Protein AF-A0A842S7H7-F1 (afdb_monomer)

Solvent-accessible surface area (backbone atoms only — not comparable to full-atom values): 34768 Å² total; per-residue (Å²): 135,70,99,64,53,63,51,59,78,87,42,68,64,36,49,50,40,68,73,50,69,82,57,73,45,71,96,51,43,77,74,71,50,90,69,78,65,64,45,44,69,48,60,37,52,73,67,58,45,47,58,71,66,50,54,82,16,19,27,40,36,41,24,26,38,44,55,40,9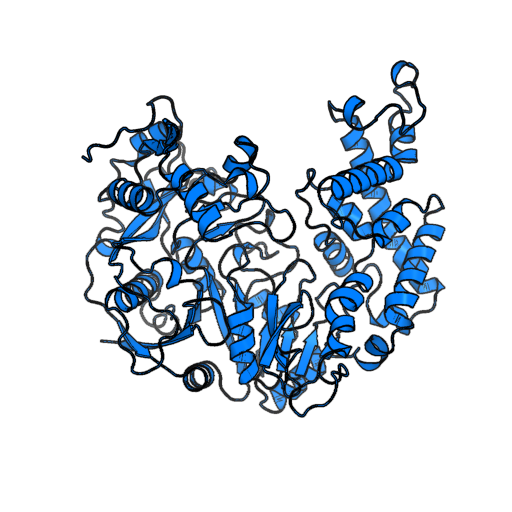0,31,56,53,49,60,59,48,41,58,50,37,78,76,24,49,26,34,32,25,12,45,41,29,76,88,33,75,37,74,43,79,46,65,46,98,89,66,56,74,48,77,46,65,29,36,63,65,43,71,41,64,83,37,80,82,23,40,24,29,31,27,47,53,19,45,41,44,47,62,58,47,40,66,64,57,47,58,67,42,56,79,39,61,36,90,92,70,46,62,48,77,59,88,33,47,35,34,22,57,19,36,51,43,52,56,66,30,22,49,53,40,40,73,77,35,63,88,76,69,41,86,60,62,14,57,56,50,38,48,50,31,53,77,70,71,47,52,59,31,57,56,45,74,80,72,48,55,69,69,59,51,39,54,31,41,42,64,48,48,59,53,48,54,53,51,50,53,54,48,34,52,53,50,70,73,36,94,49,49,72,75,75,44,51,63,80,81,72,78,53,64,76,92,74,57,60,78,90,50,47,64,60,58,44,47,80,41,37,52,58,53,50,45,53,52,45,53,51,50,27,71,77,37,76,75,71,61,56,65,71,47,54,54,58,48,66,56,82,62,56,71,64,51,53,24,48,53,54,50,51,53,47,37,65,48,35,75,74,34,66,65,51,74,72,26,52,48,69,42,44,60,50,53,42,54,39,30,75,72,42,35,26,34,32,37,47,38,42,54,4,35,52,25,9,42,34,88,89,33,61,39,24,91,66,29,44,74,39,42,17,32,52,65,39,28,47,57,46,36,60,51,54,71,89,71,26,52,74,36,43,34,34,21,30,38,46,48,41,46,44,73,78,72,70,68,48,53,54,32,36,47,61,62,58,47,48,63,78,70,65,44,65,35,63,76,68,39,59,95,47,50,77,56,60,72,58,53,51,53,49,47,61,67,30,41,42,98,63,13,43,67,51,54,30,55,40,73,39,98,86,68,52,76,33,44,40,36,50,40,46,36,39,29,50,28,54,79,68,64,42,47,38,91,88,56,39,27,63,36,45,32,22,49,29,44,40,33,56,45,19,44,37,36,76,69,43,39,32,36,28,31,40,23,55,52,41,80,48,52,58,27,72,57,43,63,32,28,56,29,34,36,35,46,46,94,88,69,50,56,44,97,84,65,80,43,43,68,74,39,74,45,40,29,58,50,86,80,68,58,48,92,53,35,84,35,35,41,47,27,37,45,77,40,61,28,32,74,62,78,64,51,74,50,56,65,89,56,92,73,52,67,25,57,53,43,46,53,29,49,55,35,49,57,46,21,70,67,33,62,76,90,40,44,86,59,30,46,39,66,46,33,36,25,19,52,89,61,98,70,19,54,43,24,42,44,81,42,83,110

Foldseek 3Di:
DDPFAFDDCVDPQNLVCVQPVPFDLVVCVVLQDDDDLQWDWFWDDLVVLLCVQDHFLAEEEEFAQAFFDLQSLLVQLSNQVVFQEEEAQAEFQQFWDKAWDAAPVRDIDIAIDGQWRSCLLAPSYAYERFQRYEDALVCCCPRPNVVQQPGQGVVRHGRDCPRYFYEQHQYDFLLLLLLQVLVDDPLQGPSPSGQVSSVCVVVVAAGTQVCLVPPDPVVNLVRLLVSVVVSLVSLLVSLVVCVVDPCVCVLCPCVQQVDDPVPDDPVCSSVSSSLRSLSSSLVSLVVSCVVPPPLDPPLSSVLSVPNDDSSSSSVSRSVSCCVSRVPDVSNVVRYDDVLVVVQVCSLVSTYYYHYFGTHQCQACDPLHLNNVFHGVQGRAQCSSVVSSNHDCVSHPYRFEYRYEQKHWHDDDFFDQQFLDTQCVCVVVVPQALVSLPPWLACVVVLLVVQVVQQDSQQAGGQGWDQIPVRDIDGSSRSCQSNVQNVVVAADPSSRGGIGMGGAELQSSLVSCVRRFAEYEYEPPQVLAPPQKGKYQFKKFFDDSVQDADPVNPGGGSDIRGRNRDDDRRVRSVRIHTRIHIAGTDYDALWLDRRPDDDDPSVSRVQSSSQVSSQPNQDDPRNVGRHDYQKYARDDDNRRMIGIDIDRD

Sequence (648 aa):
MTEFQLADTDTIDRKVFEAISGFSPEPISHIFEPIETPFSYDVLTAEAAANKLFEKGDIAVVTGGTFGDEGKGFTVDLLAKFADFVFRANSGENAGHTVYYTDKDGDRRSFVFHLAPSGTLNNDIINFIGPKCVMDPVNFYKKEIEPLYDIEMQGGEKWAGNNLFIGNVKLVAPYHKIMDFIGKPPLSSTLMGMSEAHGHMYRKKGLRLNDVFNLSKEVQIGRILEELEDYDKELKKYAQKVIDSDDLNLSLSADALEVDLEKIDKNNLFDLVYDNIEKIILQRCEKENEDVPGRIPDHLLEFLKHDGSMEDKAEFIYDLFQENIAEIDFFQNQRGDVVRRANDLVRQGKKGVIEGAQSYFLAGSKAVPTWKAGTSADTSFSGTLGDSGINAHIAHPVPITVFKVWQSRVGRGEHVGGFVPQTWFIDQEFKSRDHLEGRCLESEKIQKQFISSILENGILAPTVYTDLDEEEYLIGEAAAINFGRDCGEYGATTGNPRVLGFPDLVLWGETLKNQGPYFSISALDRFDGYEKIPLVVAWLYNDLEGNKSPDEKYSNGDLIKPGDELPDESLWDKFHPIIKLVDGWEGNIEGKEPGDNLPQGFFGFCSEVENILGQSYKGEAEQYAPRIFSVGVGVGDNNRIYLDREYN

Mean predicted aligned error: 7.01 Å

Radius of gyration: 26.21 Å; Cα contacts (8 Å, |Δi|>4): 1303; chains: 1; bounding box: 69×61×73 Å

Structure (mmCIF, N/CA/C/O backbone):
data_AF-A0A842S7H7-F1
#
_entry.id   AF-A0A842S7H7-F1
#
loop_
_atom_site.group_PDB
_atom_site.id
_atom_site.type_symbol
_atom_site.label_atom_id
_atom_site.label_alt_id
_atom_site.label_comp_id
_atom_site.label_asym_id
_atom_site.label_entity_id
_atom_site.label_seq_id
_atom_site.pdbx_PDB_ins_code
_atom_site.Cartn_x
_atom_site.Cartn_y
_atom_site.Cartn_z
_atom_site.occupancy
_atom_site.B_iso_or_equiv
_atom_site.auth_seq_id
_atom_site.auth_comp_id
_atom_site.auth_asym_id
_atom_site.auth_atom_id
_atom_site.pdbx_PDB_model_num
ATOM 1 N N . MET A 1 1 ? 31.757 5.700 -25.526 1.00 39.62 1 MET A N 1
ATOM 2 C CA . MET A 1 1 ? 31.744 6.606 -24.360 1.00 39.62 1 MET A CA 1
ATOM 3 C C . MET A 1 1 ? 31.050 7.872 -24.803 1.00 39.62 1 MET A C 1
ATOM 5 O O . MET A 1 1 ? 31.534 8.514 -25.725 1.00 39.62 1 MET A O 1
ATOM 9 N N . THR A 1 2 ? 29.854 8.100 -24.278 1.00 45.38 2 THR A N 1
ATOM 10 C CA . THR A 1 2 ? 28.930 9.170 -24.659 1.00 45.38 2 THR A CA 1
ATOM 11 C C . THR A 1 2 ? 29.475 10.557 -24.290 1.00 45.38 2 THR A C 1
ATOM 13 O O . THR A 1 2 ? 30.247 10.692 -23.344 1.00 45.38 2 THR A O 1
ATOM 16 N N . GLU A 1 3 ? 29.097 11.576 -25.067 1.00 62.44 3 GLU A N 1
ATOM 17 C CA . GLU A 1 3 ? 29.515 12.990 -24.968 1.00 62.44 3 GLU A CA 1
ATOM 18 C C . GLU A 1 3 ? 28.927 13.734 -23.745 1.00 62.44 3 GLU A C 1
ATOM 20 O O . GLU A 1 3 ? 28.721 14.943 -23.802 1.00 62.44 3 GLU A O 1
ATOM 25 N N . PHE A 1 4 ? 28.618 13.044 -22.644 1.00 71.56 4 PHE A N 1
ATOM 26 C CA . PHE A 1 4 ? 28.000 13.669 -21.471 1.00 71.56 4 PHE A CA 1
ATOM 27 C C . PHE A 1 4 ? 29.024 13.964 -20.378 1.00 71.56 4 PHE A C 1
ATOM 29 O O . PHE A 1 4 ? 29.947 13.185 -20.127 1.00 71.56 4 PHE A O 1
ATOM 36 N N . GLN A 1 5 ? 28.834 15.099 -19.710 1.00 86.00 5 GLN A N 1
ATOM 37 C CA . GLN A 1 5 ? 29.589 15.459 -18.520 1.00 86.00 5 GLN A CA 1
ATOM 38 C C . GLN A 1 5 ? 29.184 14.524 -17.377 1.00 86.00 5 GLN A C 1
ATOM 40 O O . GLN A 1 5 ? 28.002 14.335 -17.104 1.00 86.00 5 GLN A O 1
ATOM 45 N N . LEU A 1 6 ? 30.172 13.905 -16.736 1.00 89.31 6 LEU A N 1
ATOM 46 C CA . LEU A 1 6 ? 29.961 13.074 -15.553 1.00 89.31 6 LEU A CA 1
ATOM 47 C C . LEU A 1 6 ? 30.011 13.951 -14.300 1.00 89.31 6 LEU A C 1
ATOM 49 O O . LEU A 1 6 ? 30.650 15.004 -14.311 1.00 89.31 6 LEU A O 1
ATOM 53 N N . ALA A 1 7 ? 29.357 13.494 -13.235 1.00 85.06 7 ALA A N 1
ATOM 54 C CA . ALA A 1 7 ? 29.429 14.106 -11.915 1.00 85.06 7 ALA A CA 1
ATOM 55 C C . ALA A 1 7 ? 30.880 14.283 -11.439 1.00 85.06 7 ALA A C 1
ATOM 57 O O . ALA A 1 7 ? 31.775 13.528 -11.839 1.00 85.06 7 ALA A O 1
ATOM 58 N N . ASP A 1 8 ? 31.098 15.252 -10.546 1.00 81.00 8 ASP A N 1
ATOM 59 C CA . ASP A 1 8 ? 32.411 15.500 -9.949 1.00 81.00 8 ASP A CA 1
ATOM 60 C C . ASP A 1 8 ? 32.939 14.238 -9.241 1.00 81.00 8 ASP A C 1
ATOM 62 O O . ASP A 1 8 ? 32.206 13.541 -8.534 1.00 81.00 8 ASP A O 1
ATOM 66 N N . THR A 1 9 ? 34.232 13.966 -9.426 1.00 76.06 9 THR A N 1
ATOM 67 C CA . THR A 1 9 ? 35.017 12.898 -8.786 1.00 76.06 9 THR A CA 1
ATOM 68 C C . THR A 1 9 ? 34.871 12.818 -7.270 1.00 76.06 9 THR A C 1
ATOM 70 O O . THR A 1 9 ? 35.007 11.732 -6.705 1.00 76.06 9 THR A O 1
ATOM 73 N N . ASP A 1 10 ? 34.554 13.926 -6.599 1.00 81.25 10 ASP A N 1
ATOM 74 C CA . ASP A 1 10 ? 34.392 13.932 -5.146 1.00 81.25 10 ASP A CA 1
ATOM 75 C C . ASP A 1 10 ? 33.010 13.454 -4.661 1.00 81.25 10 ASP A C 1
ATOM 77 O O . ASP A 1 10 ? 32.874 13.102 -3.480 1.00 81.25 10 ASP A O 1
ATOM 81 N N . THR A 1 11 ? 32.014 13.358 -5.550 1.00 85.69 11 THR A N 1
ATOM 82 C CA . THR A 1 11 ? 30.649 12.911 -5.212 1.00 85.69 11 THR A CA 1
ATOM 83 C C . THR A 1 11 ? 30.572 11.414 -4.902 1.00 85.69 11 THR A C 1
ATOM 85 O O . THR A 1 11 ? 31.396 10.610 -5.351 1.00 85.69 11 THR A O 1
ATOM 88 N N . ILE A 1 12 ? 29.571 11.023 -4.107 1.00 86.25 12 ILE A N 1
ATOM 89 C CA . ILE A 1 12 ? 29.346 9.619 -3.744 1.00 86.25 12 ILE A CA 1
ATOM 90 C C . ILE A 1 12 ? 28.958 8.780 -4.967 1.00 86.25 12 ILE A C 1
ATOM 92 O O . ILE A 1 12 ? 29.567 7.737 -5.193 1.00 86.25 12 ILE A O 1
ATOM 96 N N . ASP A 1 13 ? 28.043 9.273 -5.806 1.00 86.62 13 ASP A N 1
ATOM 97 C CA . ASP A 1 13 ? 27.587 8.585 -7.019 1.00 86.62 13 ASP A CA 1
ATOM 98 C C . ASP A 1 13 ? 28.737 8.317 -7.985 1.00 86.62 13 ASP A C 1
ATOM 100 O O . ASP A 1 13 ? 28.844 7.239 -8.573 1.00 86.62 13 ASP A O 1
ATOM 104 N N . ARG A 1 14 ? 29.659 9.279 -8.108 1.00 90.81 14 ARG A N 1
ATOM 105 C CA . ARG A 1 14 ? 30.839 9.126 -8.950 1.00 90.81 14 ARG A CA 1
ATOM 106 C C . ARG A 1 14 ? 31.797 8.059 -8.427 1.00 90.81 14 ARG A C 1
ATOM 108 O O . ARG A 1 14 ? 32.275 7.250 -9.220 1.00 90.81 14 ARG A O 1
ATOM 115 N N . LYS A 1 15 ? 32.044 8.019 -7.115 1.00 91.81 15 LYS A N 1
ATOM 116 C CA . LYS A 1 15 ? 32.889 6.995 -6.474 1.00 91.81 15 LYS A CA 1
ATOM 117 C C . LYS A 1 15 ? 32.294 5.597 -6.616 1.00 91.81 15 LYS A C 1
ATOM 119 O O . LYS A 1 15 ? 33.015 4.669 -6.976 1.00 91.81 15 LYS A O 1
ATOM 124 N N . VAL A 1 16 ? 30.985 5.463 -6.389 1.00 90.12 16 VAL A N 1
ATOM 125 C CA . VAL A 1 16 ? 30.240 4.215 -6.621 1.00 90.12 16 VAL A CA 1
ATOM 126 C C . VAL A 1 16 ? 30.398 3.782 -8.071 1.00 90.12 16 VAL A C 1
ATOM 128 O O . VAL A 1 16 ? 30.870 2.677 -8.328 1.00 90.12 16 VAL A O 1
ATOM 131 N N . PHE A 1 17 ? 30.091 4.665 -9.023 1.00 92.75 17 PHE A N 1
ATOM 132 C CA . PHE A 1 17 ? 30.202 4.366 -10.447 1.00 92.75 17 PHE A CA 1
ATOM 133 C C . PHE A 1 17 ? 31.610 3.912 -10.851 1.00 92.75 17 PHE A C 1
ATOM 135 O O . PHE A 1 17 ? 31.757 2.930 -11.574 1.00 92.75 17 PHE A O 1
ATOM 142 N N . GLU A 1 18 ? 32.665 4.574 -10.376 1.00 92.75 18 GLU A N 1
ATOM 143 C CA . GLU A 1 18 ? 34.043 4.157 -10.658 1.00 92.75 18 GLU A CA 1
ATOM 144 C C . GLU A 1 18 ? 34.364 2.767 -10.089 1.00 92.75 18 GLU A C 1
ATOM 146 O O . GLU A 1 18 ? 35.071 1.996 -10.740 1.00 92.75 18 GLU A O 1
ATOM 151 N N . ALA A 1 19 ? 33.795 2.410 -8.934 1.00 91.25 19 ALA A N 1
ATOM 152 C CA . ALA A 1 19 ? 33.969 1.095 -8.324 1.00 91.25 19 ALA A CA 1
ATOM 153 C C . ALA A 1 19 ? 33.246 -0.031 -9.086 1.00 91.25 19 ALA A C 1
ATOM 155 O O . ALA A 1 19 ? 33.749 -1.157 -9.118 1.00 91.25 19 ALA A O 1
ATOM 156 N N . ILE A 1 20 ? 32.092 0.253 -9.705 1.00 92.25 20 ILE A N 1
ATOM 157 C CA . ILE A 1 20 ? 31.252 -0.776 -10.347 1.00 92.25 20 ILE A CA 1
ATOM 158 C C . ILE A 1 20 ? 31.284 -0.767 -11.878 1.00 92.25 20 ILE A C 1
ATOM 160 O O . ILE A 1 20 ? 30.993 -1.789 -12.484 1.00 92.25 20 ILE A O 1
ATOM 164 N N . SER A 1 21 ? 31.671 0.327 -12.536 1.00 90.31 21 SER A N 1
ATOM 165 C CA . SER A 1 21 ? 31.566 0.486 -14.002 1.00 90.31 21 SER A CA 1
ATOM 166 C C . SER A 1 21 ? 32.316 -0.578 -14.812 1.00 90.31 21 SER A C 1
ATOM 168 O O . SER A 1 21 ? 31.893 -0.917 -15.916 1.00 90.31 21 SER A O 1
ATOM 170 N N . GLY A 1 22 ? 33.402 -1.133 -14.262 1.00 86.81 22 GLY A N 1
ATOM 171 C CA . GLY A 1 22 ? 34.172 -2.229 -14.859 1.00 86.81 22 GLY A CA 1
ATOM 172 C C . GLY A 1 22 ? 33.599 -3.630 -14.616 1.00 86.81 22 GLY A C 1
ATOM 173 O O . GLY A 1 22 ? 34.225 -4.615 -15.011 1.00 86.81 22 GLY A O 1
ATOM 174 N N . PHE A 1 23 ? 32.451 -3.742 -13.945 1.00 87.50 23 PHE A N 1
ATOM 175 C CA . PHE A 1 23 ? 31.793 -5.013 -13.671 1.00 87.50 23 PHE A CA 1
ATOM 176 C C . PHE A 1 23 ? 31.418 -5.736 -14.969 1.00 87.50 23 PHE A C 1
ATOM 178 O O . PHE A 1 23 ? 30.902 -5.135 -15.916 1.00 87.50 23 PHE A O 1
ATOM 185 N N . SER A 1 24 ? 31.662 -7.048 -14.996 1.00 82.12 24 SER A N 1
ATOM 186 C CA . SER A 1 24 ? 31.293 -7.902 -16.120 1.00 82.12 24 SER A CA 1
ATOM 187 C C . SER A 1 24 ? 29.935 -8.558 -15.866 1.00 82.12 24 SER A C 1
ATOM 189 O O . SER A 1 24 ? 29.808 -9.304 -14.893 1.00 82.12 24 SER A O 1
ATOM 191 N N . PRO A 1 25 ? 28.940 -8.371 -16.752 1.00 70.12 25 PRO A N 1
ATOM 192 C CA . PRO A 1 25 ? 27.620 -8.962 -16.592 1.00 70.12 25 PRO A CA 1
ATOM 193 C C . PRO A 1 25 ? 27.585 -10.457 -16.945 1.00 70.12 25 PRO A C 1
ATOM 195 O O . PRO A 1 25 ? 26.500 -11.010 -16.995 1.00 70.12 25 PRO A O 1
ATOM 198 N N . GLU A 1 26 ? 28.719 -11.138 -17.174 1.00 73.94 26 GLU A N 1
ATOM 199 C CA . GLU A 1 26 ? 28.798 -12.572 -17.540 1.00 73.94 26 GLU A CA 1
ATOM 200 C C . GLU A 1 26 ? 27.833 -13.504 -16.770 1.00 73.94 26 GLU A C 1
ATOM 202 O O . GLU A 1 26 ? 27.189 -14.334 -17.408 1.00 73.94 26 GLU A O 1
ATOM 207 N N . PRO A 1 27 ? 27.618 -13.376 -15.440 1.00 71.50 27 PRO A N 1
ATOM 208 C CA . PRO A 1 27 ? 26.658 -14.231 -14.727 1.00 71.50 27 PRO A CA 1
ATOM 209 C C . PRO A 1 27 ? 25.180 -14.029 -15.120 1.00 71.50 27 PRO A C 1
ATOM 211 O O . PRO A 1 27 ? 24.314 -14.785 -14.662 1.00 71.50 27 PRO A O 1
ATOM 214 N N . ILE A 1 28 ? 24.880 -12.981 -15.886 1.00 74.75 28 ILE A N 1
ATOM 215 C CA . ILE A 1 28 ? 23.560 -12.582 -16.387 1.00 74.75 28 ILE A CA 1
ATOM 216 C C . ILE A 1 28 ? 23.611 -12.136 -17.858 1.00 74.75 28 ILE A C 1
ATOM 218 O O . ILE A 1 28 ? 22.674 -11.497 -18.326 1.00 74.75 28 ILE A O 1
ATOM 222 N N . SER A 1 29 ? 24.675 -12.449 -18.604 1.00 77.38 29 SER A N 1
ATOM 223 C CA . SER A 1 29 ? 24.855 -11.970 -19.983 1.00 77.38 29 SER A CA 1
ATOM 224 C C . SER A 1 29 ? 23.725 -12.444 -20.895 1.00 77.38 29 SER A C 1
ATOM 226 O O . SER A 1 29 ? 23.232 -11.673 -21.713 1.00 77.38 29 SER A O 1
ATOM 228 N N . HIS A 1 30 ? 23.215 -13.653 -20.650 1.00 75.62 30 HIS A N 1
ATOM 229 C CA . HIS A 1 30 ? 22.039 -14.220 -21.313 1.00 75.62 30 HIS A CA 1
ATOM 230 C C . HIS A 1 30 ? 20.754 -13.404 -21.099 1.00 75.62 30 HIS A C 1
ATOM 232 O O . HIS A 1 30 ? 19.845 -13.491 -21.915 1.00 75.62 30 HIS A O 1
ATOM 238 N N . ILE A 1 31 ? 20.652 -12.614 -20.019 1.00 78.06 31 ILE A N 1
ATOM 239 C CA . ILE A 1 31 ? 19.520 -11.698 -19.801 1.00 78.06 31 ILE A CA 1
ATOM 240 C C . ILE A 1 31 ? 19.603 -10.524 -20.776 1.00 78.06 31 ILE A C 1
ATOM 242 O O . ILE A 1 31 ? 18.568 -10.019 -21.186 1.00 78.06 31 ILE A O 1
ATOM 246 N N . PHE A 1 32 ? 20.796 -10.093 -21.185 1.00 78.94 32 PHE A N 1
ATOM 247 C CA . PHE A 1 32 ? 20.975 -8.980 -22.123 1.00 78.94 32 PHE A CA 1
ATOM 248 C C . PHE A 1 32 ? 20.865 -9.392 -23.594 1.00 78.94 32 PHE A C 1
ATOM 250 O O . PHE A 1 32 ? 20.710 -8.526 -24.455 1.00 78.94 32 PHE A O 1
ATOM 257 N N . GLU A 1 33 ? 20.929 -10.689 -23.895 1.00 75.12 33 GLU A N 1
ATOM 258 C CA . GLU A 1 33 ? 20.768 -11.181 -25.260 1.00 75.12 33 GLU A CA 1
ATOM 259 C C . GLU A 1 33 ? 19.351 -10.869 -25.785 1.00 75.12 33 GLU A C 1
ATOM 261 O O . GLU A 1 33 ? 18.369 -11.018 -25.050 1.00 75.12 33 GLU A O 1
ATOM 266 N N . PRO A 1 34 ? 19.208 -10.419 -27.047 1.00 65.25 34 PRO A N 1
ATOM 267 C CA . PRO A 1 34 ? 17.902 -10.312 -27.682 1.00 65.25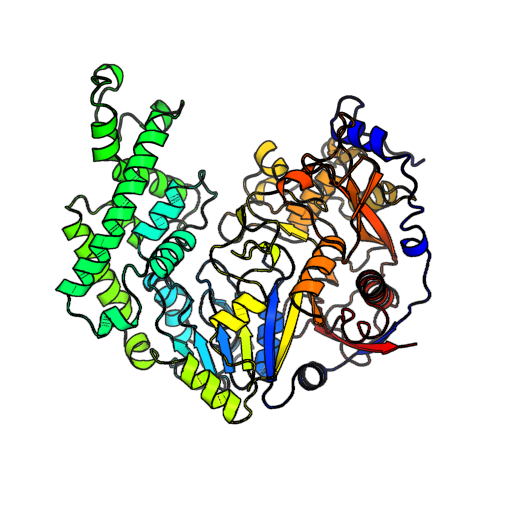 34 PRO A CA 1
ATOM 268 C C . PRO A 1 34 ? 17.294 -11.710 -27.811 1.00 65.25 34 PRO A C 1
ATOM 270 O O . PRO A 1 34 ? 17.873 -12.580 -28.461 1.00 65.25 34 PRO A O 1
ATOM 273 N N . ILE A 1 35 ? 16.130 -11.927 -27.208 1.00 64.25 35 ILE A N 1
ATOM 274 C CA . ILE A 1 35 ? 15.387 -13.183 -27.326 1.00 64.25 35 ILE A CA 1
ATOM 275 C C . ILE A 1 35 ? 14.239 -12.939 -28.314 1.00 64.25 35 ILE A C 1
ATOM 277 O O . ILE A 1 35 ? 13.550 -11.922 -28.225 1.00 64.25 35 ILE A O 1
ATOM 281 N N . GLU A 1 36 ? 14.040 -13.843 -29.282 1.00 65.00 36 GLU A N 1
ATOM 282 C CA . GLU A 1 36 ? 12.809 -13.844 -30.088 1.00 65.00 36 GLU A CA 1
ATOM 283 C C . GLU A 1 36 ? 11.626 -13.993 -29.136 1.00 65.00 36 GLU A C 1
ATOM 285 O O . GLU A 1 36 ? 11.625 -14.932 -28.348 1.00 65.00 36 GLU A O 1
ATOM 290 N N . THR A 1 37 ? 10.663 -13.068 -29.194 1.00 69.25 37 THR A N 1
ATOM 291 C CA . THR A 1 37 ? 9.520 -12.944 -28.275 1.00 69.25 37 THR A CA 1
ATOM 292 C C . THR A 1 37 ? 8.951 -14.331 -27.922 1.00 69.25 37 THR A C 1
ATOM 294 O O . THR A 1 37 ? 8.231 -14.912 -28.740 1.00 69.25 37 THR A O 1
ATOM 297 N N . PRO A 1 38 ? 9.312 -14.921 -26.757 1.00 74.81 38 PRO A N 1
ATOM 298 C CA . PRO A 1 38 ? 9.069 -16.347 -26.509 1.00 74.81 38 PRO A CA 1
ATOM 299 C C . PRO A 1 38 ? 7.584 -16.672 -26.353 1.00 74.81 38 PRO A C 1
ATOM 301 O O . PRO A 1 38 ? 7.184 -17.834 -26.436 1.00 74.81 38 PRO A O 1
ATOM 304 N N . PHE A 1 39 ? 6.771 -15.644 -26.126 1.00 85.31 39 PHE A N 1
ATOM 305 C CA . PHE A 1 39 ? 5.344 -15.758 -25.914 1.00 85.31 39 PHE A CA 1
ATOM 306 C C . PHE A 1 39 ? 4.578 -14.977 -26.976 1.00 85.31 39 PHE A C 1
ATOM 308 O O . PHE A 1 39 ? 4.998 -13.904 -27.417 1.00 85.31 39 PHE A O 1
ATOM 315 N N . SER A 1 40 ? 3.432 -15.519 -27.369 1.00 86.56 40 SER A N 1
ATOM 316 C CA . SER A 1 40 ? 2.383 -14.776 -28.059 1.00 86.56 40 SER A CA 1
ATOM 317 C C . SER A 1 40 ? 1.217 -14.541 -27.105 1.00 86.56 40 SER A C 1
ATOM 319 O O . SER A 1 40 ? 1.081 -15.215 -26.079 1.00 86.56 40 SER A O 1
ATOM 321 N N . TYR A 1 41 ? 0.406 -13.535 -27.420 1.00 91.00 41 TYR A N 1
ATOM 322 C CA . TYR A 1 41 ? -0.710 -13.133 -26.580 1.00 91.00 41 TYR A CA 1
ATOM 323 C C . TYR A 1 41 ? -1.972 -12.964 -27.406 1.00 91.00 41 TYR A C 1
ATOM 325 O O . TYR A 1 41 ? -1.993 -12.184 -28.362 1.00 91.00 41 TYR A O 1
ATOM 333 N N . ASP A 1 42 ? -3.035 -13.618 -26.960 1.00 91.12 42 ASP A N 1
ATOM 334 C CA . ASP A 1 42 ? -4.388 -13.277 -27.365 1.00 91.12 42 ASP A CA 1
ATOM 335 C C . ASP A 1 42 ? -4.924 -12.156 -26.472 1.00 91.12 42 ASP A C 1
ATOM 337 O O . ASP A 1 42 ? -4.759 -12.165 -25.248 1.00 91.12 42 ASP A O 1
ATOM 341 N N . VAL A 1 43 ? -5.587 -11.178 -27.092 1.00 92.69 43 VAL A N 1
ATOM 342 C CA . VAL A 1 43 ? -6.253 -10.086 -26.376 1.00 92.69 43 VAL A CA 1
ATOM 343 C C . VAL A 1 43 ? -7.695 -10.488 -26.091 1.00 92.69 43 VAL A C 1
ATOM 345 O O . VAL A 1 43 ? -8.476 -10.736 -27.011 1.00 92.69 43 VAL A O 1
ATOM 348 N N . LEU A 1 44 ? -8.056 -10.548 -24.811 1.00 92.00 44 LEU A N 1
ATOM 349 C CA . LEU A 1 44 ? -9.365 -11.005 -24.351 1.00 92.00 44 LEU A CA 1
ATOM 350 C C . LEU A 1 44 ? -10.293 -9.848 -23.973 1.00 92.00 44 LEU A C 1
ATOM 352 O O . LEU A 1 44 ? -9.856 -8.763 -23.592 1.00 92.00 44 LEU A O 1
ATOM 356 N N . THR A 1 45 ? -11.603 -10.108 -24.000 1.00 91.38 45 THR A N 1
ATOM 357 C CA . THR A 1 45 ? -12.565 -9.243 -23.308 1.00 91.38 45 THR A CA 1
ATOM 358 C C . THR A 1 45 ? -12.410 -9.393 -21.793 1.00 91.38 45 THR A C 1
ATOM 360 O O . THR A 1 45 ? -11.984 -10.439 -21.296 1.00 91.38 45 THR A O 1
ATOM 363 N N . ALA A 1 46 ? -12.834 -8.374 -21.044 1.00 88.25 46 ALA A N 1
ATOM 364 C CA . ALA A 1 46 ? -12.857 -8.387 -19.579 1.00 88.25 46 ALA A CA 1
ATOM 365 C C . ALA A 1 46 ? -13.561 -9.631 -18.995 1.00 88.25 46 ALA A C 1
ATOM 367 O O . ALA A 1 46 ? -13.050 -10.276 -18.080 1.00 88.25 46 ALA A O 1
ATOM 368 N N . GLU A 1 47 ? -14.713 -9.999 -19.565 1.00 89.19 47 GLU A N 1
ATOM 369 C CA . GLU A 1 47 ? -15.484 -11.182 -19.167 1.00 89.19 47 GLU A CA 1
ATOM 370 C C . GLU A 1 47 ? -14.737 -12.488 -19.461 1.00 89.19 47 GLU A C 1
ATOM 372 O O . GLU A 1 47 ? -14.698 -13.380 -18.612 1.00 89.19 47 GLU A O 1
ATOM 377 N N . ALA A 1 48 ? -14.128 -12.613 -20.645 1.00 90.69 48 ALA A N 1
ATOM 378 C CA . ALA A 1 48 ? -13.372 -13.808 -21.009 1.00 90.69 48 ALA A CA 1
ATOM 379 C C . ALA A 1 48 ? -12.157 -13.997 -20.090 1.00 90.69 48 ALA A C 1
ATOM 381 O O . ALA A 1 48 ? -11.924 -15.103 -19.602 1.00 90.69 48 ALA A O 1
ATOM 382 N N . ALA A 1 49 ? -11.437 -12.915 -19.788 1.00 89.69 49 ALA A N 1
ATOM 383 C CA . ALA A 1 49 ? -10.301 -12.936 -18.875 1.00 89.69 49 ALA A CA 1
ATOM 384 C C . ALA A 1 49 ? -10.711 -13.317 -17.445 1.00 89.69 49 ALA A C 1
ATOM 386 O O . ALA A 1 49 ? -10.110 -14.209 -16.848 1.00 89.69 49 ALA A O 1
ATOM 387 N N . ALA A 1 50 ? -11.772 -12.704 -16.907 1.00 88.38 50 ALA A N 1
ATOM 388 C CA . ALA A 1 50 ? -12.283 -13.028 -15.576 1.00 88.38 50 ALA A CA 1
ATOM 389 C C . ALA A 1 50 ? -12.735 -14.495 -15.471 1.00 88.38 50 ALA A C 1
ATOM 391 O O . ALA A 1 50 ? -12.383 -15.183 -14.514 1.00 88.38 50 ALA A O 1
ATOM 392 N N . ASN A 1 51 ? -13.460 -14.998 -16.476 1.00 87.88 51 ASN A N 1
ATOM 393 C CA . ASN A 1 51 ? -13.907 -16.391 -16.512 1.00 87.88 51 ASN A CA 1
ATOM 394 C C . ASN A 1 51 ? -12.755 -17.392 -16.655 1.00 87.88 51 ASN A C 1
ATOM 396 O O . ASN A 1 51 ? -12.888 -18.514 -16.176 1.00 87.88 51 ASN A O 1
ATOM 400 N N . LYS A 1 52 ? -11.641 -16.996 -17.285 1.00 87.38 52 LYS A N 1
ATOM 401 C CA . LYS A 1 52 ? -10.432 -17.823 -17.375 1.00 87.38 52 LYS A CA 1
ATOM 402 C C . LYS A 1 52 ? -9.619 -17.820 -16.077 1.00 87.38 52 LYS A C 1
ATOM 404 O O . LYS A 1 52 ? -8.958 -18.808 -15.775 1.00 87.38 52 LYS A O 1
ATOM 409 N N . LEU A 1 53 ? -9.663 -16.722 -15.322 1.00 85.38 53 LEU A N 1
ATOM 410 C CA . LEU A 1 53 ? -8.924 -16.573 -14.068 1.00 85.38 53 LEU A CA 1
ATOM 411 C C . LEU A 1 53 ? -9.558 -17.324 -12.903 1.00 85.38 53 LEU A C 1
ATOM 413 O O . LEU A 1 53 ? -8.827 -17.934 -12.129 1.00 85.38 53 LEU A O 1
ATOM 417 N N . PHE A 1 54 ? -10.882 -17.238 -12.737 1.00 86.12 54 PHE A N 1
ATOM 418 C CA . PHE A 1 54 ? -11.547 -17.847 -11.587 1.00 86.12 54 PHE A CA 1
ATOM 419 C C . PHE A 1 54 ? -12.983 -18.306 -11.896 1.00 86.12 54 PHE A C 1
ATOM 421 O O . PHE A 1 54 ? -13.842 -17.575 -12.411 1.00 86.12 54 PHE A O 1
ATOM 428 N N . GLU A 1 55 ? -13.245 -19.570 -11.576 1.00 84.69 55 GLU A N 1
ATOM 429 C CA . GLU A 1 55 ? -14.468 -20.305 -11.863 1.00 84.69 55 GLU A CA 1
ATOM 430 C C . GLU A 1 55 ? -15.431 -20.327 -10.664 1.00 84.69 55 GLU A C 1
ATOM 432 O O . GLU A 1 55 ? -15.304 -19.607 -9.674 1.00 84.69 55 GLU A O 1
ATOM 437 N N . LYS A 1 56 ? -16.511 -21.099 -10.791 1.00 81.38 56 LYS A N 1
ATOM 438 C CA . LYS A 1 56 ? -17.551 -21.202 -9.771 1.00 81.38 56 LYS A CA 1
ATOM 439 C C . LYS A 1 56 ? -16.989 -21.820 -8.481 1.00 81.38 56 LYS A C 1
ATOM 441 O O . LYS A 1 56 ? -16.643 -22.995 -8.469 1.00 81.38 56 LYS A O 1
ATOM 446 N N . GLY A 1 57 ? -17.047 -21.070 -7.379 1.00 80.44 57 GLY A N 1
ATOM 447 C CA . GLY A 1 57 ? -16.526 -21.491 -6.070 1.00 80.44 57 GLY A CA 1
ATOM 448 C C . GLY A 1 57 ? -15.095 -21.024 -5.790 1.00 80.44 57 GLY A C 1
ATOM 449 O O . GLY A 1 57 ? -14.592 -21.244 -4.686 1.00 80.44 57 GLY A O 1
ATOM 450 N N . ASP A 1 58 ? -14.474 -20.342 -6.751 1.00 91.38 58 ASP A N 1
ATOM 451 C CA . ASP A 1 58 ? -13.161 -19.743 -6.577 1.00 91.38 58 ASP A CA 1
ATOM 452 C C . ASP A 1 58 ? -13.247 -18.412 -5.833 1.00 91.38 58 ASP A C 1
ATOM 454 O O . ASP A 1 58 ? -14.282 -17.730 -5.794 1.00 91.38 58 ASP A O 1
ATOM 458 N N . ILE A 1 59 ? -12.109 -18.035 -5.256 1.00 94.56 59 ILE A N 1
ATOM 459 C CA . ILE A 1 59 ? -11.926 -16.748 -4.603 1.00 94.56 59 ILE A CA 1
ATOM 460 C C . ILE A 1 59 ? -10.688 -16.080 -5.168 1.00 94.56 59 ILE A C 1
ATOM 462 O O . ILE A 1 59 ? -9.571 -16.504 -4.881 1.00 94.56 59 ILE A O 1
ATOM 466 N N . ALA A 1 60 ? -10.876 -15.002 -5.919 1.00 95.50 60 ALA A N 1
ATOM 467 C CA . ALA A 1 60 ? -9.764 -14.159 -6.324 1.00 95.50 60 ALA A CA 1
ATOM 468 C C . ALA A 1 60 ? -9.253 -13.368 -5.113 1.00 95.50 60 ALA A C 1
ATOM 470 O O . ALA A 1 60 ? -10.040 -12.745 -4.405 1.00 95.50 60 ALA A O 1
ATOM 471 N N . VAL A 1 61 ? -7.947 -13.373 -4.863 1.00 96.25 61 VAL A N 1
ATOM 472 C CA . VAL A 1 61 ? -7.319 -12.582 -3.795 1.00 96.25 61 VAL A CA 1
ATOM 473 C C . VAL A 1 61 ? -6.413 -11.559 -4.452 1.00 96.25 61 VAL A C 1
ATOM 475 O O . VAL A 1 61 ? -5.393 -11.925 -5.034 1.00 96.25 61 VAL A O 1
ATOM 478 N N . VAL A 1 62 ? -6.799 -10.286 -4.380 1.00 95.81 62 VAL A N 1
ATOM 479 C CA . VAL A 1 62 ? -6.082 -9.198 -5.051 1.00 95.81 62 VAL A CA 1
ATOM 480 C C . VAL A 1 62 ? -5.176 -8.486 -4.054 1.00 95.81 62 VAL A C 1
ATOM 482 O O . VAL A 1 62 ? -5.665 -7.867 -3.111 1.00 95.81 62 VAL A O 1
ATOM 485 N N . THR A 1 63 ? -3.864 -8.543 -4.269 1.00 95.75 63 THR A N 1
ATOM 486 C CA . THR A 1 63 ? -2.842 -7.926 -3.405 1.00 95.75 63 THR A CA 1
ATOM 487 C C . THR A 1 63 ? -1.917 -6.999 -4.187 1.00 95.75 63 THR A C 1
ATOM 489 O O . THR A 1 63 ? -1.851 -7.033 -5.415 1.00 95.75 63 THR A O 1
ATOM 492 N N . GLY A 1 64 ? -1.215 -6.112 -3.480 1.00 94.88 64 GLY A N 1
ATOM 493 C CA . GLY A 1 64 ? -0.284 -5.157 -4.086 1.00 94.88 64 GLY A CA 1
ATOM 494 C C . GLY A 1 64 ? 1.114 -5.746 -4.123 1.00 94.88 64 GLY A C 1
ATOM 495 O O . GLY A 1 64 ? 1.477 -6.508 -3.224 1.00 94.88 64 GLY A O 1
ATOM 496 N N . GLY A 1 65 ? 1.885 -5.428 -5.156 1.00 94.06 65 GLY A N 1
ATOM 497 C CA . GLY A 1 65 ? 3.179 -6.059 -5.374 1.00 94.06 65 GLY A CA 1
ATOM 498 C C . GLY A 1 65 ? 4.400 -5.264 -4.919 1.00 94.06 65 GLY A C 1
ATOM 499 O O . GLY A 1 65 ? 5.472 -5.841 -4.793 1.00 94.06 65 GLY A O 1
ATOM 500 N N . THR A 1 66 ? 4.275 -3.961 -4.663 1.00 91.94 66 THR A N 1
ATOM 501 C CA . THR A 1 66 ? 5.417 -3.111 -4.290 1.00 91.94 66 THR A CA 1
ATOM 502 C C . THR A 1 66 ? 5.168 -2.414 -2.951 1.00 91.94 66 THR A C 1
ATOM 504 O O . THR A 1 66 ? 4.919 -3.082 -1.943 1.00 91.94 66 THR A O 1
ATOM 507 N N . PHE A 1 67 ? 5.237 -1.082 -2.925 1.00 90.06 67 PHE A N 1
ATOM 508 C CA . PHE A 1 67 ? 5.149 -0.232 -1.739 1.00 90.06 67 PHE A CA 1
ATOM 509 C C . PHE A 1 67 ? 3.865 0.616 -1.724 1.00 90.06 67 PHE A C 1
ATOM 511 O O . PHE A 1 67 ? 3.858 1.728 -1.197 1.00 90.06 67 PHE A O 1
ATOM 518 N N . GLY A 1 68 ? 2.766 0.098 -2.277 1.00 87.50 68 GLY A N 1
ATOM 519 C CA . GLY A 1 68 ? 1.458 0.755 -2.229 1.00 87.50 68 GLY A CA 1
ATOM 520 C C . GLY A 1 68 ? 1.056 1.449 -3.527 1.00 87.50 68 GLY A C 1
ATOM 521 O O . GLY A 1 68 ? 1.850 1.648 -4.442 1.00 87.50 68 GLY A O 1
ATOM 522 N N . ASP A 1 69 ? -0.224 1.825 -3.583 1.00 84.50 69 ASP A N 1
ATOM 523 C CA . ASP A 1 69 ? -0.838 2.625 -4.651 1.00 84.50 69 ASP A CA 1
ATOM 524 C C . ASP A 1 69 ? -0.678 2.089 -6.079 1.00 84.50 69 ASP A C 1
ATOM 526 O O . ASP A 1 69 ? -0.716 2.851 -7.040 1.00 84.50 69 ASP A O 1
ATOM 530 N N . GLU A 1 70 ? -0.589 0.771 -6.257 1.00 89.50 70 GLU A N 1
ATOM 531 C CA . GLU A 1 70 ? -0.461 0.128 -7.573 1.00 89.50 70 GLU A CA 1
ATOM 532 C C . GLU A 1 70 ? -1.750 0.145 -8.407 1.00 89.50 70 GLU A C 1
ATOM 534 O O . GLU A 1 70 ? -1.798 -0.424 -9.492 1.00 89.50 70 GLU A O 1
ATOM 539 N N . GLY A 1 71 ? -2.825 0.767 -7.917 1.00 85.38 71 GLY A N 1
ATOM 540 C CA . GLY A 1 71 ? -4.113 0.784 -8.612 1.00 85.38 71 GLY A CA 1
ATOM 541 C C . GLY A 1 71 ? -4.900 -0.526 -8.484 1.00 85.38 71 GLY A C 1
ATOM 542 O O . GLY A 1 71 ? -5.656 -0.881 -9.389 1.00 85.38 71 GLY A O 1
ATOM 543 N N . LYS A 1 72 ? -4.757 -1.242 -7.355 1.00 88.31 72 LYS A N 1
ATOM 544 C CA . LYS A 1 72 ? -5.514 -2.476 -7.054 1.00 88.31 72 LYS A CA 1
ATOM 545 C C . LYS A 1 72 ? -7.021 -2.323 -7.225 1.00 88.31 72 LYS A C 1
ATOM 547 O O . LYS A 1 72 ? -7.652 -3.238 -7.742 1.00 88.31 72 LYS A O 1
ATOM 552 N N . GLY A 1 73 ? -7.572 -1.170 -6.831 1.00 83.50 73 GLY A N 1
ATOM 553 C CA . GLY A 1 73 ? -9.006 -0.882 -6.910 1.00 83.50 73 GLY A CA 1
ATOM 554 C C . GLY A 1 73 ? -9.593 -1.145 -8.297 1.00 83.50 73 GLY A C 1
ATOM 555 O O . GLY A 1 73 ? -10.667 -1.717 -8.387 1.00 83.50 73 GLY A O 1
ATOM 556 N N . PHE A 1 74 ? -8.852 -0.870 -9.377 1.00 82.56 74 PHE A N 1
ATOM 557 C CA . PHE A 1 74 ? -9.299 -1.184 -10.740 1.00 82.56 74 PHE A CA 1
ATOM 558 C C . PHE A 1 74 ? -9.383 -2.689 -11.016 1.00 82.56 74 PHE A C 1
ATOM 560 O O . PHE A 1 74 ? -10.318 -3.155 -11.660 1.00 82.56 74 PHE A O 1
ATOM 567 N N . THR A 1 75 ? -8.404 -3.464 -10.537 1.00 88.00 75 THR A N 1
ATOM 568 C CA . THR A 1 75 ? -8.436 -4.930 -10.670 1.00 88.00 75 THR A CA 1
ATOM 569 C C . THR A 1 75 ? -9.577 -5.518 -9.842 1.00 88.00 75 THR A C 1
ATOM 571 O O . THR A 1 75 ? -10.268 -6.420 -10.302 1.00 88.00 75 THR A O 1
ATOM 574 N N . VAL A 1 76 ? -9.809 -4.985 -8.641 1.00 89.69 76 VAL A N 1
ATOM 575 C CA . VAL A 1 76 ? -10.910 -5.420 -7.776 1.00 89.69 76 VAL A CA 1
ATOM 576 C C . VAL A 1 76 ? -12.261 -5.055 -8.385 1.00 89.69 76 VAL A C 1
ATOM 578 O O . VAL A 1 76 ? -13.109 -5.933 -8.467 1.00 89.69 76 VAL A O 1
ATOM 581 N N . ASP A 1 77 ? -12.453 -3.821 -8.857 1.00 84.69 77 ASP A N 1
ATOM 582 C CA . ASP A 1 77 ? -13.691 -3.369 -9.512 1.00 84.69 77 ASP A CA 1
ATOM 583 C C . ASP A 1 77 ? -14.055 -4.252 -10.713 1.00 84.69 77 ASP A C 1
ATOM 585 O O . ASP A 1 77 ? -15.195 -4.697 -10.852 1.00 84.69 77 ASP A O 1
ATOM 589 N N . LEU A 1 78 ? -13.065 -4.589 -11.543 1.00 83.69 78 LEU A N 1
ATOM 590 C CA . LEU A 1 78 ? -13.242 -5.533 -12.640 1.00 83.69 78 LEU A CA 1
ATOM 591 C C . LEU A 1 78 ? -13.741 -6.896 -12.151 1.00 83.69 78 LEU A C 1
ATOM 593 O O . LEU A 1 78 ? -14.753 -7.395 -12.637 1.00 83.69 78 LEU A O 1
ATOM 597 N N . LEU A 1 79 ? -13.000 -7.531 -11.240 1.00 89.50 79 LEU A N 1
ATOM 598 C CA . LEU A 1 79 ? -13.308 -8.894 -10.805 1.00 89.50 79 LEU A CA 1
ATOM 599 C C . LEU A 1 79 ? -14.632 -8.933 -10.035 1.00 89.50 79 LEU A C 1
ATOM 601 O O . LEU A 1 79 ? -15.372 -9.910 -10.137 1.00 89.50 79 LEU A O 1
ATOM 605 N N . ALA A 1 80 ? -14.960 -7.850 -9.327 1.00 89.44 80 ALA A N 1
ATOM 606 C CA . ALA A 1 80 ? -16.212 -7.674 -8.611 1.00 89.44 80 ALA A CA 1
ATOM 607 C C . ALA A 1 80 ? -17.423 -7.771 -9.553 1.00 89.44 80 ALA A C 1
ATOM 609 O O . ALA A 1 80 ? -18.391 -8.437 -9.201 1.00 89.44 80 ALA A O 1
ATOM 610 N N . LYS A 1 81 ? -17.355 -7.226 -10.781 1.00 87.44 81 LYS A N 1
ATOM 611 C CA . LYS A 1 81 ? -18.437 -7.333 -11.791 1.00 87.44 81 LYS A CA 1
ATOM 612 C C . LYS A 1 81 ? -18.807 -8.778 -12.146 1.00 87.44 81 LYS A C 1
ATOM 614 O O . LYS A 1 81 ? -19.910 -9.022 -12.625 1.00 87.44 81 LYS A O 1
ATOM 619 N N . PHE A 1 82 ? -17.904 -9.727 -11.902 1.00 90.31 82 PHE A N 1
ATOM 620 C CA . PHE A 1 82 ? -18.096 -11.155 -12.165 1.00 90.31 82 PHE A CA 1
ATOM 621 C C . PHE A 1 82 ? -18.150 -12.001 -10.884 1.00 90.31 82 PHE A C 1
ATOM 623 O O . PHE A 1 82 ? -18.139 -13.232 -10.961 1.00 90.31 82 PHE A O 1
ATOM 630 N N . ALA A 1 83 ? -18.202 -11.362 -9.714 1.00 93.50 83 ALA A N 1
ATOM 631 C CA . ALA A 1 83 ? -18.253 -12.012 -8.414 1.00 93.50 83 ALA A CA 1
ATOM 632 C C . ALA A 1 83 ? -19.620 -11.827 -7.749 1.00 93.50 83 ALA A C 1
ATOM 634 O O . ALA A 1 83 ? -20.342 -10.870 -8.004 1.00 93.50 83 ALA A O 1
ATOM 635 N N . ASP A 1 84 ? -19.966 -12.748 -6.852 1.00 95.50 84 ASP A N 1
ATOM 636 C CA . ASP A 1 84 ? -21.175 -12.639 -6.035 1.00 95.50 84 ASP A CA 1
ATOM 637 C C . ASP A 1 84 ? -20.927 -11.812 -4.759 1.00 95.50 84 ASP A C 1
ATOM 639 O O . ASP A 1 84 ? -21.865 -11.286 -4.155 1.00 95.50 84 ASP A O 1
ATOM 643 N N . PHE A 1 85 ? -19.670 -11.731 -4.304 1.00 96.31 85 PHE A N 1
ATOM 644 C CA . PHE A 1 85 ? -19.303 -10.934 -3.140 1.00 96.31 85 PHE A CA 1
ATOM 645 C C . PHE A 1 85 ? -17.865 -10.403 -3.181 1.00 96.31 85 PHE A C 1
ATOM 647 O O . PHE A 1 85 ? -16.970 -11.036 -3.744 1.00 96.31 85 PHE A O 1
ATOM 654 N N . VAL A 1 86 ? -17.639 -9.275 -2.505 1.00 96.81 86 VAL A N 1
ATOM 655 C CA . VAL A 1 86 ? -16.318 -8.687 -2.246 1.00 96.81 86 VAL A CA 1
ATOM 656 C C . VAL A 1 86 ? -16.079 -8.623 -0.737 1.00 96.81 86 VAL A C 1
ATOM 658 O O . VAL A 1 86 ? -16.966 -8.257 0.033 1.00 96.81 86 VAL A O 1
ATOM 661 N N . PHE A 1 87 ? -14.880 -8.990 -0.295 1.00 96.94 87 PHE A N 1
ATOM 662 C CA . PHE A 1 87 ? -14.504 -9.061 1.112 1.00 96.94 87 PHE A CA 1
ATOM 663 C C . PHE A 1 87 ? -13.218 -8.273 1.362 1.00 96.94 87 PHE A C 1
ATOM 665 O O . PHE A 1 87 ? -12.157 -8.654 0.875 1.00 96.94 87 PHE A O 1
ATOM 672 N N . ARG A 1 88 ? -13.273 -7.214 2.171 1.00 95.81 88 ARG A N 1
ATOM 673 C CA . ARG A 1 88 ? -12.066 -6.539 2.659 1.00 95.81 88 ARG A CA 1
ATOM 674 C C . ARG A 1 88 ? -11.559 -7.240 3.911 1.00 95.81 88 ARG A C 1
ATOM 676 O O . ARG A 1 88 ? -12.273 -7.312 4.909 1.00 95.81 88 ARG A O 1
ATOM 683 N N . ALA A 1 89 ? -10.357 -7.811 3.847 1.00 93.00 89 ALA A N 1
ATOM 684 C CA . ALA A 1 89 ? -9.884 -8.737 4.877 1.00 93.00 89 ALA A CA 1
ATOM 685 C C . ALA A 1 89 ? -9.420 -8.046 6.165 1.00 93.00 89 ALA A C 1
ATOM 687 O O . ALA A 1 89 ? -9.875 -8.402 7.253 1.00 93.00 89 ALA A O 1
ATOM 688 N N . ASN A 1 90 ? -8.505 -7.084 6.042 1.00 90.81 90 ASN A N 1
ATOM 689 C CA . ASN A 1 90 ? -7.811 -6.456 7.164 1.00 90.81 90 ASN A CA 1
ATOM 690 C C . ASN A 1 90 ? -7.468 -4.983 6.873 1.00 90.81 90 ASN A C 1
ATOM 692 O O . ASN A 1 90 ? -7.963 -4.392 5.909 1.00 90.81 90 ASN A O 1
ATOM 696 N N . SER A 1 91 ? -6.639 -4.386 7.736 1.00 86.81 91 SER A N 1
ATOM 697 C CA . SER A 1 91 ? -6.211 -2.986 7.649 1.00 86.81 91 SER A CA 1
ATOM 698 C C . SER A 1 91 ? -7.362 -1.995 7.892 1.00 86.81 91 SER A C 1
ATOM 700 O O . SER A 1 91 ? -8.294 -2.301 8.633 1.00 86.81 91 SER A O 1
ATOM 702 N N . GLY A 1 92 ? -7.290 -0.777 7.364 1.00 86.44 92 GLY A N 1
ATOM 703 C CA . GLY A 1 92 ? -8.297 0.260 7.613 1.00 86.44 92 GLY A CA 1
ATOM 704 C C . GLY A 1 92 ? -8.026 1.508 6.790 1.00 86.44 92 GLY A C 1
ATOM 705 O O . GLY A 1 92 ? -7.664 1.389 5.621 1.00 86.44 92 GLY A O 1
ATOM 706 N N . GLU A 1 93 ? -8.164 2.688 7.399 1.00 84.56 93 GLU A N 1
ATOM 707 C CA . GLU A 1 93 ? -8.205 3.978 6.685 1.00 84.56 93 GLU A CA 1
ATOM 708 C C . GLU A 1 93 ? -6.896 4.393 5.986 1.00 84.56 93 GLU A C 1
ATOM 710 O O . GLU A 1 93 ? -6.841 5.388 5.272 1.00 84.56 93 GLU A O 1
ATOM 715 N N . ASN A 1 94 ? -5.817 3.635 6.167 1.00 77.06 94 ASN A N 1
ATOM 716 C CA . ASN A 1 94 ? -4.511 3.878 5.551 1.00 77.06 94 ASN A CA 1
ATOM 717 C C . ASN A 1 94 ? -4.372 3.329 4.118 1.00 77.06 94 ASN A C 1
ATOM 719 O O . ASN A 1 94 ? -3.278 3.374 3.558 1.00 77.06 94 ASN A O 1
ATOM 723 N N . ALA A 1 95 ? -5.418 2.745 3.537 1.00 71.50 95 ALA A N 1
ATOM 724 C CA . ALA A 1 95 ? -5.496 2.471 2.102 1.00 71.50 95 ALA A CA 1
ATOM 725 C C . ALA A 1 95 ? -6.792 3.061 1.577 1.00 71.50 95 ALA A C 1
ATOM 727 O O . ALA A 1 95 ? -7.837 2.822 2.174 1.00 71.50 95 ALA A O 1
ATOM 728 N N . GLY A 1 96 ? -6.706 3.768 0.455 1.00 77.31 96 GLY A N 1
ATOM 729 C CA . GLY A 1 96 ? -7.857 4.301 -0.253 1.00 77.31 96 GLY A CA 1
ATOM 730 C C . GLY A 1 96 ? -7.907 3.799 -1.690 1.00 77.31 96 GLY A C 1
ATOM 731 O O . GLY A 1 96 ? -6.872 3.545 -2.310 1.00 77.31 96 GLY A O 1
ATOM 732 N N . HIS A 1 97 ? -9.111 3.689 -2.233 1.00 79.56 97 HIS A N 1
ATOM 733 C CA . HIS A 1 97 ? -9.343 3.495 -3.657 1.00 79.56 97 HIS A CA 1
ATOM 734 C C . HIS A 1 97 ? -10.507 4.361 -4.115 1.00 79.56 97 HIS A C 1
ATOM 736 O O . HIS A 1 97 ? -11.481 4.583 -3.395 1.00 79.56 97 HIS A O 1
ATOM 742 N N . THR A 1 98 ? -10.388 4.875 -5.332 1.00 82.00 98 THR A N 1
ATOM 743 C CA . THR A 1 98 ? -11.445 5.662 -5.957 1.00 82.00 98 THR A CA 1
ATOM 744 C C . THR A 1 98 ? -12.358 4.741 -6.751 1.00 82.00 98 THR A C 1
ATOM 746 O O . THR A 1 98 ? -11.886 4.010 -7.618 1.00 82.00 98 THR A O 1
ATOM 749 N N . VAL A 1 99 ? -13.658 4.802 -6.474 1.00 81.94 99 VAL A N 1
ATOM 750 C CA . VAL A 1 99 ? -14.702 4.136 -7.258 1.00 81.94 99 VAL A CA 1
ATOM 751 C C . VAL A 1 99 ? -15.508 5.200 -7.985 1.00 81.94 99 VAL A C 1
ATOM 753 O O . VAL A 1 99 ? -15.910 6.207 -7.395 1.00 81.94 99 VAL A O 1
ATOM 756 N N . TYR A 1 100 ? -15.737 4.992 -9.277 1.00 82.06 100 TYR A N 1
ATOM 757 C CA . TYR A 1 100 ? -16.543 5.893 -10.086 1.00 82.06 100 TYR A CA 1
ATOM 758 C C . TYR A 1 100 ? -17.993 5.421 -10.137 1.00 82.06 100 TYR A C 1
ATOM 760 O O . TYR A 1 100 ? -18.284 4.235 -10.242 1.00 82.06 100 TYR A O 1
ATOM 768 N N . TYR A 1 101 ? -18.905 6.380 -10.086 1.00 83.44 101 TYR A N 1
ATOM 769 C CA . TYR A 1 101 ? -20.335 6.178 -10.235 1.00 83.44 101 TYR A CA 1
ATOM 770 C C . TYR A 1 101 ? -20.839 7.114 -11.325 1.00 83.44 101 TYR A C 1
ATOM 772 O O . TYR A 1 101 ? -20.536 8.306 -11.308 1.00 83.44 101 TYR A O 1
ATOM 780 N N . THR A 1 102 ? -21.626 6.584 -12.251 1.00 83.94 102 THR A N 1
ATOM 781 C CA . THR A 1 102 ? -22.307 7.364 -13.285 1.00 83.94 102 THR A CA 1
ATOM 782 C C . THR A 1 102 ? -23.802 7.271 -13.031 1.00 83.94 102 THR A C 1
ATOM 784 O O . THR A 1 102 ? -24.332 6.165 -12.922 1.00 83.94 102 THR A O 1
ATOM 787 N N . ASP A 1 103 ? -24.478 8.412 -12.894 1.00 84.12 103 ASP A N 1
ATOM 788 C CA . ASP A 1 103 ? -25.932 8.413 -12.734 1.00 84.12 103 ASP A CA 1
ATOM 789 C C . ASP A 1 103 ? -26.681 8.187 -14.056 1.00 84.12 103 ASP A C 1
ATOM 791 O O . ASP A 1 103 ? -26.101 8.020 -15.130 1.00 84.12 103 ASP A O 1
ATOM 795 N N . LYS A 1 104 ? -28.015 8.171 -13.962 1.00 81.94 104 LYS A N 1
ATOM 796 C CA . LYS A 1 104 ? -28.925 7.989 -15.100 1.00 81.94 104 LYS A CA 1
ATOM 797 C C . LYS A 1 104 ? -28.830 9.090 -16.161 1.00 81.94 104 LYS A C 1
ATOM 799 O O . LYS A 1 104 ? -29.216 8.840 -17.301 1.00 81.94 104 LYS A O 1
ATOM 804 N N . ASP A 1 105 ? -28.369 10.281 -15.784 1.00 84.69 105 ASP A N 1
ATOM 805 C CA . ASP A 1 105 ? -28.239 11.440 -16.665 1.00 84.69 105 ASP A CA 1
ATOM 806 C C . ASP A 1 105 ? -26.846 11.478 -17.331 1.00 84.69 105 ASP A C 1
ATOM 808 O O . ASP A 1 105 ? -26.609 12.262 -18.250 1.00 84.69 105 ASP A O 1
ATOM 812 N N . GLY A 1 106 ? -25.958 10.555 -16.942 1.00 82.31 106 GLY A N 1
ATOM 813 C CA . GLY A 1 106 ? -24.604 10.412 -17.467 1.00 82.31 106 GLY A CA 1
ATOM 814 C C . GLY A 1 106 ? -23.557 11.192 -16.674 1.00 82.31 106 GLY A C 1
ATOM 815 O O . GLY A 1 106 ? -22.384 11.176 -17.059 1.00 82.31 106 GLY A O 1
ATOM 816 N N . ASP A 1 107 ? -23.937 11.834 -15.566 1.00 85.56 107 ASP A N 1
ATOM 817 C CA . ASP A 1 107 ? -23.013 12.593 -14.734 1.00 85.56 107 ASP A CA 1
ATOM 818 C C . ASP A 1 107 ? -22.162 11.641 -13.887 1.00 85.56 107 ASP A C 1
ATOM 820 O O . ASP A 1 107 ? -22.651 10.765 -13.163 1.00 85.56 107 ASP A O 1
ATOM 824 N N . ARG A 1 108 ? -20.839 11.809 -13.989 1.00 85.25 108 ARG A N 1
ATOM 825 C CA . ARG A 1 108 ? -19.855 10.968 -13.303 1.00 85.25 108 ARG A CA 1
ATOM 826 C C . ARG A 1 108 ? -19.429 11.614 -11.988 1.00 85.25 108 ARG A C 1
ATOM 828 O O . ARG A 1 108 ? -18.948 12.744 -11.962 1.00 85.25 108 ARG A O 1
ATOM 835 N N . ARG A 1 109 ? -19.544 10.860 -10.898 1.00 87.12 109 ARG A N 1
ATOM 836 C CA . ARG A 1 109 ? -19.034 11.183 -9.559 1.00 87.12 109 ARG A CA 1
ATOM 837 C C . ARG A 1 109 ? -17.994 10.148 -9.143 1.00 87.12 109 ARG A C 1
ATOM 839 O O . ARG A 1 109 ? -18.000 9.020 -9.628 1.00 87.12 109 ARG A O 1
ATOM 846 N N . SER A 1 110 ? -17.098 10.526 -8.242 1.00 85.81 110 SER A N 1
ATOM 847 C CA . SER A 1 110 ? -16.095 9.627 -7.671 1.00 85.81 110 SER A CA 1
ATOM 848 C C . SER A 1 110 ? -16.220 9.591 -6.157 1.00 85.81 110 SER A C 1
ATOM 850 O O . SER A 1 110 ? -16.340 10.643 -5.530 1.00 85.81 110 SER A O 1
ATOM 852 N N . PHE A 1 111 ? -16.127 8.399 -5.583 1.00 88.44 111 PHE A N 1
ATOM 853 C CA . PHE A 1 111 ? -16.104 8.162 -4.144 1.00 88.44 111 PHE A CA 1
ATOM 854 C C . PHE A 1 111 ? -14.741 7.599 -3.759 1.00 88.44 111 PHE A C 1
ATOM 8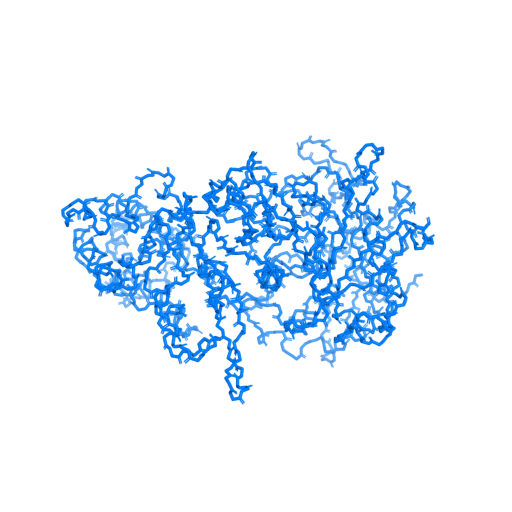56 O O . PHE A 1 111 ? -14.203 6.748 -4.466 1.00 88.44 111 PHE A O 1
ATOM 863 N N . VAL A 1 112 ? -14.167 8.086 -2.660 1.00 88.12 112 VAL A N 1
ATOM 864 C CA . VAL A 1 112 ? -12.915 7.551 -2.115 1.00 88.12 112 VAL A CA 1
ATOM 865 C C . VAL A 1 112 ? -13.270 6.673 -0.930 1.00 88.12 112 VAL A C 1
ATOM 867 O O . VAL A 1 112 ? -13.659 7.181 0.121 1.00 88.12 112 VAL A O 1
ATOM 870 N N . PHE A 1 113 ? -13.140 5.365 -1.107 1.00 90.44 113 PHE A N 1
ATOM 871 C CA . PHE A 1 113 ? -13.351 4.409 -0.033 1.00 90.44 113 PHE A CA 1
ATOM 872 C C . PHE A 1 113 ? -12.030 4.035 0.605 1.00 90.44 113 PHE A C 1
ATOM 874 O O . PHE A 1 113 ? -11.043 3.796 -0.088 1.00 90.44 113 PHE A O 1
ATOM 881 N N . HIS A 1 114 ? -12.027 3.965 1.930 1.00 89.19 114 HIS A N 1
ATOM 882 C CA . HIS A 1 114 ? -10.898 3.485 2.705 1.00 89.19 114 HIS A CA 1
ATOM 883 C C . HIS A 1 114 ? -11.225 2.212 3.470 1.00 89.19 114 HIS A C 1
ATOM 885 O O . HIS A 1 114 ? -10.309 1.482 3.828 1.00 89.19 114 HIS A O 1
ATOM 891 N N . LEU A 1 115 ? -12.497 1.912 3.716 1.00 92.69 115 LEU A N 1
ATOM 892 C CA . LEU A 1 115 ? -12.913 0.669 4.352 1.00 92.69 115 LEU A CA 1
ATOM 893 C C . LEU A 1 115 ? -14.030 -0.029 3.578 1.00 92.69 115 LEU A C 1
ATOM 895 O O . LEU A 1 115 ? -14.050 -1.260 3.535 1.00 92.69 115 LEU A O 1
ATOM 899 N N . ALA A 1 116 ? -14.934 0.721 2.945 1.00 94.00 116 ALA A N 1
ATOM 900 C CA . ALA A 1 116 ? -15.957 0.131 2.095 1.00 94.00 116 ALA A CA 1
ATOM 901 C C . ALA A 1 116 ? -15.304 -0.576 0.882 1.00 94.00 116 ALA A C 1
ATOM 903 O O . ALA A 1 116 ? -14.461 0.017 0.206 1.00 94.00 116 ALA A O 1
ATOM 904 N N . PRO A 1 117 ? -15.653 -1.841 0.581 1.00 93.12 117 PRO A N 1
ATOM 905 C CA . PRO A 1 117 ? -15.082 -2.537 -0.571 1.00 93.12 117 PRO A CA 1
ATOM 906 C C . PRO A 1 117 ? -15.465 -1.884 -1.904 1.00 93.12 117 PRO A C 1
ATOM 908 O O . PRO A 1 117 ? -16.514 -1.245 -2.019 1.00 93.12 117 PRO A O 1
ATOM 911 N N . SER A 1 118 ? -14.655 -2.095 -2.943 1.00 86.25 118 SER A N 1
ATOM 912 C CA . SER A 1 118 ? -14.857 -1.499 -4.280 1.00 86.25 118 SER A CA 1
ATOM 913 C C . SER A 1 118 ? -16.240 -1.792 -4.886 1.00 86.25 118 SER A C 1
ATOM 915 O O . SER A 1 118 ? -16.816 -0.942 -5.557 1.00 86.25 118 SER A O 1
ATOM 917 N N . GLY A 1 119 ? -16.827 -2.955 -4.579 1.00 88.38 119 GLY A N 1
ATOM 918 C CA . GLY A 1 119 ? -18.155 -3.363 -5.053 1.00 88.38 119 GLY A CA 1
ATOM 919 C C . GLY A 1 119 ? -19.344 -2.671 -4.371 1.00 88.38 119 GLY A C 1
ATOM 920 O O . GLY A 1 119 ? -20.488 -2.999 -4.686 1.00 88.38 119 GLY A O 1
ATOM 921 N N . THR A 1 120 ? -19.122 -1.734 -3.440 1.00 91.25 120 THR A N 1
ATOM 922 C CA . THR A 1 120 ? -20.191 -1.108 -2.630 1.00 91.25 120 THR A CA 1
ATOM 923 C C . THR A 1 120 ? -21.237 -0.381 -3.481 1.00 91.25 120 THR A C 1
ATOM 925 O O . THR A 1 120 ? -22.419 -0.368 -3.130 1.00 91.25 120 THR A O 1
ATOM 928 N N . LEU A 1 121 ? -20.829 0.166 -4.631 1.00 88.44 121 LEU A N 1
ATOM 929 C CA . LEU A 1 121 ? -21.709 0.887 -5.559 1.00 88.44 121 LEU A CA 1
ATOM 930 C C . LEU A 1 121 ? -22.470 -0.031 -6.533 1.00 88.44 121 LEU A C 1
ATOM 932 O O . LEU A 1 121 ? -23.197 0.459 -7.396 1.00 88.44 121 LEU A O 1
ATOM 936 N N . ASN A 1 122 ? -22.367 -1.354 -6.372 1.00 86.69 122 ASN A N 1
ATOM 937 C CA . ASN A 1 122 ? -23.133 -2.333 -7.135 1.00 86.69 122 ASN A CA 1
ATOM 938 C C . ASN A 1 122 ? -24.070 -3.133 -6.211 1.00 86.69 122 ASN A C 1
ATOM 940 O O . ASN A 1 122 ? -23.624 -3.874 -5.335 1.00 86.69 122 ASN A O 1
ATOM 944 N N . ASN A 1 123 ? -25.382 -2.996 -6.422 1.00 86.56 123 ASN A N 1
ATOM 945 C CA . ASN A 1 123 ? -26.406 -3.671 -5.617 1.00 86.56 123 ASN A CA 1
ATOM 946 C C . ASN A 1 123 ? -26.453 -5.193 -5.821 1.00 86.56 123 ASN A C 1
ATOM 948 O O . ASN A 1 123 ? -26.963 -5.892 -4.946 1.00 86.56 123 ASN A O 1
ATOM 952 N N . ASP A 1 124 ? -25.919 -5.706 -6.930 1.00 88.56 124 ASP A N 1
ATOM 953 C CA . ASP A 1 124 ? -25.885 -7.146 -7.213 1.00 88.56 124 ASP A CA 1
ATOM 954 C C . ASP A 1 124 ? -24.748 -7.864 -6.466 1.00 88.56 124 ASP A C 1
ATOM 956 O O . ASP A 1 124 ? -24.709 -9.095 -6.419 1.00 88.56 124 ASP A O 1
ATOM 960 N N . ILE A 1 125 ? -23.836 -7.103 -5.853 1.00 93.12 125 ILE A N 1
ATOM 961 C CA . ILE A 1 125 ? -22.646 -7.612 -5.171 1.00 93.12 125 ILE A CA 1
ATOM 962 C C . ILE A 1 125 ? -22.815 -7.468 -3.664 1.00 93.12 125 ILE A C 1
ATOM 964 O O . ILE A 1 125 ? -23.092 -6.384 -3.153 1.00 93.12 125 ILE A O 1
ATOM 968 N N . ILE A 1 126 ? -22.573 -8.552 -2.928 1.00 96.75 126 ILE A N 1
ATOM 969 C CA . ILE A 1 126 ? -22.536 -8.507 -1.464 1.00 96.75 126 ILE A CA 1
ATOM 970 C C . ILE A 1 126 ? -21.147 -8.054 -1.003 1.00 96.75 126 ILE A C 1
ATOM 972 O O . ILE A 1 126 ? -20.140 -8.659 -1.345 1.00 96.75 126 ILE A O 1
ATOM 976 N N . ASN A 1 127 ? -21.073 -7.024 -0.174 1.00 97.12 127 ASN A N 1
ATOM 977 C CA . ASN A 1 127 ? -19.826 -6.446 0.309 1.00 97.12 127 ASN A CA 1
ATOM 978 C C . ASN A 1 127 ? -19.647 -6.733 1.801 1.00 97.12 127 ASN A C 1
ATOM 980 O O . ASN A 1 127 ? -20.572 -6.577 2.602 1.00 97.12 127 ASN A O 1
ATOM 984 N N . PHE A 1 128 ? -18.441 -7.145 2.183 1.00 98.00 128 PHE A N 1
ATOM 985 C CA . PHE A 1 128 ? -18.087 -7.474 3.557 1.00 98.00 128 PHE A CA 1
ATOM 986 C C . PHE A 1 128 ? -16.852 -6.704 4.015 1.00 98.00 128 PHE A C 1
ATOM 988 O O . PHE A 1 128 ? -15.822 -6.717 3.343 1.00 98.00 128 PHE A O 1
ATOM 995 N N . ILE A 1 129 ? -16.931 -6.118 5.207 1.00 97.88 129 ILE A N 1
ATOM 996 C CA . ILE A 1 129 ? -15.774 -5.603 5.947 1.00 97.88 129 ILE A CA 1
ATOM 997 C C . ILE A 1 129 ? -15.401 -6.628 7.020 1.00 97.88 129 ILE A C 1
ATOM 999 O O . ILE A 1 129 ? -16.194 -6.915 7.919 1.00 97.88 129 ILE A O 1
ATOM 1003 N N . GLY A 1 130 ? -14.207 -7.206 6.923 1.00 97.00 130 GLY A N 1
ATOM 1004 C CA . GLY A 1 130 ? -13.735 -8.284 7.785 1.00 97.00 130 GLY A CA 1
ATOM 1005 C C . GLY A 1 130 ? -13.478 -7.861 9.238 1.00 97.00 130 GLY A C 1
ATOM 1006 O O . GLY A 1 130 ? -13.145 -6.713 9.518 1.00 97.00 130 GLY A O 1
ATOM 1007 N N . PRO A 1 131 ? -13.563 -8.789 10.213 1.00 96.38 131 PRO A N 1
ATOM 1008 C CA . PRO A 1 131 ? -13.380 -8.488 11.642 1.00 96.38 131 PRO A CA 1
ATOM 1009 C C . PRO A 1 131 ? -11.927 -8.164 12.043 1.00 96.38 131 PRO A C 1
ATOM 1011 O O . PRO A 1 131 ? -11.658 -7.892 13.221 1.00 96.38 131 PRO A O 1
ATOM 1014 N N . LYS A 1 132 ? -10.991 -8.273 11.095 1.00 95.25 132 LYS A N 1
ATOM 1015 C CA . LYS A 1 132 ? -9.577 -7.913 11.239 1.00 95.25 132 LYS A CA 1
ATOM 1016 C C . LYS A 1 132 ? -9.284 -6.496 10.768 1.00 95.25 132 LYS A C 1
ATOM 1018 O O . LYS A 1 132 ? -8.175 -6.023 10.982 1.00 95.25 132 LYS A O 1
ATOM 1023 N N . CYS A 1 133 ? -10.269 -5.808 10.197 1.00 95.69 133 CYS A N 1
ATOM 1024 C CA . CYS A 1 133 ? -10.154 -4.386 9.954 1.00 95.69 133 CYS A CA 1
ATOM 1025 C C . CYS A 1 133 ? -10.247 -3.575 11.258 1.00 95.69 133 CYS A C 1
ATOM 1027 O O . CYS A 1 133 ? -10.840 -4.010 12.259 1.00 95.69 133 CYS A O 1
ATOM 1029 N N . VAL A 1 134 ? -9.687 -2.370 11.218 1.00 95.38 134 VAL A N 1
ATOM 1030 C CA . VAL A 1 134 ? -9.896 -1.313 12.215 1.00 95.38 134 VAL A CA 1
ATOM 1031 C C . VAL A 1 134 ? -10.679 -0.166 11.566 1.00 95.38 134 VAL A C 1
ATOM 1033 O O . VAL A 1 134 ? -10.501 0.110 10.381 1.00 95.38 134 VAL A O 1
ATOM 1036 N N . MET A 1 135 ? -11.562 0.480 12.325 1.00 96.12 135 MET A N 1
ATOM 1037 C CA . MET A 1 135 ? -12.501 1.483 11.809 1.00 96.12 135 MET A CA 1
ATOM 1038 C C . MET A 1 135 ? -12.555 2.695 12.738 1.00 96.12 135 MET A C 1
ATOM 1040 O O . MET A 1 135 ? -12.882 2.529 13.914 1.00 96.12 135 MET A O 1
ATOM 1044 N N . ASP A 1 136 ? -12.279 3.896 12.227 1.00 95.31 136 ASP A N 1
ATOM 1045 C CA . ASP A 1 136 ? -12.716 5.127 12.892 1.00 95.31 136 ASP A CA 1
ATOM 1046 C C . ASP A 1 136 ? -14.193 5.348 12.525 1.00 95.31 136 ASP A C 1
ATOM 1048 O O . ASP A 1 136 ? -14.511 5.563 11.354 1.00 95.31 136 ASP A O 1
ATOM 1052 N N . PRO A 1 137 ? -15.119 5.266 13.495 1.00 94.56 137 PRO A N 1
ATOM 1053 C CA . PRO A 1 137 ? -16.545 5.353 13.204 1.00 94.56 137 PRO A CA 1
ATOM 1054 C C . PRO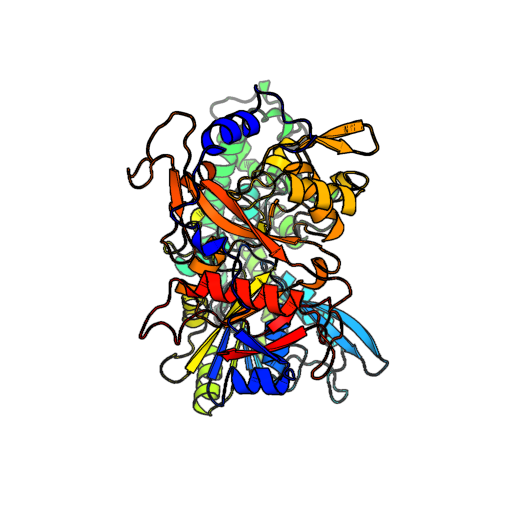 A 1 137 ? -16.971 6.723 12.665 1.00 94.56 137 PRO A C 1
ATOM 1056 O O . PRO A 1 137 ? -17.891 6.789 11.851 1.00 94.56 137 PRO A O 1
ATOM 1059 N N . VAL A 1 138 ? -16.299 7.804 13.074 1.00 93.56 138 VAL A N 1
ATOM 1060 C CA . VAL A 1 138 ? -16.642 9.171 12.665 1.00 93.56 138 VAL A CA 1
ATOM 1061 C C . VAL A 1 138 ? -16.286 9.370 11.197 1.00 93.56 138 VAL A C 1
ATOM 1063 O O . VAL A 1 138 ? -17.118 9.814 10.404 1.00 93.56 138 VAL A O 1
ATOM 1066 N N . ASN A 1 139 ? -15.047 9.034 10.831 1.00 91.50 139 ASN A N 1
ATOM 1067 C CA . ASN A 1 139 ? -14.561 9.159 9.461 1.00 91.50 139 ASN A CA 1
ATOM 1068 C C . ASN A 1 139 ? -15.304 8.209 8.521 1.00 91.50 139 ASN A C 1
ATOM 1070 O O . ASN A 1 139 ? -15.803 8.663 7.493 1.00 91.50 139 ASN A O 1
ATOM 1074 N N . PHE A 1 140 ? -15.414 6.929 8.881 1.00 94.50 140 PHE A N 1
ATOM 1075 C CA . PHE A 1 140 ? -16.075 5.934 8.044 1.00 94.50 140 PHE A CA 1
ATOM 1076 C 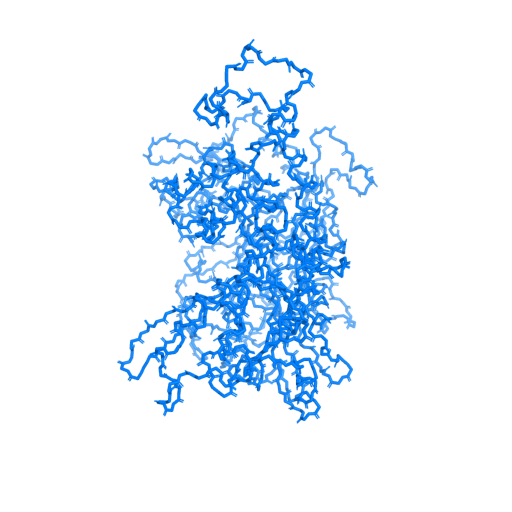C . PHE A 1 140 ? -17.519 6.334 7.726 1.00 94.50 140 PHE A C 1
ATOM 1078 O O . PHE A 1 140 ? -17.904 6.370 6.557 1.00 94.50 140 PHE A O 1
ATOM 1085 N N . TYR A 1 141 ? -18.311 6.716 8.734 1.00 95.00 141 TYR A N 1
ATOM 1086 C CA . TYR A 1 141 ? -19.692 7.109 8.478 1.00 95.00 141 TYR A CA 1
ATOM 1087 C C . TYR A 1 141 ? -19.780 8.393 7.642 1.00 95.00 141 TYR A C 1
ATOM 1089 O O . TYR A 1 141 ? -20.382 8.374 6.571 1.00 95.00 141 TYR A O 1
ATOM 1097 N N . LYS A 1 142 ? -19.140 9.488 8.078 1.00 93.25 142 LYS A N 1
ATOM 1098 C CA . LYS A 1 142 ? -19.282 10.808 7.432 1.00 93.25 142 LYS A CA 1
ATOM 1099 C C . LYS A 1 142 ? -18.664 10.875 6.033 1.00 93.25 142 LYS A C 1
ATOM 1101 O O . LYS A 1 142 ? -19.158 11.605 5.181 1.00 93.25 142 LYS A O 1
ATOM 1106 N N . LYS A 1 143 ? -17.558 10.161 5.792 1.00 91.12 143 LYS A N 1
ATOM 1107 C CA . LYS A 1 143 ? -16.797 10.262 4.534 1.00 91.12 143 LYS A CA 1
ATOM 1108 C C . LYS A 1 143 ? -17.125 9.159 3.536 1.00 91.12 143 LYS A C 1
ATOM 1110 O O . LYS A 1 143 ? -17.038 9.415 2.340 1.00 91.12 143 LYS A O 1
ATOM 1115 N N . GLU A 1 144 ? -17.485 7.959 3.997 1.00 94.25 144 GLU A N 1
ATOM 1116 C CA . GLU A 1 144 ? -17.715 6.816 3.103 1.00 94.25 144 GLU A CA 1
ATOM 1117 C C . GLU A 1 144 ? -19.178 6.391 3.004 1.00 94.25 144 GLU A C 1
ATOM 1119 O O . GLU A 1 144 ? -19.572 5.937 1.937 1.00 94.25 144 GLU A O 1
ATOM 1124 N N . ILE A 1 145 ? -19.979 6.523 4.068 1.00 95.31 145 ILE A N 1
ATOM 1125 C CA . ILE A 1 145 ? -21.350 5.982 4.111 1.00 95.31 145 ILE A CA 1
ATOM 1126 C C . ILE A 1 145 ? -22.413 7.050 3.862 1.00 95.31 145 ILE A C 1
ATOM 1128 O O . ILE A 1 145 ? -23.263 6.877 2.993 1.00 95.31 145 ILE A O 1
ATOM 1132 N N . GLU A 1 146 ? -22.374 8.158 4.600 1.00 94.75 146 GLU A N 1
ATOM 1133 C CA . GLU A 1 146 ? -23.355 9.242 4.501 1.00 94.75 146 GLU A CA 1
ATOM 1134 C C . GLU A 1 146 ? -23.507 9.783 3.064 1.00 94.75 146 GLU A C 1
ATOM 1136 O O . GLU A 1 146 ? -24.648 9.871 2.598 1.00 94.75 146 GLU A O 1
ATOM 1141 N N . PRO A 1 147 ? -22.421 10.025 2.295 1.00 94.12 147 PRO A N 1
ATOM 1142 C CA . PRO A 1 147 ? -22.537 10.510 0.918 1.00 94.12 147 PRO A CA 1
ATOM 1143 C C . PRO A 1 147 ? -23.243 9.535 -0.038 1.00 94.12 147 PRO A C 1
ATOM 1145 O O . PRO A 1 147 ? -23.687 9.942 -1.114 1.00 94.12 147 PRO A O 1
ATOM 1148 N N . LEU A 1 148 ? -23.340 8.247 0.316 1.00 92.81 148 LEU A N 1
ATOM 1149 C CA . LEU A 1 148 ? -23.958 7.237 -0.543 1.00 92.81 148 LEU A CA 1
ATOM 1150 C C . LEU A 1 148 ? -25.481 7.331 -0.544 1.00 92.81 148 LEU A C 1
ATOM 1152 O O . LEU A 1 148 ? -26.093 7.018 -1.559 1.00 92.81 148 LEU A O 1
ATOM 1156 N N . TYR A 1 149 ? -26.117 7.822 0.524 1.00 91.88 149 TYR A N 1
ATOM 1157 C CA . TYR A 1 149 ? -27.582 7.955 0.566 1.00 91.88 149 TYR A CA 1
ATOM 1158 C C . TYR A 1 149 ? -28.142 8.897 -0.513 1.00 91.88 149 TYR A C 1
ATOM 1160 O O . TYR A 1 149 ? -29.308 8.781 -0.905 1.00 91.88 149 TYR A O 1
ATOM 1168 N N . ASP A 1 150 ? -27.309 9.785 -1.058 1.00 88.62 150 ASP A N 1
ATOM 1169 C CA . ASP A 1 150 ? -27.697 10.707 -2.122 1.00 88.62 150 ASP A CA 1
ATOM 1170 C C . ASP A 1 150 ? -27.683 10.073 -3.523 1.00 88.62 150 ASP A C 1
ATOM 1172 O O . ASP A 1 150 ? -28.211 10.669 -4.470 1.00 88.62 150 ASP A O 1
ATOM 1176 N N . ILE A 1 151 ? -27.138 8.864 -3.699 1.00 89.12 151 ILE A N 1
ATOM 1177 C CA . ILE A 1 151 ? -27.002 8.219 -5.016 1.00 89.12 151 ILE A CA 1
ATOM 1178 C C . ILE A 1 151 ? -28.204 7.331 -5.373 1.00 89.12 151 ILE A C 1
ATOM 1180 O O . ILE A 1 151 ? -28.882 6.788 -4.501 1.00 89.12 151 ILE A O 1
ATOM 1184 N N . GLU A 1 152 ? -28.479 7.194 -6.673 1.00 87.62 152 GLU A N 1
ATOM 1185 C CA . GLU A 1 152 ? -29.465 6.250 -7.214 1.00 87.62 152 GLU A CA 1
ATOM 1186 C C . GLU A 1 152 ? -28.720 5.044 -7.791 1.00 87.62 152 GLU A C 1
ATOM 1188 O O . GLU A 1 152 ? -27.935 5.165 -8.722 1.00 87.62 152 GLU A O 1
ATOM 1193 N N . MET A 1 153 ? -28.949 3.866 -7.232 1.00 82.31 153 MET A N 1
ATOM 1194 C CA . MET A 1 153 ? -28.313 2.635 -7.679 1.00 82.31 153 MET A CA 1
ATOM 1195 C C . MET A 1 153 ? -28.886 2.158 -9.018 1.00 82.31 153 MET A C 1
ATOM 1197 O O . MET A 1 153 ? -29.917 2.641 -9.497 1.00 82.31 153 MET A O 1
ATOM 1201 N N . GLN A 1 154 ? -28.245 1.145 -9.608 1.00 72.88 154 GLN A N 1
ATOM 1202 C CA . GLN A 1 154 ? -28.797 0.435 -10.762 1.00 72.88 154 GLN A CA 1
ATOM 1203 C C . GLN A 1 154 ? -30.232 -0.030 -10.454 1.00 72.88 154 GLN A C 1
ATOM 1205 O O . GLN A 1 154 ? -30.491 -0.636 -9.416 1.00 72.88 154 GLN A O 1
ATOM 1210 N N . GLY A 1 155 ? -31.177 0.310 -11.335 1.00 74.56 155 GLY A N 1
ATOM 1211 C CA . GLY A 1 155 ? -32.614 0.092 -11.112 1.00 74.56 155 GLY A CA 1
ATOM 1212 C C . GLY A 1 155 ? -33.380 1.300 -10.552 1.00 74.56 155 GLY A C 1
ATOM 1213 O O . GLY A 1 155 ? -34.605 1.250 -10.490 1.00 74.56 155 GLY A O 1
ATOM 1214 N N . GLY A 1 156 ? -32.697 2.401 -10.217 1.00 79.75 156 GLY A N 1
ATOM 1215 C CA . GLY A 1 156 ? -33.308 3.679 -9.824 1.00 79.75 156 GLY A CA 1
ATOM 1216 C C . GLY A 1 156 ? -33.681 3.796 -8.343 1.00 79.75 156 GLY A C 1
ATOM 1217 O O . GLY A 1 156 ? -34.255 4.805 -7.936 1.00 79.75 156 GLY A O 1
ATOM 1218 N N . GLU A 1 157 ? -33.367 2.789 -7.527 1.00 84.44 157 GLU A N 1
ATOM 1219 C CA . GLU A 1 157 ? -33.568 2.838 -6.076 1.00 84.44 157 GLU A CA 1
ATOM 1220 C C . GLU A 1 157 ? -32.432 3.604 -5.390 1.00 84.44 157 GLU A C 1
ATOM 1222 O O . GLU A 1 157 ? -31.279 3.536 -5.811 1.00 84.44 157 GLU A O 1
ATOM 1227 N N . LYS A 1 158 ? -32.733 4.327 -4.305 1.00 88.31 158 LYS A N 1
ATOM 1228 C CA . LYS A 1 158 ? -31.691 4.965 -3.489 1.00 88.31 158 LYS A CA 1
ATOM 1229 C C . LYS A 1 158 ? -30.812 3.913 -2.820 1.00 88.31 158 LYS A C 1
ATOM 1231 O O . LYS A 1 158 ? -31.306 2.860 -2.411 1.00 88.31 158 LYS A O 1
ATOM 1236 N N . TRP A 1 159 ? -29.522 4.210 -2.675 1.00 91.00 159 TRP A N 1
ATOM 1237 C CA . TRP A 1 159 ? -28.647 3.359 -1.874 1.00 91.00 159 TRP A CA 1
ATOM 1238 C C . TRP A 1 159 ? -29.160 3.299 -0.430 1.00 91.00 159 TRP A C 1
ATOM 1240 O O . TRP A 1 159 ? -29.453 4.322 0.186 1.00 91.00 159 TRP A O 1
ATOM 1250 N N . ALA A 1 160 ? -29.291 2.082 0.094 1.00 85.94 160 ALA A N 1
ATOM 1251 C CA . ALA A 1 160 ? -29.847 1.817 1.423 1.00 85.94 160 ALA A CA 1
ATOM 1252 C C . ALA A 1 160 ? -28.906 0.975 2.304 1.00 85.94 160 ALA A C 1
ATOM 1254 O O . ALA A 1 160 ? -29.310 0.480 3.354 1.00 85.94 160 ALA A O 1
ATOM 1255 N N . GLY A 1 161 ? -27.669 0.738 1.855 1.00 88.81 161 GLY A N 1
ATOM 1256 C CA . GLY A 1 161 ? -26.683 -0.081 2.567 1.00 88.81 161 GLY A CA 1
ATOM 1257 C C . GLY A 1 161 ? -26.975 -1.580 2.615 1.00 88.81 161 GLY A C 1
ATOM 1258 O O . GLY A 1 161 ? -26.207 -2.320 3.215 1.00 88.81 161 GLY A O 1
ATOM 1259 N N . ASN A 1 162 ? -28.039 -2.056 1.962 1.00 90.06 162 ASN A N 1
ATOM 1260 C CA . ASN A 1 162 ? -28.489 -3.455 2.018 1.00 90.06 162 ASN A CA 1
ATOM 1261 C C . ASN A 1 162 ? -27.499 -4.473 1.425 1.00 90.06 162 ASN A C 1
ATOM 1263 O O . ASN A 1 162 ? -27.693 -5.680 1.580 1.00 90.06 162 ASN A O 1
ATOM 1267 N N . ASN A 1 163 ? -26.463 -3.997 0.738 1.00 93.50 163 ASN A N 1
ATOM 1268 C CA . ASN A 1 163 ? -25.415 -4.800 0.133 1.00 93.50 163 ASN A CA 1
ATOM 1269 C C . ASN A 1 163 ? -24.070 -4.701 0.875 1.00 93.50 163 ASN A C 1
ATOM 1271 O O . ASN A 1 163 ? -23.114 -5.313 0.414 1.00 93.50 163 ASN A O 1
ATOM 1275 N N . LEU A 1 164 ? -23.962 -3.970 1.992 1.00 96.75 164 LEU A N 1
ATOM 1276 C CA . LEU A 1 164 ? -22.715 -3.783 2.742 1.00 96.75 164 LEU A CA 1
ATOM 1277 C C . LEU A 1 164 ? -22.877 -4.254 4.187 1.00 96.75 164 LEU A C 1
ATOM 1279 O O . LEU A 1 164 ? -23.696 -3.722 4.923 1.00 96.75 164 LEU A O 1
ATOM 1283 N N . PHE A 1 165 ? -22.055 -5.214 4.614 1.00 97.88 165 PHE A N 1
ATOM 1284 C CA . PHE A 1 165 ? -22.099 -5.787 5.959 1.00 97.88 165 PHE A CA 1
ATOM 1285 C C . PHE A 1 165 ? -20.754 -5.690 6.677 1.00 97.88 165 PHE A C 1
ATOM 1287 O O . PHE A 1 165 ? -19.694 -5.903 6.085 1.00 97.88 165 PHE A O 1
ATOM 1294 N N . ILE A 1 166 ? -20.797 -5.438 7.985 1.00 97.94 166 ILE A N 1
ATOM 1295 C CA . ILE A 1 166 ? -19.611 -5.136 8.794 1.00 97.94 166 ILE A CA 1
ATOM 1296 C C . ILE A 1 166 ? -19.391 -6.223 9.843 1.00 97.94 166 ILE A C 1
ATOM 1298 O O . ILE A 1 166 ? -20.277 -6.555 10.634 1.00 97.94 166 ILE A O 1
ATOM 1302 N N . GLY A 1 167 ? -18.190 -6.794 9.847 1.00 97.69 167 GLY A N 1
ATOM 1303 C CA . GLY A 1 167 ? -17.727 -7.715 10.872 1.00 97.69 167 GLY A CA 1
ATOM 1304 C C . GLY A 1 167 ? -17.491 -7.020 12.212 1.00 97.69 167 GLY A C 1
ATOM 1305 O O . GLY A 1 167 ? -17.633 -5.810 12.362 1.00 97.69 167 GLY A O 1
ATOM 1306 N N . ASN A 1 168 ? -17.081 -7.786 13.221 1.00 97.19 168 ASN A N 1
ATOM 1307 C CA . ASN A 1 168 ? -16.777 -7.238 14.544 1.00 97.19 168 ASN A CA 1
ATOM 1308 C C . ASN A 1 168 ? -15.413 -6.512 14.578 1.00 97.19 168 ASN A C 1
ATOM 1310 O O . ASN A 1 168 ? -14.481 -6.979 15.241 1.00 97.19 168 ASN A O 1
ATOM 1314 N N . VAL A 1 169 ? -15.292 -5.418 13.824 1.00 97.31 169 VAL A N 1
ATOM 1315 C CA . VAL A 1 169 ? -14.076 -4.606 13.667 1.00 97.31 169 VAL A CA 1
ATOM 1316 C C . VAL A 1 169 ? -13.640 -3.968 14.981 1.00 97.31 169 VAL A C 1
ATOM 1318 O O . VAL A 1 169 ? -14.458 -3.714 15.866 1.00 97.31 169 VAL A O 1
ATOM 1321 N N . LYS A 1 170 ? -12.340 -3.710 15.116 1.00 97.31 170 LYS A N 1
ATOM 1322 C CA . LYS A 1 170 ? -11.789 -2.926 16.229 1.00 97.31 170 LYS A CA 1
ATOM 1323 C C . LYS A 1 170 ? -12.030 -1.439 15.958 1.00 97.31 170 LYS A C 1
ATOM 1325 O O . LYS A 1 170 ? -11.804 -0.981 14.842 1.00 97.31 170 LYS A O 1
ATOM 1330 N N . LEU A 1 171 ? -12.472 -0.699 16.970 1.00 97.50 171 LEU A N 1
ATOM 1331 C CA . LEU A 1 171 ? -12.702 0.736 16.829 1.00 97.50 171 LEU A CA 1
ATOM 1332 C C . LEU A 1 171 ? -11.394 1.508 17.022 1.00 97.50 171 LEU A C 1
ATOM 1334 O O . LEU A 1 171 ? -10.640 1.242 17.963 1.00 97.50 171 LEU A O 1
ATOM 1338 N N . VAL A 1 172 ? -11.138 2.448 16.117 1.00 96.88 172 VAL A N 1
ATOM 1339 C CA . VAL A 1 172 ? -10.090 3.460 16.242 1.00 96.88 172 VAL A CA 1
ATOM 1340 C C . VAL A 1 172 ? -10.687 4.636 17.004 1.00 96.88 172 VAL A C 1
ATOM 1342 O O . VAL A 1 172 ? -11.815 5.050 16.761 1.00 96.88 172 VAL A O 1
ATOM 1345 N N . ALA A 1 173 ? -9.915 5.157 17.945 1.00 96.31 173 ALA A N 1
ATOM 1346 C CA . ALA A 1 173 ? -10.324 6.219 18.853 1.00 96.31 173 ALA A CA 1
ATOM 1347 C C . ALA A 1 173 ? -9.328 7.384 18.763 1.00 96.31 173 ALA A C 1
ATOM 1349 O O . ALA A 1 173 ? -8.170 7.133 18.414 1.00 96.31 173 ALA A O 1
ATOM 1350 N N . PRO A 1 174 ? -9.722 8.613 19.135 1.00 95.75 174 PRO A N 1
ATOM 1351 C CA . PRO A 1 174 ? -8.847 9.779 19.213 1.00 95.75 174 PRO A CA 1
ATOM 1352 C C . PRO A 1 174 ? -7.419 9.514 19.724 1.00 95.75 174 PRO A C 1
ATOM 1354 O O . PRO A 1 174 ? -6.441 9.780 19.026 1.00 95.75 174 PRO A O 1
ATOM 1357 N N . TYR A 1 175 ? -7.266 8.886 20.892 1.00 95.19 175 TYR A N 1
ATOM 1358 C CA . TYR A 1 175 ? -5.943 8.621 21.469 1.00 95.19 175 TYR A CA 1
ATOM 1359 C C . TYR A 1 175 ? -5.051 7.727 20.584 1.00 95.19 175 TYR A C 1
ATOM 1361 O O . TYR A 1 175 ? -3.838 7.914 20.573 1.00 95.19 175 TYR A O 1
ATOM 1369 N N . HIS A 1 176 ? -5.608 6.814 19.775 1.00 95.94 176 HIS A N 1
ATOM 1370 C CA . HIS A 1 176 ? -4.822 6.017 18.819 1.00 95.94 176 HIS A CA 1
ATOM 1371 C C . HIS A 1 176 ? -4.163 6.894 17.750 1.00 95.94 176 HIS A C 1
ATOM 1373 O O . HIS A 1 176 ? -3.003 6.682 17.393 1.00 95.94 176 HIS A O 1
ATOM 1379 N N . LYS A 1 177 ? -4.896 7.890 17.243 1.00 94.50 177 LYS A N 1
ATOM 1380 C CA . LYS A 1 177 ? -4.396 8.833 16.236 1.00 94.50 177 LYS A CA 1
ATOM 1381 C C . LYS A 1 177 ? -3.370 9.791 16.834 1.00 94.50 177 LYS A C 1
ATOM 1383 O O . LYS A 1 177 ? -2.378 10.093 16.179 1.00 94.50 177 LYS A O 1
ATOM 1388 N N . ILE A 1 178 ? -3.560 10.205 18.087 1.00 94.12 178 ILE A N 1
ATOM 1389 C CA . ILE A 1 178 ? -2.593 11.050 18.801 1.00 94.12 178 ILE A CA 1
ATOM 1390 C C . ILE A 1 178 ? -1.291 10.291 19.071 1.00 94.12 178 ILE A C 1
ATOM 1392 O O . ILE A 1 178 ? -0.219 10.834 18.829 1.00 94.12 178 ILE A O 1
ATOM 1396 N N . MET A 1 179 ? -1.353 9.027 19.495 1.00 93.56 179 MET A N 1
ATOM 1397 C CA . MET A 1 179 ? -0.152 8.195 19.654 1.00 93.56 179 MET A CA 1
ATOM 1398 C C . MET A 1 179 ? 0.626 8.052 18.328 1.00 93.56 179 MET A C 1
ATOM 1400 O O . MET A 1 179 ? 1.841 8.255 18.299 1.00 93.56 179 MET A O 1
ATOM 1404 N N . ASP A 1 180 ? -0.071 7.823 17.206 1.00 90.19 180 ASP A N 1
ATOM 1405 C CA . ASP A 1 180 ? 0.529 7.820 15.855 1.00 90.19 180 ASP A CA 1
ATOM 1406 C C . ASP A 1 180 ? 1.120 9.192 15.465 1.00 90.19 180 ASP A C 1
ATOM 1408 O O . ASP A 1 180 ? 2.133 9.283 14.766 1.00 90.19 180 ASP A O 1
ATOM 1412 N N . PHE A 1 181 ? 0.507 10.285 15.915 1.00 88.50 181 PHE A N 1
ATOM 1413 C CA . PHE A 1 181 ? 0.956 11.651 15.651 1.00 88.50 181 PHE A CA 1
ATOM 1414 C C . PHE A 1 181 ? 2.246 12.020 16.396 1.00 88.50 181 PHE A C 1
ATOM 1416 O O . PHE A 1 181 ? 3.188 12.551 15.799 1.00 88.50 181 PHE A O 1
ATOM 1423 N N . ILE A 1 182 ? 2.314 11.723 17.697 1.00 87.81 182 ILE A N 1
ATOM 1424 C CA . ILE A 1 182 ? 3.455 12.081 18.555 1.00 87.81 182 ILE A CA 1
ATOM 1425 C C . ILE A 1 182 ? 4.668 11.169 18.329 1.00 87.81 182 ILE A C 1
ATOM 1427 O O . ILE A 1 182 ? 5.815 11.595 18.499 1.00 87.81 182 ILE A O 1
ATOM 1431 N N . GLY A 1 183 ? 4.435 9.930 17.881 1.00 82.06 183 GLY A N 1
ATOM 1432 C CA . GLY A 1 183 ? 5.492 8.969 17.561 1.00 82.06 183 GLY A CA 1
ATOM 1433 C C . GLY A 1 183 ? 6.305 9.322 16.308 1.00 82.06 183 GLY A C 1
ATOM 1434 O O . GLY A 1 183 ? 7.430 8.841 16.146 1.00 82.06 183 GLY A O 1
ATOM 1435 N N . LYS A 1 184 ? 5.778 10.184 15.430 1.00 77.06 184 LYS A N 1
ATOM 1436 C CA . LYS A 1 184 ? 6.351 10.485 14.110 1.00 77.06 184 LYS A CA 1
ATOM 1437 C C . LYS A 1 184 ? 6.795 11.954 13.979 1.00 77.06 184 LYS A C 1
ATOM 1439 O O . LYS A 1 184 ? 6.215 12.827 14.629 1.00 77.06 184 LYS A O 1
ATOM 1444 N N . PRO A 1 185 ? 7.822 12.251 13.152 1.00 68.44 185 PRO A N 1
ATOM 1445 C CA . PRO A 1 185 ? 8.184 13.628 12.797 1.00 68.44 185 PRO A CA 1
ATOM 1446 C C . PRO A 1 185 ? 6.989 14.452 12.274 1.00 68.44 185 PRO A C 1
ATOM 1448 O O . PRO A 1 185 ? 6.042 13.858 11.739 1.00 68.44 185 PRO A O 1
ATOM 1451 N N . PRO A 1 186 ? 7.030 15.795 12.367 1.00 64.62 186 PRO A N 1
ATOM 1452 C CA . PRO A 1 186 ? 6.011 16.674 11.789 1.00 64.62 186 PRO A CA 1
ATOM 1453 C C . PRO A 1 186 ? 5.692 16.323 10.336 1.00 64.62 186 PRO A C 1
ATOM 1455 O O . PRO A 1 186 ? 6.579 15.929 9.579 1.00 64.62 186 PRO A O 1
ATOM 1458 N N . LEU A 1 187 ? 4.413 16.411 9.971 1.00 60.38 187 LEU A N 1
ATOM 1459 C CA . LEU A 1 187 ? 3.879 16.105 8.638 1.00 60.38 187 LEU A CA 1
ATOM 1460 C C . LEU A 1 187 ? 4.072 14.659 8.125 1.00 60.38 187 LEU A C 1
ATOM 1462 O O . LEU A 1 187 ? 3.486 14.300 7.104 1.00 60.38 187 LEU A O 1
ATOM 1466 N N . SER A 1 188 ? 4.798 13.794 8.842 1.00 65.44 188 SER A N 1
ATOM 1467 C CA . SER A 1 188 ? 5.085 12.410 8.422 1.00 65.44 188 SER A CA 1
ATOM 1468 C C . SER A 1 188 ? 4.090 11.362 8.943 1.00 65.44 188 SER A C 1
ATOM 1470 O O . SER A 1 188 ? 4.141 10.199 8.537 1.00 65.44 188 SER A O 1
ATOM 1472 N N . SER A 1 189 ? 3.186 11.748 9.851 1.00 69.62 189 SER A N 1
ATOM 1473 C CA . SER A 1 189 ? 2.138 10.855 10.351 1.00 69.62 189 SER A CA 1
ATOM 1474 C C . SER A 1 189 ? 0.976 10.739 9.372 1.00 69.62 189 SER A C 1
ATOM 1476 O O . SER A 1 189 ? 0.515 11.737 8.821 1.00 69.62 189 SER A O 1
ATOM 1478 N N . THR A 1 190 ? 0.473 9.514 9.215 1.00 74.56 190 THR A N 1
ATOM 1479 C CA . THR A 1 190 ? -0.768 9.212 8.493 1.00 74.56 190 THR A CA 1
ATOM 1480 C C . THR A 1 190 ? -2.007 9.670 9.255 1.00 74.56 190 THR A C 1
ATOM 1482 O O . THR A 1 190 ? -3.063 9.767 8.646 1.00 74.56 190 THR A O 1
ATOM 1485 N N . LEU A 1 191 ? -1.896 9.923 10.571 1.00 82.75 191 LEU A N 1
ATOM 1486 C CA . LEU A 1 191 ? -3.006 10.321 11.451 1.00 82.75 191 LEU A CA 1
ATOM 1487 C C . LEU A 1 191 ? -4.173 9.321 11.494 1.00 82.75 191 LEU A C 1
ATOM 1489 O O . LEU A 1 191 ? -5.288 9.657 11.891 1.00 82.75 191 LEU A O 1
ATOM 1493 N N . MET A 1 192 ? -3.909 8.070 11.118 1.00 86.94 192 MET A N 1
ATOM 1494 C CA . MET A 1 192 ? -4.919 7.014 11.059 1.00 86.94 192 MET A CA 1
ATOM 1495 C C . MET A 1 192 ? -4.929 6.147 12.323 1.00 86.94 192 MET A C 1
ATOM 1497 O O . MET A 1 192 ? -5.908 5.454 12.570 1.00 86.94 192 MET A O 1
ATOM 1501 N N . GLY A 1 193 ? -3.867 6.158 13.145 1.00 90.25 193 GLY A N 1
ATOM 1502 C CA . GLY A 1 193 ? -3.836 5.391 14.403 1.00 90.25 193 GLY A CA 1
ATOM 1503 C C . GLY A 1 193 ? -3.797 3.866 14.225 1.00 90.25 193 GLY A C 1
ATOM 1504 O O . GLY A 1 193 ? -4.027 3.120 15.175 1.00 90.25 193 GLY A O 1
ATOM 1505 N N . MET A 1 194 ? -3.503 3.393 13.009 1.00 88.62 194 MET A N 1
ATOM 1506 C CA . MET A 1 194 ? -3.611 1.987 12.601 1.00 88.62 194 MET A CA 1
ATOM 1507 C C . MET A 1 194 ? -2.767 1.046 13.455 1.00 88.62 194 MET A C 1
ATOM 1509 O O . MET A 1 194 ? -3.268 0.042 13.955 1.00 88.62 194 MET A O 1
ATOM 1513 N N . SER A 1 195 ? -1.482 1.365 13.622 1.00 89.19 195 SER A N 1
ATOM 1514 C CA . SER A 1 195 ? -0.545 0.527 14.376 1.00 89.19 195 SER A CA 1
ATOM 1515 C C . SER A 1 195 ? -0.935 0.401 15.839 1.00 89.19 195 SER A C 1
ATOM 1517 O O . SER A 1 195 ? -0.866 -0.694 16.395 1.00 89.19 195 SER A O 1
ATOM 1519 N N . GLU A 1 196 ? -1.434 1.482 16.428 1.00 92.94 196 GLU A N 1
ATOM 1520 C CA . GLU A 1 196 ? -1.885 1.488 17.814 1.00 92.94 196 GLU A CA 1
ATOM 1521 C C . GLU A 1 196 ? -3.178 0.688 17.985 1.00 92.94 196 GLU A C 1
ATOM 1523 O O . GLU A 1 196 ? -3.275 -0.162 18.872 1.00 92.94 196 GLU A O 1
ATOM 1528 N N . ALA A 1 197 ? -4.147 0.876 17.083 1.00 95.06 197 ALA A N 1
ATOM 1529 C CA . ALA A 1 197 ? -5.409 0.143 17.108 1.00 95.06 197 ALA A CA 1
ATOM 1530 C C . ALA A 1 197 ? -5.210 -1.366 16.880 1.00 95.06 197 ALA A C 1
ATOM 1532 O O . ALA A 1 197 ? -5.787 -2.183 17.604 1.00 95.06 197 ALA A O 1
ATOM 1533 N N . HIS A 1 198 ? -4.356 -1.762 15.928 1.00 93.38 198 HIS A N 1
ATOM 1534 C CA . HIS A 1 198 ? -3.965 -3.164 15.753 1.00 93.38 198 HIS A CA 1
ATOM 1535 C C . HIS A 1 198 ? -3.206 -3.689 16.975 1.00 93.38 198 HIS A C 1
ATOM 1537 O O . HIS A 1 198 ? -3.492 -4.791 17.441 1.00 93.38 198 HIS A O 1
ATOM 1543 N N . GLY A 1 199 ? -2.292 -2.899 17.548 1.00 93.12 199 GLY A N 1
ATOM 1544 C CA . GLY A 1 199 ? -1.591 -3.233 18.786 1.00 93.12 199 GLY A CA 1
ATOM 1545 C C . GLY A 1 199 ? -2.563 -3.584 19.913 1.00 93.12 199 GLY A C 1
ATOM 1546 O O . GLY A 1 199 ? -2.456 -4.658 20.512 1.00 93.12 199 GLY A O 1
ATOM 1547 N N . HIS A 1 200 ? -3.575 -2.746 20.148 1.00 95.44 200 HIS A N 1
ATOM 1548 C CA . HIS A 1 200 ? -4.639 -3.043 21.106 1.00 95.44 200 HIS A CA 1
ATOM 1549 C C . HIS A 1 200 ? -5.496 -4.243 20.706 1.00 95.44 200 HIS A C 1
ATOM 1551 O O . HIS A 1 200 ? -5.810 -5.070 21.565 1.00 95.44 200 HIS A O 1
ATOM 1557 N N . MET A 1 201 ? -5.803 -4.424 19.419 1.00 94.31 201 MET A N 1
ATOM 1558 C CA . MET A 1 201 ? -6.506 -5.614 18.933 1.00 94.31 201 MET A CA 1
ATOM 1559 C C . MET A 1 201 ? -5.756 -6.907 19.295 1.00 94.31 201 MET A C 1
ATOM 1561 O O . MET A 1 201 ? -6.366 -7.842 19.820 1.00 94.31 201 MET A O 1
ATOM 1565 N N . TYR A 1 202 ? -4.441 -6.960 19.056 1.00 92.00 202 TYR A N 1
ATOM 1566 C CA . TYR A 1 202 ? -3.599 -8.121 19.359 1.00 92.00 202 TYR A CA 1
ATOM 1567 C C . TYR A 1 202 ? -3.381 -8.313 20.865 1.00 92.00 202 TYR A C 1
ATOM 1569 O O . TYR A 1 202 ? -3.348 -9.452 21.338 1.00 92.00 202 TYR A O 1
ATOM 1577 N N . ARG A 1 203 ? -3.326 -7.218 21.637 1.00 95.31 203 ARG A N 1
ATOM 1578 C CA . ARG A 1 203 ? -3.338 -7.240 23.112 1.00 95.31 203 ARG A CA 1
ATOM 1579 C C . ARG A 1 203 ? -4.711 -7.588 23.706 1.00 95.31 203 ARG A C 1
ATOM 1581 O O . ARG A 1 203 ? -4.800 -7.774 24.915 1.00 95.31 203 ARG A O 1
ATOM 1588 N N . LYS A 1 204 ? -5.752 -7.735 22.872 1.00 94.31 204 LYS A N 1
ATOM 1589 C CA . LYS A 1 204 ? -7.151 -7.993 23.262 1.00 94.31 204 LYS A CA 1
ATOM 1590 C C . LYS A 1 204 ? -7.749 -6.884 24.140 1.00 94.31 204 LYS A C 1
ATOM 1592 O O . LYS A 1 204 ? -8.566 -7.171 25.009 1.00 94.31 204 LYS A O 1
ATOM 1597 N N . LYS A 1 205 ? -7.340 -5.639 23.895 1.00 94.00 205 LYS A N 1
ATOM 1598 C CA . LYS A 1 205 ? -7.805 -4.443 24.598 1.00 94.00 205 LYS A CA 1
ATOM 1599 C C . LYS A 1 205 ? -8.846 -3.658 23.800 1.00 94.00 205 LYS A C 1
ATOM 1601 O O . LYS A 1 205 ? -8.885 -3.694 22.562 1.00 94.00 205 LYS A O 1
ATOM 1606 N N . GLY A 1 206 ? -9.660 -2.924 24.551 1.00 89.75 206 GLY A N 1
ATOM 1607 C CA . GLY A 1 206 ? -10.596 -1.939 24.038 1.00 89.75 206 GLY A CA 1
ATOM 1608 C C . GLY A 1 206 ? -11.820 -2.476 23.318 1.00 89.75 206 GLY A C 1
ATOM 1609 O O . GLY A 1 206 ? -12.126 -3.668 23.350 1.00 89.75 206 GLY A O 1
ATOM 1610 N N . LEU A 1 207 ? -12.524 -1.560 22.657 1.00 97.06 207 LEU A N 1
ATOM 1611 C CA . LEU A 1 207 ? -13.839 -1.835 22.084 1.00 97.06 207 LEU A CA 1
ATOM 1612 C C . LEU A 1 207 ? -13.783 -2.288 20.627 1.00 97.06 207 LEU A C 1
ATOM 1614 O O . LEU A 1 207 ? -13.027 -1.762 19.806 1.00 97.06 207 LEU A O 1
ATOM 1618 N N . ARG A 1 208 ? -14.628 -3.267 20.309 1.00 97.19 208 ARG A N 1
ATOM 1619 C CA . ARG A 1 208 ? -15.020 -3.637 18.949 1.00 97.19 208 ARG A CA 1
ATOM 1620 C C . ARG A 1 208 ? -16.449 -3.179 18.660 1.00 97.19 208 ARG A C 1
ATOM 1622 O O . ARG A 1 208 ? -17.208 -2.901 19.583 1.00 97.19 208 ARG A O 1
ATOM 1629 N N . LEU A 1 209 ? -16.842 -3.180 17.388 1.00 97.94 209 LEU A N 1
ATOM 1630 C CA . LEU A 1 209 ? -18.170 -2.741 16.944 1.00 97.94 209 LEU A CA 1
ATOM 1631 C C . LEU A 1 209 ? -19.319 -3.381 17.741 1.00 97.94 209 LEU A C 1
ATOM 1633 O O . LEU A 1 209 ? -20.223 -2.688 18.192 1.00 97.94 209 LEU A O 1
ATOM 1637 N N . ASN A 1 210 ? -19.285 -4.696 17.971 1.00 96.69 210 ASN A N 1
ATOM 1638 C CA . ASN A 1 210 ? -20.346 -5.363 18.728 1.00 96.69 210 ASN A CA 1
ATOM 1639 C C . ASN A 1 210 ? -20.328 -5.024 20.223 1.00 96.69 210 ASN A C 1
ATOM 1641 O O . ASN A 1 210 ? -21.363 -5.179 20.867 1.00 96.69 210 ASN A O 1
ATOM 1645 N N . ASP A 1 211 ? -19.200 -4.599 20.793 1.00 97.38 211 ASP A N 1
ATOM 1646 C CA . ASP A 1 211 ? -19.143 -4.251 22.215 1.00 97.38 211 ASP A CA 1
ATOM 1647 C C . ASP A 1 211 ? -20.037 -3.036 22.516 1.00 97.38 211 ASP A C 1
ATOM 1649 O O . ASP A 1 211 ? -20.716 -3.031 23.539 1.00 97.38 211 ASP A O 1
ATOM 1653 N N . VAL A 1 212 ? -20.123 -2.082 21.580 1.00 97.75 212 VAL A N 1
ATOM 1654 C CA . VAL A 1 212 ? -20.961 -0.871 21.678 1.00 97.75 212 VAL A CA 1
ATOM 1655 C C . VAL A 1 212 ? -22.436 -1.211 21.914 1.00 97.75 212 VAL A C 1
ATOM 1657 O O . VAL A 1 212 ? -23.098 -0.576 22.728 1.00 97.75 212 VAL A O 1
ATOM 1660 N N . PHE A 1 213 ? -22.936 -2.256 21.248 1.00 96.62 213 PHE A N 1
ATOM 1661 C CA . PHE A 1 213 ? -24.344 -2.665 21.313 1.00 96.62 213 PHE A CA 1
ATOM 1662 C C . PHE A 1 213 ? -24.656 -3.688 22.411 1.00 96.62 213 PHE A C 1
ATOM 1664 O O . PHE A 1 213 ? -25.820 -3.866 22.761 1.00 96.62 213 PHE A O 1
ATOM 1671 N N . ASN A 1 214 ? -23.654 -4.434 22.890 1.00 96.38 214 ASN A N 1
ATOM 1672 C CA . ASN A 1 214 ? -23.884 -5.620 23.726 1.00 96.38 214 ASN A CA 1
ATOM 1673 C C . ASN A 1 214 ? -23.305 -5.513 25.145 1.00 96.38 214 ASN A C 1
ATOM 1675 O O . ASN A 1 214 ? -23.596 -6.380 25.970 1.00 96.38 214 ASN A O 1
ATOM 1679 N N . LEU A 1 215 ? -22.488 -4.499 25.444 1.00 97.50 215 LEU A N 1
ATOM 1680 C CA . LEU A 1 215 ? -21.921 -4.276 26.777 1.00 97.50 215 LEU A CA 1
ATOM 1681 C C . LEU A 1 215 ? -22.591 -3.088 27.473 1.00 97.50 215 LEU A C 1
ATOM 1683 O O . LEU A 1 215 ? -23.016 -2.136 26.823 1.00 97.50 215 LEU A O 1
ATOM 1687 N N . SER A 1 216 ? -22.649 -3.120 28.806 1.00 98.19 216 SER A N 1
ATOM 1688 C CA . SER A 1 216 ? -23.120 -1.969 29.585 1.00 98.19 216 SER A CA 1
ATOM 1689 C C . SER A 1 216 ? -22.122 -0.808 29.520 1.00 98.19 216 SER A C 1
ATOM 1691 O O . SER A 1 216 ? -20.931 -1.032 29.277 1.00 98.19 216 SER A O 1
ATOM 1693 N N . LYS A 1 217 ? -22.591 0.421 29.785 1.00 98.06 217 LYS A N 1
ATOM 1694 C CA . LYS A 1 217 ? -21.744 1.626 29.818 1.00 98.06 217 LYS A CA 1
ATOM 1695 C C . LYS A 1 217 ? -20.519 1.424 30.713 1.00 98.06 217 LYS A C 1
ATOM 1697 O O . LYS A 1 217 ? -19.408 1.718 30.296 1.00 98.06 217 LYS A O 1
ATOM 1702 N N . GLU A 1 218 ? -20.693 0.843 31.899 1.00 98.12 218 GLU A N 1
ATOM 1703 C CA . GLU A 1 218 ? -19.607 0.642 32.868 1.00 98.12 218 GLU A CA 1
ATOM 1704 C C . GLU A 1 218 ? -18.497 -0.261 32.316 1.00 98.12 218 GLU A C 1
ATOM 1706 O O . GLU A 1 218 ? -17.314 0.015 32.505 1.00 98.12 218 GLU A O 1
ATOM 1711 N N . VAL A 1 219 ? -18.864 -1.329 31.598 1.00 98.06 219 VAL A N 1
ATOM 1712 C CA . VAL A 1 219 ? -17.886 -2.234 30.976 1.00 98.06 219 VAL A CA 1
ATOM 1713 C C . VAL A 1 219 ? -17.203 -1.558 29.789 1.00 98.06 219 VAL A C 1
ATOM 1715 O O . VAL A 1 219 ? -16.002 -1.751 29.591 1.00 98.06 219 VAL A O 1
ATOM 1718 N N . GLN A 1 220 ? -17.942 -0.767 29.006 1.00 98.38 220 GLN A N 1
ATOM 1719 C CA . GLN A 1 220 ? -17.368 -0.030 27.882 1.00 98.38 220 GLN A CA 1
ATOM 1720 C C . GLN A 1 220 ? -16.333 0.997 28.356 1.00 98.38 220 GLN A C 1
ATOM 1722 O O . GLN A 1 220 ? -15.199 0.975 27.882 1.00 98.38 220 GLN A O 1
ATOM 1727 N N . ILE A 1 221 ? -16.688 1.813 29.352 1.00 98.00 221 ILE A N 1
ATOM 1728 C CA . ILE A 1 221 ? -15.791 2.784 29.993 1.00 98.00 221 ILE A CA 1
ATOM 1729 C C . ILE A 1 221 ? -14.557 2.090 30.575 1.00 98.00 221 ILE A C 1
ATOM 1731 O O . ILE A 1 221 ? -13.437 2.513 30.301 1.00 98.00 221 ILE A O 1
ATOM 1735 N N . GLY A 1 222 ? -14.735 0.981 31.304 1.00 97.81 222 GLY A N 1
ATOM 1736 C CA . GLY A 1 222 ? -13.613 0.218 31.858 1.00 97.81 222 GLY A CA 1
ATOM 1737 C C . GLY A 1 222 ? -12.610 -0.237 30.792 1.00 97.81 222 GLY A C 1
ATOM 1738 O O . GLY A 1 222 ? -11.405 -0.103 30.981 1.00 97.81 222 GLY A O 1
ATOM 1739 N N . ARG A 1 223 ? -13.091 -0.703 29.632 1.00 97.75 223 ARG A N 1
ATOM 1740 C CA . ARG A 1 223 ? -12.218 -1.095 28.511 1.00 97.75 223 ARG A CA 1
ATOM 1741 C C . ARG A 1 223 ? -11.522 0.082 27.835 1.00 97.75 223 ARG A C 1
ATOM 1743 O O . ARG A 1 223 ? -10.410 -0.097 27.348 1.00 97.75 223 ARG A O 1
ATOM 1750 N N . ILE A 1 224 ? -12.166 1.246 27.770 1.00 98.12 224 ILE A N 1
ATOM 1751 C CA . ILE A 1 224 ? -11.547 2.468 27.240 1.00 98.12 224 ILE A CA 1
ATOM 1752 C C . ILE A 1 224 ? -10.424 2.929 28.177 1.00 98.12 224 ILE A C 1
ATOM 1754 O O . ILE A 1 224 ? -9.333 3.245 27.708 1.00 98.12 224 ILE A O 1
ATOM 1758 N N . LEU A 1 225 ? -10.650 2.892 29.495 1.00 97.31 225 LEU A N 1
ATOM 1759 C CA . LEU A 1 225 ? -9.638 3.240 30.498 1.00 97.31 225 LEU A CA 1
ATOM 1760 C C . LEU A 1 225 ? -8.374 2.372 30.376 1.00 97.31 225 LEU A C 1
ATOM 1762 O O . LEU A 1 225 ? -7.268 2.902 30.428 1.00 97.31 225 LEU A O 1
ATOM 1766 N N . GLU A 1 226 ? -8.511 1.067 30.114 1.00 96.00 226 GLU A N 1
ATOM 1767 C CA . GLU A 1 226 ? -7.361 0.172 29.884 1.00 96.00 226 GLU A CA 1
ATOM 1768 C C . GLU A 1 226 ? -6.481 0.574 28.682 1.00 96.00 226 GLU A C 1
ATOM 1770 O O . GLU A 1 226 ? -5.291 0.231 28.646 1.00 96.00 226 GLU A O 1
ATOM 1775 N N . GLU A 1 227 ? -7.054 1.235 27.670 1.00 96.06 227 GLU A N 1
ATOM 1776 C CA . GLU A 1 227 ? -6.322 1.779 26.516 1.00 96.06 227 GLU A CA 1
ATOM 1777 C C . GLU A 1 227 ? -5.755 3.170 26.816 1.00 96.06 227 GLU A C 1
ATOM 1779 O O . GLU A 1 227 ? -4.638 3.478 26.397 1.00 96.06 227 GLU A O 1
ATOM 1784 N N . LEU A 1 228 ? -6.476 3.983 27.593 1.00 96.31 228 LEU A N 1
ATOM 1785 C CA . LEU A 1 228 ? -5.993 5.284 28.058 1.00 96.31 228 LEU A CA 1
ATOM 1786 C C . LEU A 1 228 ? -4.774 5.160 28.989 1.00 96.31 228 LEU A C 1
ATOM 1788 O O . LEU A 1 228 ? -3.905 6.025 28.969 1.00 96.31 228 LEU A O 1
ATOM 1792 N N . GLU A 1 229 ? -4.628 4.057 29.728 1.00 95.69 229 GLU A N 1
ATOM 1793 C CA . GLU A 1 229 ? -3.387 3.758 30.461 1.00 95.69 229 GLU A CA 1
ATOM 1794 C C . GLU A 1 229 ? -2.168 3.590 29.540 1.00 95.69 229 GLU A C 1
ATOM 1796 O O . GLU A 1 229 ? -1.038 3.891 29.932 1.00 95.69 229 GLU A O 1
ATOM 1801 N N . ASP A 1 230 ? -2.360 3.048 28.335 1.00 95.31 230 ASP A N 1
ATOM 1802 C CA . ASP A 1 230 ? -1.279 2.917 27.358 1.00 95.31 230 ASP A CA 1
ATOM 1803 C C . ASP A 1 230 ? -1.006 4.272 26.682 1.00 95.31 230 ASP A C 1
ATOM 1805 O O . ASP A 1 230 ? 0.156 4.632 26.502 1.00 95.31 230 ASP A O 1
ATOM 1809 N N . TYR A 1 231 ? -2.049 5.069 26.434 1.00 95.44 231 TYR A N 1
ATOM 1810 C CA . TYR A 1 231 ? -1.923 6.463 25.996 1.00 95.44 231 TYR A CA 1
ATOM 1811 C C . TYR A 1 231 ? -1.107 7.321 26.978 1.00 95.44 231 TYR A C 1
ATOM 1813 O O . TYR A 1 231 ? -0.149 7.971 26.565 1.00 95.44 231 TYR A O 1
ATOM 1821 N N . ASP A 1 232 ? -1.400 7.253 28.279 1.00 95.25 232 ASP A N 1
ATOM 1822 C CA . ASP A 1 232 ? -0.658 7.939 29.350 1.00 95.25 232 ASP A CA 1
ATOM 1823 C C . ASP A 1 232 ? 0.844 7.579 29.335 1.00 95.25 232 ASP A C 1
ATOM 1825 O O . ASP A 1 232 ? 1.716 8.441 29.473 1.00 95.25 232 ASP A O 1
ATOM 1829 N N . LYS A 1 233 ? 1.183 6.310 29.064 1.00 95.00 233 LYS A N 1
ATOM 1830 C CA . LYS A 1 233 ? 2.586 5.880 28.913 1.00 95.00 233 LYS A CA 1
ATOM 1831 C C . LYS A 1 233 ? 3.255 6.500 27.689 1.00 95.00 233 LYS A C 1
ATOM 1833 O O . LYS A 1 233 ? 4.429 6.863 27.776 1.00 95.00 233 LYS A O 1
ATOM 1838 N N . GLU A 1 234 ? 2.555 6.608 26.563 1.00 94.56 234 GLU A N 1
ATOM 1839 C CA . GLU A 1 234 ? 3.098 7.261 25.366 1.00 94.56 234 GLU A CA 1
ATOM 1840 C C . GLU A 1 234 ? 3.254 8.774 25.567 1.00 94.56 234 GLU A C 1
ATOM 1842 O O . GLU A 1 234 ? 4.280 9.332 25.174 1.00 94.56 234 GLU A O 1
ATOM 1847 N N . LEU A 1 235 ? 2.324 9.425 26.274 1.00 93.00 235 LEU A N 1
ATOM 1848 C CA . LEU A 1 235 ? 2.463 10.828 26.668 1.00 93.00 235 LEU A CA 1
ATOM 1849 C C . LEU A 1 235 ? 3.706 11.059 27.535 1.00 93.00 235 LEU A C 1
ATOM 1851 O O . LEU A 1 235 ? 4.455 12.000 27.284 1.00 93.00 235 LEU A O 1
ATOM 1855 N N . LYS A 1 236 ? 3.989 10.175 28.502 1.00 93.44 236 LYS A N 1
ATOM 1856 C CA . LYS A 1 236 ? 5.204 10.258 29.340 1.00 93.44 236 LYS A CA 1
ATOM 1857 C C . LYS A 1 236 ? 6.484 10.157 28.517 1.00 93.44 236 LYS A C 1
ATOM 1859 O O . LYS A 1 236 ? 7.423 10.922 28.731 1.00 93.44 236 LYS A O 1
ATOM 1864 N N . LYS A 1 237 ? 6.529 9.232 27.553 1.00 92.06 237 LYS A N 1
ATOM 1865 C CA . LYS A 1 237 ? 7.669 9.107 26.630 1.00 92.06 237 LYS A CA 1
ATOM 1866 C C . LYS A 1 237 ? 7.820 10.351 25.761 1.00 92.06 237 LYS A C 1
ATOM 1868 O O . LYS A 1 237 ? 8.939 10.808 25.540 1.00 92.06 237 LYS A O 1
ATOM 1873 N N . TYR A 1 238 ? 6.709 10.896 25.274 1.00 89.31 238 TYR A N 1
ATOM 1874 C CA . TYR A 1 238 ? 6.723 12.097 24.453 1.00 89.31 238 TYR A CA 1
ATOM 1875 C C . TYR A 1 238 ? 7.165 13.330 25.248 1.00 89.31 238 TYR A C 1
ATOM 1877 O O . TYR A 1 238 ? 7.998 14.082 24.756 1.00 89.31 238 TYR A O 1
ATOM 1885 N N . ALA A 1 239 ? 6.720 13.484 26.498 1.00 87.50 239 ALA A N 1
ATOM 1886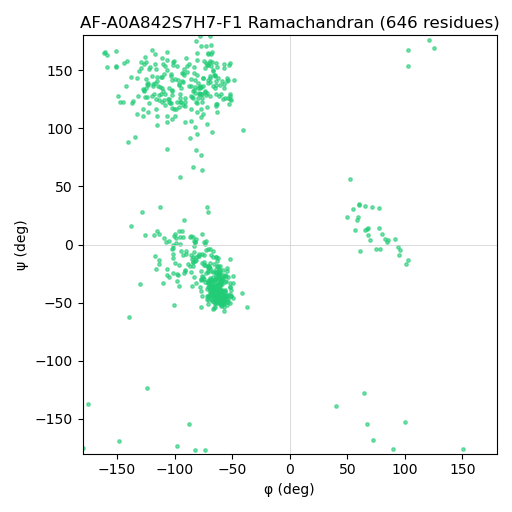 C CA . ALA A 1 239 ? 7.192 14.535 27.399 1.00 87.50 239 ALA A CA 1
ATOM 1887 C C . ALA A 1 239 ? 8.715 14.475 27.597 1.00 87.50 239 ALA A C 1
ATOM 1889 O O . ALA A 1 239 ? 9.390 15.493 27.456 1.00 87.50 239 ALA A O 1
ATOM 1890 N N . GLN A 1 240 ? 9.277 13.280 27.822 1.00 87.62 240 GLN A N 1
ATOM 1891 C CA . GLN A 1 240 ? 10.733 13.114 27.900 1.00 87.62 240 GLN A CA 1
ATOM 1892 C C . GLN A 1 240 ? 11.424 13.509 26.587 1.00 87.62 240 GLN A C 1
ATOM 1894 O O . GLN A 1 240 ? 12.411 14.235 26.606 1.00 87.62 240 GLN A O 1
ATOM 1899 N N . LYS A 1 241 ? 10.876 13.098 25.438 1.00 85.06 241 LYS A N 1
ATOM 1900 C CA . LYS A 1 241 ? 11.416 13.457 24.118 1.00 85.06 241 LYS A CA 1
ATOM 1901 C C . LYS A 1 241 ? 11.399 14.968 23.863 1.00 85.06 241 LYS A C 1
ATOM 1903 O O . LYS A 1 241 ? 12.324 15.476 23.239 1.00 85.06 241 LYS A O 1
ATOM 1908 N N . VAL A 1 242 ? 10.363 15.675 24.319 1.00 80.31 242 VAL A N 1
ATOM 1909 C CA . VAL A 1 242 ? 10.298 17.143 24.249 1.00 80.31 242 VAL A CA 1
ATOM 1910 C C . VAL A 1 242 ? 11.430 17.749 25.079 1.00 80.31 242 VAL A C 1
ATOM 1912 O O . VAL A 1 242 ? 12.156 18.597 24.569 1.00 80.31 242 VAL A O 1
ATOM 1915 N N . ILE A 1 243 ? 11.638 17.261 26.307 1.00 80.56 243 ILE A N 1
ATOM 1916 C CA . ILE A 1 243 ? 12.714 17.716 27.206 1.00 80.56 243 ILE A CA 1
ATOM 1917 C C . ILE A 1 243 ? 14.104 17.493 26.606 1.00 80.56 243 ILE A C 1
ATOM 1919 O O . ILE A 1 243 ? 14.971 18.353 26.737 1.00 80.56 243 ILE A O 1
ATOM 1923 N N . ASP A 1 244 ? 14.304 16.353 25.949 1.00 80.44 244 ASP A N 1
ATOM 1924 C CA . ASP A 1 244 ? 15.583 15.975 25.347 1.00 80.44 244 ASP A CA 1
ATOM 1925 C C . ASP A 1 244 ? 15.874 16.721 24.029 1.00 80.44 244 ASP A C 1
ATOM 1927 O O . ASP A 1 244 ? 16.970 16.591 23.486 1.00 80.44 244 ASP A O 1
ATOM 1931 N N . SER A 1 245 ? 14.910 17.472 23.481 1.00 72.56 245 SER A N 1
ATOM 1932 C CA . SER A 1 245 ? 15.086 18.192 22.217 1.00 72.56 245 SER A CA 1
ATOM 1933 C C . SER A 1 245 ? 15.804 19.536 22.404 1.00 72.56 245 SER A C 1
ATOM 1935 O O . SER A 1 245 ? 15.458 20.323 23.286 1.00 72.56 245 SER A O 1
ATOM 1937 N N . ASP A 1 246 ? 16.768 19.836 21.524 1.00 54.81 246 ASP A N 1
ATOM 1938 C CA . ASP A 1 246 ? 17.488 21.126 21.494 1.00 54.81 246 ASP A CA 1
ATOM 1939 C C . ASP A 1 246 ? 16.556 22.325 21.181 1.00 54.81 246 ASP A C 1
ATOM 1941 O O . ASP A 1 246 ? 16.900 23.480 21.440 1.00 54.81 246 ASP A O 1
ATOM 1945 N N . ASP A 1 247 ? 15.341 22.042 20.693 1.00 49.19 247 ASP A N 1
ATOM 1946 C CA . ASP A 1 247 ? 14.263 22.981 20.352 1.00 49.19 247 ASP A CA 1
ATOM 1947 C C . ASP A 1 247 ? 13.279 23.243 21.508 1.00 49.19 247 ASP A C 1
ATOM 1949 O O . ASP A 1 247 ? 12.149 23.696 21.282 1.00 49.19 247 ASP A O 1
ATOM 1953 N N . LEU A 1 248 ? 13.675 23.001 22.764 1.00 50.47 248 LEU A N 1
ATOM 1954 C CA . LEU A 1 248 ? 12.835 23.287 23.936 1.00 50.47 248 LEU A CA 1
ATOM 1955 C C . LEU A 1 248 ? 12.247 24.719 23.895 1.00 50.47 248 LEU A C 1
ATOM 1957 O O . LEU A 1 248 ? 11.106 24.930 24.283 1.00 50.47 248 LEU A O 1
ATOM 1961 N N . ASN A 1 249 ? 12.985 25.689 23.339 1.00 42.47 249 ASN A N 1
ATOM 1962 C CA . ASN A 1 249 ? 12.559 27.090 23.189 1.00 42.47 249 ASN A CA 1
ATOM 1963 C C . ASN A 1 249 ? 11.689 27.392 21.942 1.00 42.47 249 ASN A C 1
ATOM 1965 O O . ASN A 1 249 ? 11.101 28.467 21.868 1.00 42.47 249 ASN A O 1
ATOM 1969 N N . LEU A 1 250 ? 11.625 26.493 20.951 1.00 44.88 250 LEU A N 1
ATOM 1970 C CA . LEU A 1 250 ? 10.834 26.630 19.710 1.00 44.88 250 LEU A CA 1
ATOM 1971 C C . LEU A 1 250 ? 9.523 25.824 19.757 1.00 44.88 250 LEU A C 1
ATOM 1973 O O . LEU A 1 250 ? 8.565 26.162 19.063 1.00 44.88 250 LEU A O 1
ATOM 1977 N N . SER A 1 251 ? 9.481 24.776 20.585 1.00 45.34 251 SER A N 1
ATOM 1978 C CA . SER A 1 251 ? 8.299 23.945 20.864 1.00 45.34 251 SER A CA 1
ATOM 1979 C C . SER A 1 251 ? 7.477 24.434 22.063 1.00 45.34 251 SER A C 1
ATOM 1981 O O . SER A 1 251 ? 6.278 24.175 22.134 1.00 45.34 251 SER A O 1
ATOM 1983 N N . LEU A 1 252 ? 8.105 25.184 22.969 1.00 47.25 252 LEU A N 1
ATOM 1984 C CA . LEU A 1 252 ? 7.466 25.923 24.048 1.00 47.25 252 LEU A CA 1
ATOM 1985 C C . LEU A 1 252 ? 7.523 27.404 23.671 1.00 47.25 252 LEU A C 1
ATOM 1987 O O . LEU A 1 252 ? 8.424 28.119 24.113 1.00 47.25 252 LEU A O 1
ATOM 1991 N N . SER A 1 253 ? 6.601 27.909 22.844 1.00 44.38 253 SER A N 1
ATOM 1992 C CA . SER A 1 253 ? 6.419 29.362 22.885 1.00 44.38 253 SER A CA 1
ATOM 1993 C C . SER A 1 253 ? 6.065 29.695 24.336 1.00 44.38 253 SER A C 1
ATOM 1995 O O . SER A 1 253 ? 5.275 28.991 24.970 1.00 44.38 253 SER A O 1
ATOM 1997 N N . ALA A 1 254 ? 6.687 30.728 24.898 1.00 43.94 254 ALA A N 1
ATOM 1998 C CA . ALA A 1 254 ? 6.453 31.167 26.274 1.00 43.94 254 ALA A CA 1
ATOM 1999 C C . ALA A 1 254 ? 4.953 31.395 26.601 1.00 43.94 254 ALA A C 1
ATOM 2001 O O . ALA A 1 254 ? 4.579 31.487 27.770 1.00 43.94 254 ALA A O 1
ATOM 2002 N N . ASP A 1 255 ? 4.095 31.417 25.579 1.00 44.84 255 ASP A N 1
ATOM 2003 C CA . ASP A 1 255 ? 2.642 31.539 25.643 1.00 44.84 255 ASP A CA 1
ATOM 2004 C C . ASP A 1 255 ? 1.913 30.236 26.041 1.00 44.84 255 ASP A C 1
ATOM 2006 O O . ASP A 1 255 ? 0.797 30.301 26.546 1.00 44.84 255 ASP A O 1
ATOM 2010 N N . ALA A 1 256 ? 2.507 29.049 25.849 1.00 45.41 256 ALA A N 1
ATOM 2011 C CA . ALA A 1 256 ? 1.836 27.763 26.103 1.00 45.41 256 ALA A CA 1
ATOM 2012 C C . ALA A 1 256 ? 1.733 27.395 27.594 1.00 45.41 256 ALA A C 1
ATOM 2014 O O . ALA A 1 256 ? 0.811 26.691 28.009 1.00 45.41 256 ALA A O 1
ATOM 2015 N N . LEU A 1 257 ? 2.698 27.855 28.392 1.00 51.09 257 LEU A N 1
ATOM 2016 C CA . LEU A 1 257 ? 2.831 27.507 29.806 1.00 51.09 257 LEU A CA 1
ATOM 2017 C C . LEU A 1 257 ? 2.597 28.703 30.741 1.00 51.09 257 LEU A C 1
ATOM 2019 O O . LEU A 1 257 ? 2.412 28.490 31.932 1.00 51.09 257 LEU A O 1
ATOM 2023 N N . GLU A 1 258 ? 2.634 29.946 30.244 1.00 53.31 258 GLU A N 1
ATOM 2024 C CA . GLU A 1 258 ? 2.780 31.153 31.083 1.00 53.31 258 GLU A CA 1
ATOM 2025 C C . GLU A 1 258 ? 3.955 31.046 32.092 1.00 53.31 258 GLU A C 1
ATOM 2027 O O . GLU A 1 258 ? 3.959 31.709 33.133 1.00 53.31 258 GLU A O 1
ATOM 2032 N N . VAL A 1 259 ? 4.970 30.207 31.822 1.00 52.75 259 VAL A N 1
ATOM 2033 C CA . VAL A 1 259 ? 6.085 29.953 32.751 1.00 52.75 259 VAL A CA 1
ATOM 2034 C C . VAL A 1 259 ? 7.422 30.390 32.155 1.00 52.75 259 VAL A C 1
ATOM 2036 O O . VAL A 1 259 ? 7.802 30.010 31.052 1.00 52.75 259 VAL A O 1
ATOM 2039 N N . ASP A 1 260 ? 8.162 31.174 32.939 1.00 57.00 260 ASP A N 1
ATOM 2040 C CA . ASP A 1 260 ? 9.536 31.595 32.666 1.00 57.00 260 ASP A CA 1
ATOM 2041 C C . ASP A 1 260 ? 10.504 30.412 32.853 1.00 57.00 260 ASP A C 1
ATOM 2043 O O . ASP A 1 260 ? 10.812 30.027 33.986 1.00 57.00 260 ASP A O 1
ATOM 2047 N N . LEU A 1 261 ? 10.968 29.831 31.739 1.00 54.97 261 LEU A N 1
ATOM 2048 C CA . LEU A 1 261 ? 11.834 28.645 31.711 1.00 54.97 261 LEU A CA 1
ATOM 2049 C C . LEU A 1 261 ? 13.142 28.828 32.502 1.00 54.97 261 LEU A C 1
ATOM 2051 O O . LEU A 1 261 ? 13.671 27.856 33.042 1.00 54.97 261 LEU A O 1
ATOM 2055 N N . GLU A 1 262 ? 13.641 30.063 32.642 1.00 55.12 262 GLU A N 1
ATOM 2056 C CA . GLU A 1 262 ? 14.859 30.364 33.408 1.00 55.12 262 GLU A CA 1
ATOM 2057 C C . GLU A 1 262 ? 14.649 30.288 34.932 1.00 55.12 262 GLU A C 1
ATOM 2059 O O . GLU A 1 262 ? 15.620 30.221 35.692 1.00 55.12 262 GLU A O 1
ATOM 2064 N N . LYS A 1 263 ? 13.391 30.272 35.399 1.00 55.25 263 LYS A N 1
ATOM 2065 C CA . LYS A 1 263 ? 13.016 30.201 36.824 1.00 55.25 263 LYS A CA 1
ATOM 2066 C C . LYS A 1 263 ? 12.552 28.818 37.281 1.00 55.25 263 LYS A C 1
ATOM 2068 O O . LYS A 1 263 ? 12.270 28.645 38.469 1.00 55.25 263 LYS A O 1
ATOM 2073 N N . ILE A 1 264 ? 12.454 27.848 36.374 1.00 61.25 264 ILE A N 1
ATOM 2074 C CA . ILE A 1 264 ? 11.973 26.500 36.690 1.00 61.25 264 ILE A CA 1
ATOM 2075 C C . ILE A 1 264 ? 13.085 25.702 37.372 1.00 61.25 264 ILE A C 1
ATOM 2077 O O . ILE A 1 264 ? 14.211 25.607 36.878 1.00 61.25 264 ILE A O 1
ATOM 2081 N N . ASP A 1 265 ? 12.759 25.089 38.510 1.00 63.44 265 ASP A N 1
ATOM 2082 C CA . ASP A 1 265 ? 13.621 24.080 39.117 1.00 63.44 265 ASP A CA 1
ATOM 2083 C C . ASP A 1 265 ? 13.728 22.884 38.162 1.00 63.44 265 ASP A C 1
ATOM 2085 O O . ASP A 1 265 ? 12.745 22.179 37.923 1.00 63.44 265 ASP A O 1
ATOM 2089 N N . LYS A 1 266 ? 14.931 22.644 37.626 1.00 63.62 266 LYS A N 1
ATOM 2090 C CA . LYS A 1 266 ? 15.218 21.530 36.707 1.00 63.62 266 LYS A CA 1
ATOM 2091 C C . LYS A 1 266 ? 14.814 20.164 37.277 1.00 63.62 266 LYS A C 1
ATOM 2093 O O . LYS A 1 266 ? 14.617 19.238 36.499 1.00 63.62 266 LYS A O 1
ATOM 2098 N N . ASN A 1 267 ? 14.657 20.040 38.599 1.00 66.38 267 ASN A N 1
ATOM 2099 C CA . ASN A 1 267 ? 14.182 18.814 39.240 1.00 66.38 267 ASN A CA 1
ATOM 2100 C C . ASN A 1 267 ? 12.689 18.510 38.993 1.00 66.38 267 ASN A C 1
ATOM 2102 O O . ASN A 1 267 ? 12.309 17.352 39.115 1.00 66.38 267 ASN A O 1
ATOM 2106 N N . ASN A 1 268 ? 11.867 19.500 38.611 1.00 73.81 268 ASN A N 1
ATOM 2107 C CA . ASN A 1 268 ? 10.419 19.348 38.370 1.00 73.81 268 ASN A CA 1
ATOM 2108 C C . ASN A 1 268 ? 10.022 19.594 36.901 1.00 73.81 268 ASN A C 1
ATOM 2110 O O . ASN A 1 268 ? 8.843 19.750 36.586 1.00 73.81 268 ASN A O 1
ATOM 2114 N N . LEU A 1 269 ? 11.000 19.667 35.992 1.00 78.62 269 LEU A N 1
ATOM 2115 C CA . LEU A 1 269 ? 10.752 19.975 34.581 1.00 78.62 269 LEU A CA 1
ATOM 2116 C C . LEU A 1 269 ? 9.884 18.907 33.902 1.00 78.62 269 LEU A C 1
ATOM 2118 O O . LEU A 1 269 ? 9.011 19.251 33.111 1.00 78.62 269 LEU A O 1
ATOM 2122 N N . PHE A 1 270 ? 10.103 17.631 34.233 1.00 85.31 270 PHE A N 1
ATOM 2123 C CA . PHE A 1 270 ? 9.305 16.536 33.682 1.00 85.31 270 PHE A CA 1
ATOM 2124 C C . PHE A 1 270 ? 7.828 16.677 34.033 1.00 85.31 270 PHE A C 1
ATOM 2126 O O . PHE A 1 270 ? 7.001 16.667 33.129 1.00 85.31 270 PHE A O 1
ATOM 2133 N N . ASP A 1 271 ? 7.512 16.869 35.315 1.00 85.44 271 ASP A N 1
ATOM 2134 C CA . ASP A 1 271 ? 6.130 16.987 35.781 1.00 85.44 271 ASP A CA 1
ATOM 2135 C C . ASP A 1 271 ? 5.433 18.191 35.133 1.00 85.44 271 ASP A C 1
ATOM 2137 O O . ASP A 1 271 ? 4.330 18.052 34.623 1.00 85.44 271 ASP A O 1
ATOM 2141 N N . LEU A 1 272 ? 6.107 19.343 35.022 1.00 80.75 272 LEU A N 1
ATOM 2142 C CA . LEU A 1 272 ? 5.533 20.518 34.357 1.00 80.75 272 LEU A CA 1
ATOM 2143 C C . LEU A 1 272 ? 5.222 20.277 32.871 1.00 80.75 272 LEU A C 1
ATOM 2145 O O . LEU A 1 272 ? 4.158 20.677 32.389 1.00 80.75 272 LEU A O 1
ATOM 2149 N N . VAL A 1 273 ? 6.163 19.677 32.132 1.00 83.44 273 VAL A N 1
ATOM 2150 C CA . VAL A 1 273 ? 5.970 19.359 30.707 1.00 83.44 273 VAL A CA 1
ATOM 2151 C C . VAL A 1 273 ? 4.863 18.328 30.559 1.00 83.44 273 VAL A C 1
ATOM 2153 O O . VAL A 1 273 ? 4.008 18.474 29.690 1.00 83.44 273 VAL A O 1
ATOM 2156 N N . TYR A 1 274 ? 4.857 17.311 31.417 1.00 87.75 274 TYR A N 1
ATOM 2157 C CA . TYR A 1 274 ? 3.864 16.254 31.407 1.00 87.75 274 TYR A CA 1
ATOM 2158 C C . TYR A 1 274 ? 2.454 16.779 31.700 1.00 87.75 274 TYR A C 1
ATOM 2160 O O . TYR A 1 274 ? 1.539 16.506 30.929 1.00 87.75 274 TYR A O 1
ATOM 2168 N N . ASP A 1 275 ? 2.292 17.622 32.721 1.00 86.19 275 ASP A N 1
ATOM 2169 C CA . ASP A 1 275 ? 1.013 18.241 33.099 1.00 86.19 275 ASP A CA 1
ATOM 2170 C C . ASP A 1 275 ? 0.419 19.123 31.983 1.00 86.19 275 ASP A C 1
ATOM 2172 O O . ASP A 1 275 ? -0.774 19.427 31.983 1.00 86.19 275 ASP A O 1
ATOM 2176 N N . ASN A 1 276 ? 1.236 19.542 31.010 1.00 84.31 276 ASN A N 1
ATOM 2177 C CA . ASN A 1 276 ? 0.817 20.369 29.877 1.00 84.31 276 ASN A CA 1
ATOM 2178 C C . ASN A 1 276 ? 1.010 19.681 28.518 1.00 84.31 276 ASN A C 1
ATOM 2180 O O . ASN A 1 276 ? 0.823 20.316 27.478 1.00 84.31 276 ASN A O 1
ATOM 2184 N N . ILE A 1 277 ? 1.358 18.391 28.495 1.00 87.62 277 ILE A N 1
ATOM 2185 C CA . ILE A 1 277 ? 1.787 17.713 27.267 1.00 87.62 277 ILE A CA 1
ATOM 2186 C C . ILE A 1 277 ? 0.688 17.687 26.206 1.00 87.62 277 ILE A C 1
ATOM 2188 O O . ILE A 1 277 ? 0.959 17.895 25.027 1.00 87.62 277 ILE A O 1
ATOM 2192 N N . GLU A 1 278 ? -0.569 17.509 26.608 1.00 90.06 278 GLU A N 1
ATOM 2193 C CA . GLU A 1 278 ? -1.701 17.507 25.680 1.00 90.06 278 GLU A CA 1
ATOM 2194 C C . GLU A 1 278 ? -1.974 18.890 25.083 1.00 90.06 278 GLU A C 1
ATOM 2196 O O . GLU A 1 278 ? -2.352 18.974 23.917 1.00 90.06 278 GLU A O 1
ATOM 2201 N N . LYS A 1 279 ? -1.701 19.980 25.816 1.00 86.69 279 LYS A N 1
ATOM 2202 C CA . LYS A 1 279 ? -1.773 21.346 25.266 1.00 86.69 279 LYS A CA 1
ATOM 2203 C C . LYS A 1 279 ? -0.683 21.579 24.224 1.00 86.69 279 LYS A C 1
ATOM 2205 O O . LYS A 1 279 ? -0.954 22.163 23.180 1.00 86.69 279 LYS A O 1
ATOM 2210 N N . ILE A 1 280 ? 0.527 21.076 24.476 1.00 85.06 280 ILE A N 1
ATOM 2211 C CA . ILE A 1 280 ? 1.636 21.119 23.510 1.00 85.06 280 ILE A CA 1
ATOM 2212 C C . ILE A 1 280 ? 1.257 20.339 22.242 1.00 85.06 280 ILE A C 1
ATOM 2214 O O . ILE A 1 280 ? 1.475 20.803 21.122 1.00 85.06 280 ILE A O 1
ATOM 2218 N N . ILE A 1 281 ? 0.647 19.160 22.401 1.00 88.69 281 ILE A N 1
ATOM 2219 C CA . ILE A 1 281 ? 0.145 18.362 21.275 1.00 88.69 281 ILE A CA 1
ATOM 2220 C C . ILE A 1 281 ? -0.953 19.125 20.522 1.00 88.69 281 ILE A C 1
ATOM 2222 O O . ILE A 1 281 ? -0.896 19.186 19.296 1.00 88.69 281 ILE A O 1
ATOM 2226 N N . LEU A 1 282 ? -1.905 19.738 21.232 1.00 89.19 282 LEU A N 1
ATOM 2227 C CA . LEU A 1 282 ? -2.992 20.519 20.642 1.00 89.19 282 LEU A CA 1
ATOM 2228 C C . LEU A 1 282 ? -2.462 21.673 19.786 1.00 89.19 282 LEU A C 1
ATOM 2230 O O . LEU A 1 282 ? -2.876 21.805 18.640 1.00 89.19 282 LEU A O 1
ATOM 2234 N N . GLN A 1 283 ? -1.497 22.444 20.288 1.00 83.94 283 GLN A N 1
ATOM 2235 C CA . GLN A 1 283 ? -0.871 23.530 19.525 1.00 83.94 283 GLN A CA 1
ATOM 2236 C C . GLN A 1 283 ? -0.179 23.021 18.258 1.00 83.94 283 GLN A C 1
ATOM 2238 O O . GLN A 1 283 ? -0.283 23.631 17.195 1.00 83.94 283 GLN A O 1
ATOM 2243 N N . ARG A 1 284 ? 0.503 21.871 18.340 1.00 84.88 284 ARG A N 1
ATOM 2244 C CA . ARG A 1 284 ? 1.096 21.234 17.159 1.00 84.88 284 ARG A CA 1
ATOM 2245 C C . ARG A 1 284 ? 0.019 20.813 16.154 1.00 84.88 284 ARG A C 1
ATOM 2247 O O . ARG A 1 284 ? 0.217 20.993 14.956 1.00 84.88 284 ARG A O 1
ATOM 2254 N N . CYS A 1 285 ? -1.101 20.263 16.620 1.00 87.12 285 CYS A N 1
ATOM 2255 C CA . CYS A 1 285 ? -2.233 19.916 15.763 1.00 87.12 285 CYS A CA 1
ATOM 2256 C C . CYS A 1 285 ? -2.847 21.152 15.088 1.00 87.12 285 CYS A C 1
ATOM 2258 O O . CYS A 1 285 ? -3.122 21.110 13.892 1.00 87.12 285 CYS A O 1
ATOM 2260 N N . GLU A 1 286 ? -3.037 22.244 15.830 1.00 86.31 286 GLU A N 1
ATOM 2261 C CA . GLU A 1 286 ? -3.565 23.508 15.303 1.00 86.31 286 GLU A CA 1
ATOM 2262 C C . GLU A 1 286 ? -2.628 24.092 14.240 1.00 86.31 286 GLU A C 1
ATOM 2264 O O . GLU A 1 286 ? -3.086 24.411 13.146 1.00 86.31 286 GLU A O 1
ATOM 2269 N N . LYS A 1 287 ? -1.313 24.092 14.488 1.00 82.62 287 LYS A N 1
ATOM 2270 C CA . LYS A 1 287 ? -0.306 24.511 13.504 1.00 82.62 287 LYS A CA 1
ATOM 2271 C C . LYS A 1 287 ? -0.314 23.649 12.236 1.00 82.62 287 LYS A C 1
ATOM 2273 O O . LYS A 1 287 ? -0.320 24.183 11.135 1.00 82.62 287 LYS A O 1
ATOM 2278 N N . GLU A 1 288 ? -0.356 22.320 12.361 1.00 82.06 288 GLU A N 1
ATOM 2279 C CA . GLU A 1 288 ? -0.436 21.448 11.176 1.00 82.06 288 GLU A CA 1
ATOM 2280 C C . GLU A 1 288 ? -1.751 21.649 10.388 1.00 82.06 288 GLU A C 1
ATOM 2282 O O . GLU A 1 288 ? -1.764 21.423 9.180 1.00 82.06 288 GLU A O 1
ATOM 2287 N N . ASN A 1 289 ? -2.836 22.097 11.035 1.00 84.25 289 ASN A N 1
ATOM 2288 C CA . ASN A 1 289 ? -4.084 22.494 10.370 1.00 84.25 289 ASN A CA 1
ATOM 2289 C C . ASN A 1 289 ? -4.012 23.878 9.705 1.00 84.25 289 ASN A C 1
ATOM 2291 O O . ASN A 1 289 ? -4.711 24.098 8.716 1.00 84.25 289 ASN A O 1
ATOM 2295 N N . GLU A 1 290 ? -3.203 24.805 10.222 1.00 82.56 290 GLU A N 1
ATOM 2296 C CA . GLU A 1 290 ? -2.895 26.068 9.537 1.00 82.56 290 GLU A CA 1
ATOM 2297 C C . GLU A 1 290 ? -2.103 25.807 8.249 1.00 82.56 290 GLU A C 1
ATOM 2299 O O . GLU A 1 290 ? -2.430 26.369 7.203 1.00 82.56 290 GLU A O 1
ATOM 2304 N N . ASP A 1 291 ? -1.114 24.908 8.317 1.00 73.69 291 ASP A N 1
ATOM 2305 C CA . ASP A 1 291 ? -0.301 24.496 7.168 1.00 73.69 291 ASP A CA 1
ATOM 2306 C C . ASP A 1 291 ? -1.120 23.676 6.150 1.00 73.69 291 ASP A C 1
ATOM 2308 O O . ASP A 1 291 ? -0.990 23.861 4.937 1.00 73.69 291 ASP A O 1
ATOM 2312 N N . VAL A 1 292 ? -1.970 22.758 6.631 1.00 75.12 292 VAL A N 1
ATOM 2313 C CA . VAL A 1 292 ? -2.809 21.872 5.808 1.00 75.12 292 VAL A CA 1
ATOM 2314 C C . VAL A 1 292 ? -4.243 21.833 6.361 1.00 75.12 292 VAL A C 1
ATOM 2316 O O . VAL A 1 292 ? -4.559 20.998 7.216 1.00 75.12 292 VAL A O 1
ATOM 2319 N N . PRO A 1 293 ? -5.150 22.695 5.860 1.00 79.69 293 PRO A N 1
ATOM 2320 C CA . PRO A 1 293 ? -6.522 22.781 6.355 1.00 79.69 293 PRO A CA 1
ATOM 2321 C C . PRO A 1 293 ? -7.262 21.437 6.355 1.00 79.69 293 PRO A C 1
ATOM 2323 O O . PRO A 1 293 ? -7.368 20.767 5.328 1.00 79.69 293 PRO A O 1
ATOM 2326 N N . GLY A 1 294 ? -7.810 21.060 7.514 1.00 77.81 294 GLY A N 1
ATOM 2327 C CA . GLY A 1 294 ? -8.610 19.840 7.687 1.00 77.81 294 GLY A CA 1
ATOM 2328 C C . GLY A 1 294 ? -7.804 18.544 7.840 1.00 77.81 294 GLY A C 1
ATOM 2329 O O . GLY A 1 294 ? -8.396 17.462 7.827 1.00 77.81 294 GLY A O 1
ATOM 2330 N N . ARG A 1 295 ? -6.476 18.628 7.998 1.00 81.56 295 ARG A N 1
ATOM 2331 C CA . ARG A 1 295 ? -5.596 17.472 8.232 1.00 81.56 295 ARG A CA 1
ATOM 2332 C C . ARG A 1 295 ? -5.922 16.751 9.542 1.00 81.56 295 ARG A C 1
ATOM 2334 O O . ARG A 1 295 ? -6.040 15.526 9.559 1.00 81.56 295 ARG A O 1
ATOM 2341 N N . ILE A 1 296 ? -6.056 17.500 10.633 1.00 86.69 296 ILE A N 1
ATOM 2342 C CA . ILE A 1 296 ? -6.425 17.009 11.960 1.00 86.69 296 ILE A CA 1
ATOM 2343 C C . ILE A 1 296 ? -7.949 17.114 12.125 1.00 86.69 296 ILE A C 1
ATOM 2345 O O . ILE A 1 296 ? -8.475 18.228 12.064 1.00 86.69 296 ILE A O 1
ATOM 2349 N N . PRO A 1 297 ? -8.663 15.995 12.356 1.00 87.44 297 PRO A N 1
ATOM 2350 C CA . PRO A 1 297 ? -10.112 16.009 12.558 1.00 87.44 297 PRO A CA 1
ATOM 2351 C C . PRO A 1 297 ? -10.546 16.747 13.833 1.00 87.44 297 PRO A C 1
ATOM 2353 O O . PRO A 1 297 ? -9.900 16.615 14.872 1.00 87.44 297 PRO A O 1
ATOM 2356 N N . ASP A 1 298 ? -11.701 17.416 13.790 1.00 89.38 298 ASP A N 1
ATOM 2357 C CA . ASP A 1 298 ? -12.237 18.198 14.919 1.00 89.38 298 ASP A CA 1
ATOM 2358 C C . ASP A 1 298 ? -12.411 17.372 16.200 1.00 89.38 298 ASP A C 1
ATOM 2360 O O . ASP A 1 298 ? -11.976 17.790 17.271 1.00 89.38 298 ASP A O 1
ATOM 2364 N N . HIS A 1 299 ? -12.937 16.148 16.084 1.00 89.38 299 HIS A N 1
ATOM 2365 C CA . HIS A 1 299 ? -13.121 15.239 17.224 1.00 89.38 299 HIS A CA 1
ATOM 2366 C C . HIS A 1 299 ? -11.796 14.877 17.926 1.00 89.38 299 HIS A C 1
ATOM 2368 O O . HIS A 1 299 ? -11.787 14.473 19.089 1.00 89.38 299 HIS A O 1
ATOM 2374 N N . LEU A 1 300 ? -10.659 15.008 17.229 1.00 92.00 300 LEU A N 1
ATOM 2375 C CA . LEU A 1 300 ? -9.332 14.799 17.802 1.00 92.00 300 LEU A CA 1
ATOM 2376 C C . LEU A 1 300 ? -8.899 15.999 18.651 1.00 92.00 300 LEU A C 1
ATOM 2378 O O . LEU A 1 300 ? -8.340 15.827 19.733 1.00 92.00 300 LEU A O 1
ATOM 2382 N N . LEU A 1 301 ? -9.197 17.209 18.171 1.00 91.50 301 LEU A N 1
ATOM 2383 C CA . LEU A 1 301 ? -8.954 18.454 18.897 1.00 91.50 301 LEU A CA 1
ATOM 2384 C C . LEU A 1 301 ? -9.851 18.545 20.137 1.00 91.50 301 LEU A C 1
ATOM 2386 O O . LEU A 1 301 ? -9.390 18.964 21.195 1.00 91.50 301 LEU A O 1
ATOM 2390 N N . GLU A 1 302 ? -11.112 18.126 20.029 1.00 92.00 302 GLU A N 1
ATOM 2391 C CA . GLU A 1 302 ? -12.055 18.060 21.153 1.00 92.00 302 GLU A CA 1
ATOM 2392 C C . GLU A 1 302 ? -11.572 17.106 22.253 1.00 92.00 302 GLU A C 1
ATOM 2394 O O . GLU A 1 302 ? -11.568 17.478 23.426 1.00 92.00 302 GLU A O 1
ATOM 2399 N N . PHE A 1 303 ? -11.059 15.927 21.885 1.00 94.31 303 PHE A N 1
ATOM 2400 C CA . PHE A 1 303 ? -10.467 14.987 22.841 1.00 94.31 303 PHE A CA 1
ATOM 2401 C C . PHE A 1 303 ? -9.269 15.578 23.608 1.00 94.31 303 PHE A C 1
ATOM 2403 O O . PHE A 1 303 ? -9.124 15.354 24.813 1.00 94.31 303 PHE A O 1
ATOM 2410 N N . LEU A 1 304 ? -8.401 16.334 22.925 1.00 91.12 304 LEU A N 1
ATOM 2411 C CA . LEU A 1 304 ? -7.251 17.005 23.548 1.00 91.12 304 LEU A CA 1
ATOM 2412 C C . LEU A 1 304 ? -7.671 18.172 24.452 1.00 91.12 304 LEU A C 1
ATOM 2414 O O . LEU A 1 304 ? -6.987 18.456 25.431 1.00 91.12 304 LEU A O 1
ATOM 2418 N N . LYS A 1 305 ? -8.790 18.836 24.139 1.00 89.50 305 LYS A N 1
ATOM 2419 C CA . LYS A 1 305 ? -9.357 19.934 24.941 1.00 89.50 305 LYS A CA 1
ATOM 2420 C C . LYS A 1 305 ? -10.064 19.456 26.207 1.00 89.50 305 LYS A C 1
ATOM 2422 O O . LYS A 1 305 ? -10.296 20.273 27.093 1.00 89.50 305 LYS A O 1
ATOM 2427 N N . HIS A 1 306 ? -10.392 18.168 26.306 1.00 85.88 306 HIS A N 1
ATOM 2428 C CA . HIS A 1 306 ? -10.847 17.567 27.554 1.00 85.88 306 HIS A CA 1
ATOM 2429 C C . HIS A 1 306 ? -9.680 17.546 28.556 1.00 85.88 306 HIS A C 1
ATOM 2431 O O . HIS A 1 306 ? -8.833 16.655 28.519 1.00 85.88 306 HIS A O 1
ATOM 2437 N N . ASP A 1 307 ? -9.641 18.547 29.437 1.00 69.38 307 ASP A N 1
ATOM 2438 C CA . ASP A 1 307 ? -8.663 18.732 30.521 1.00 69.38 307 ASP A CA 1
ATOM 2439 C C . ASP A 1 307 ? -9.048 17.994 31.821 1.00 69.38 307 ASP A C 1
ATOM 2441 O O . ASP A 1 307 ? -8.397 18.147 32.856 1.00 69.38 307 ASP A O 1
ATOM 2445 N N . GLY A 1 308 ? -10.115 17.194 31.754 1.00 66.12 308 GLY A N 1
ATOM 2446 C CA . GLY A 1 308 ? -10.621 16.356 32.836 1.00 66.12 308 GLY A CA 1
ATOM 2447 C C . GLY A 1 308 ? -9.763 15.121 33.128 1.00 66.12 308 GLY A C 1
ATOM 2448 O O . GLY A 1 308 ? -8.706 14.900 32.533 1.00 66.12 308 GLY A O 1
ATOM 2449 N N . SER A 1 309 ? -10.223 14.286 34.062 1.00 85.38 309 SER A N 1
ATOM 2450 C CA . SER A 1 309 ? -9.522 13.046 34.410 1.00 85.38 309 SER A CA 1
ATOM 2451 C C . SER A 1 309 ? -9.564 12.017 33.264 1.00 85.38 309 SER A C 1
ATOM 2453 O O . SER A 1 309 ? -10.269 12.184 32.266 1.00 85.38 309 SER A O 1
ATOM 2455 N N . MET A 1 310 ? -8.822 10.910 33.394 1.00 90.31 310 MET A N 1
ATOM 2456 C CA . MET A 1 310 ? -8.892 9.811 32.416 1.00 90.31 310 MET A CA 1
ATOM 2457 C C . MET A 1 310 ? -10.313 9.242 32.296 1.00 90.31 310 MET A C 1
ATOM 2459 O O . MET A 1 310 ? -10.702 8.789 31.223 1.00 90.31 310 MET A O 1
ATOM 2463 N N . GLU A 1 311 ? -11.102 9.302 33.370 1.00 92.69 311 GLU A N 1
ATOM 2464 C CA . GLU A 1 311 ? -12.524 8.965 33.362 1.00 92.69 311 GLU A CA 1
ATOM 2465 C C . GLU A 1 311 ? -13.332 9.908 32.468 1.00 92.69 311 GLU A C 1
ATOM 2467 O O . GLU A 1 311 ? -14.098 9.415 31.645 1.00 92.69 311 GLU A O 1
ATOM 2472 N N . ASP A 1 312 ? -13.112 11.224 32.542 1.00 93.19 312 ASP A N 1
ATOM 2473 C CA . ASP A 1 312 ? -13.806 12.193 31.681 1.00 93.19 312 ASP A CA 1
ATOM 2474 C C . ASP A 1 312 ? -13.463 11.964 30.200 1.00 93.19 312 ASP A C 1
ATOM 2476 O O . ASP A 1 312 ? -14.341 11.963 29.336 1.00 93.19 312 ASP A O 1
ATOM 2480 N N . LYS A 1 313 ? -12.187 11.685 29.893 1.00 94.69 313 LYS A N 1
ATOM 2481 C CA . LYS A 1 313 ? -11.771 11.285 28.538 1.00 94.69 313 LYS A CA 1
ATOM 2482 C C . LYS A 1 313 ? -12.418 9.969 28.113 1.00 94.69 313 LYS A C 1
ATOM 2484 O O . LYS A 1 313 ? -12.788 9.824 26.951 1.00 94.69 313 LYS A O 1
ATOM 2489 N N . ALA A 1 314 ? -12.567 9.002 29.017 1.00 96.62 314 ALA A N 1
ATOM 2490 C CA . ALA A 1 314 ? -13.244 7.749 28.704 1.00 96.62 314 ALA A CA 1
ATOM 2491 C C . ALA A 1 314 ? -14.736 7.964 28.415 1.00 96.62 314 ALA A C 1
ATOM 2493 O O . ALA A 1 314 ? -15.260 7.344 27.488 1.00 96.62 314 ALA A O 1
ATOM 2494 N N . GLU A 1 315 ? -15.401 8.854 29.159 1.00 96.50 315 GLU A N 1
ATOM 2495 C CA . GLU A 1 315 ? -16.787 9.254 28.898 1.00 96.50 315 GLU A CA 1
ATOM 2496 C C . GLU A 1 315 ? -16.932 9.918 27.531 1.00 96.50 315 GLU A C 1
ATOM 2498 O O . GLU A 1 315 ? -17.776 9.481 26.752 1.00 96.50 315 GLU A O 1
ATOM 2503 N N . PHE A 1 316 ? -16.043 10.853 27.183 1.00 96.31 316 PHE A N 1
ATOM 2504 C CA . PHE A 1 316 ? -16.018 11.462 25.852 1.00 96.31 316 PHE A CA 1
ATOM 2505 C C . PHE A 1 316 ? -15.933 10.411 24.734 1.00 96.31 316 PHE A C 1
ATOM 2507 O O . PHE A 1 316 ? -16.688 10.456 23.768 1.00 96.31 316 PHE A O 1
ATOM 2514 N N . ILE A 1 317 ? -15.033 9.429 24.860 1.00 97.19 317 ILE A N 1
ATOM 2515 C CA . ILE A 1 317 ? -14.878 8.365 23.853 1.00 97.19 317 ILE A CA 1
ATOM 2516 C C . ILE A 1 317 ? -16.122 7.474 23.786 1.00 97.19 317 ILE A C 1
ATOM 2518 O O . ILE A 1 317 ? -16.522 7.055 22.698 1.00 97.19 317 ILE A O 1
ATOM 2522 N N . TYR A 1 318 ? -16.722 7.164 24.935 1.00 97.69 318 TYR A N 1
ATOM 2523 C CA . TYR A 1 318 ? -17.961 6.401 24.987 1.00 97.69 318 TYR A CA 1
ATOM 2524 C C . TYR A 1 318 ? -19.089 7.139 24.261 1.00 97.69 318 TYR A C 1
ATOM 2526 O O . TYR A 1 318 ? -19.716 6.537 23.390 1.00 97.69 318 TYR A O 1
ATOM 2534 N N . ASP A 1 319 ? -19.303 8.420 24.567 1.00 97.31 319 ASP A N 1
ATOM 2535 C CA . ASP A 1 319 ? -20.351 9.240 23.954 1.00 97.31 319 ASP A CA 1
ATOM 2536 C C . ASP A 1 319 ? -20.108 9.387 22.444 1.00 97.31 319 ASP A C 1
ATOM 2538 O O . ASP A 1 319 ? -21.007 9.111 21.649 1.00 97.31 319 ASP A O 1
ATOM 2542 N N . LEU A 1 320 ? -18.860 9.642 22.030 1.00 96.62 320 LEU A N 1
ATOM 2543 C CA . LEU A 1 320 ? -18.459 9.678 20.620 1.00 96.62 320 LEU A CA 1
ATOM 2544 C C . LEU A 1 320 ? -18.847 8.387 19.879 1.00 96.62 320 LEU A C 1
ATOM 2546 O O . LEU A 1 320 ? -19.342 8.435 18.750 1.00 96.62 320 LEU A O 1
ATOM 2550 N N . PHE A 1 321 ? -18.631 7.221 20.494 1.00 97.56 321 PHE A N 1
ATOM 2551 C CA . PHE A 1 321 ? -19.019 5.937 19.910 1.00 97.56 321 PHE A CA 1
ATOM 2552 C C . PHE A 1 321 ? -20.529 5.693 19.949 1.00 97.56 321 PHE A C 1
ATOM 2554 O O . PHE A 1 321 ? -21.037 5.056 19.030 1.00 97.56 321 PHE A O 1
ATOM 2561 N N . GLN A 1 322 ? -21.267 6.185 20.946 1.00 97.31 322 GLN A N 1
ATOM 2562 C CA . GLN A 1 322 ? -22.729 6.088 20.923 1.00 97.31 322 GLN A CA 1
ATOM 2563 C C . GLN A 1 322 ? -23.307 6.902 19.759 1.00 97.31 322 GLN A C 1
ATOM 2565 O O . GLN A 1 322 ? -24.025 6.346 18.927 1.00 97.31 322 GLN A O 1
ATOM 2570 N N . GLU A 1 323 ? -22.910 8.168 19.636 1.00 96.44 323 GLU A N 1
ATOM 2571 C CA . GLU A 1 323 ? -23.401 9.095 18.609 1.00 96.44 323 GLU A CA 1
ATOM 2572 C C . GLU A 1 323 ? -23.058 8.633 17.186 1.00 96.44 323 GLU A C 1
ATOM 2574 O O . GLU A 1 323 ? -23.880 8.723 16.277 1.00 96.44 323 GLU A O 1
ATOM 2579 N N . ASN A 1 324 ? -21.847 8.104 16.977 1.00 96.25 324 ASN A N 1
ATOM 2580 C CA . ASN A 1 324 ? -21.352 7.746 15.641 1.00 96.25 324 ASN A CA 1
ATOM 2581 C C . ASN A 1 324 ? -21.496 6.250 15.311 1.00 96.25 324 ASN A C 1
ATOM 2583 O O . ASN A 1 324 ? -21.007 5.806 14.273 1.00 96.25 324 ASN A O 1
ATOM 2587 N N . ILE A 1 325 ? -22.133 5.454 16.179 1.00 97.19 325 ILE A N 1
ATOM 2588 C CA . ILE A 1 325 ? -22.391 4.025 15.931 1.00 97.19 325 ILE A CA 1
ATOM 2589 C C . ILE A 1 325 ? -23.782 3.616 16.411 1.00 97.19 325 ILE A C 1
ATOM 2591 O O . ILE A 1 325 ? -24.586 3.144 15.611 1.00 97.19 325 ILE A O 1
ATOM 2595 N N . ALA A 1 326 ? -24.050 3.719 17.714 1.00 95.62 326 ALA A N 1
ATOM 2596 C CA . ALA A 1 326 ? -25.248 3.143 18.325 1.00 95.62 326 ALA A CA 1
ATOM 2597 C C . ALA A 1 326 ? -26.537 3.845 17.878 1.00 95.62 326 ALA A C 1
ATOM 2599 O O . ALA A 1 326 ? -27.556 3.185 17.676 1.00 95.62 326 ALA A O 1
ATOM 2600 N N . GLU A 1 327 ? -26.475 5.165 17.703 1.00 96.31 327 GLU A N 1
ATOM 2601 C CA . GLU A 1 327 ? -27.602 6.006 17.282 1.00 96.31 327 GLU A CA 1
ATOM 2602 C C . GLU A 1 327 ? -27.815 6.021 15.761 1.00 96.31 327 GLU A C 1
ATOM 2604 O O . GLU A 1 327 ? -28.813 6.546 15.269 1.00 96.31 327 GLU A O 1
ATOM 2609 N N . ILE A 1 328 ? -26.903 5.407 15.005 1.00 95.94 328 ILE A N 1
ATOM 2610 C CA . ILE A 1 328 ? -26.960 5.341 13.549 1.00 95.94 328 ILE A CA 1
ATOM 2611 C C . ILE A 1 328 ? -27.510 3.974 13.122 1.00 95.94 328 ILE A C 1
ATOM 2613 O O . ILE A 1 328 ? -26.825 2.947 13.193 1.00 95.94 328 ILE A O 1
ATOM 2617 N N . ASP A 1 329 ? -28.730 3.973 12.576 1.00 94.44 329 ASP A N 1
ATOM 2618 C CA . ASP A 1 329 ? -29.449 2.768 12.128 1.00 94.44 329 ASP A CA 1
ATOM 2619 C C . ASP A 1 329 ? -28.625 1.871 11.189 1.00 94.44 329 ASP A C 1
ATOM 2621 O O . ASP A 1 329 ? -28.749 0.643 11.221 1.00 94.44 329 ASP A O 1
ATOM 2625 N N . PHE A 1 330 ? -27.753 2.465 10.367 1.00 95.56 330 PHE A N 1
ATOM 2626 C CA . PHE A 1 330 ? -26.859 1.736 9.469 1.00 95.56 330 PHE A CA 1
ATOM 2627 C C . PHE A 1 330 ? -26.051 0.655 10.203 1.00 95.56 330 PHE A C 1
ATOM 2629 O O . PHE A 1 330 ? -26.073 -0.505 9.795 1.00 95.56 330 PHE A O 1
ATOM 2636 N N . PHE A 1 331 ? -25.389 0.979 11.318 1.00 96.50 331 PHE A N 1
ATOM 2637 C CA . PHE A 1 331 ? -24.543 0.002 12.013 1.00 96.50 331 PHE A CA 1
ATOM 2638 C C . PHE A 1 331 ? -25.357 -1.109 12.667 1.00 96.50 331 PHE A C 1
ATOM 2640 O O . PHE A 1 331 ? -24.950 -2.272 12.629 1.00 96.50 331 PHE A O 1
ATOM 2647 N N . GLN A 1 332 ? -26.517 -0.778 13.234 1.00 92.19 332 GLN A N 1
ATOM 2648 C CA . GLN A 1 332 ? -27.397 -1.773 13.839 1.00 92.19 332 GLN A CA 1
ATOM 2649 C C . GLN A 1 332 ? -27.924 -2.772 12.798 1.00 92.19 332 GLN A C 1
ATOM 2651 O O . GLN A 1 332 ? -28.025 -3.963 13.096 1.00 92.19 332 GLN A O 1
ATOM 2656 N N . ASN A 1 333 ? -28.214 -2.304 11.581 1.00 94.25 333 ASN A N 1
ATOM 2657 C CA . ASN A 1 333 ? -28.740 -3.134 10.499 1.00 94.25 333 ASN A CA 1
ATOM 2658 C C . ASN A 1 333 ? -27.652 -3.925 9.759 1.00 94.25 333 ASN A C 1
ATOM 2660 O O . ASN A 1 333 ? -27.913 -5.046 9.317 1.00 94.25 333 ASN A O 1
ATOM 2664 N N . GLN A 1 334 ? -26.440 -3.371 9.640 1.00 95.88 334 GLN A N 1
ATOM 2665 C CA . GLN A 1 334 ? -25.383 -3.946 8.803 1.00 95.88 334 GLN A CA 1
ATOM 2666 C C . GLN A 1 334 ? -24.300 -4.733 9.556 1.00 95.88 334 GLN A C 1
ATOM 2668 O O . GLN A 1 334 ? -23.531 -5.466 8.926 1.00 95.88 334 GLN A O 1
ATOM 2673 N N . ARG A 1 335 ? -24.223 -4.663 10.893 1.00 95.62 335 ARG A N 1
ATOM 2674 C CA . ARG A 1 335 ? -23.265 -5.479 11.663 1.00 95.62 335 ARG A CA 1
ATOM 2675 C C . ARG A 1 335 ? -23.649 -6.962 11.684 1.00 95.62 335 ARG A C 1
ATOM 2677 O O . ARG A 1 335 ? -24.814 -7.321 11.850 1.00 95.62 335 ARG A O 1
ATOM 2684 N N . GLY A 1 336 ? -22.670 -7.861 11.598 1.00 94.56 336 GLY A N 1
ATOM 2685 C CA . GLY A 1 336 ? -22.943 -9.296 11.677 1.00 94.56 336 GLY A CA 1
ATOM 2686 C C . GLY A 1 336 ? -21.724 -10.208 11.577 1.00 94.56 336 GLY A C 1
ATOM 2687 O O . GLY A 1 336 ? -20.576 -9.775 11.530 1.00 94.56 336 GLY A O 1
ATOM 2688 N N . ASP A 1 337 ? -21.986 -11.517 11.544 1.00 96.75 337 ASP A N 1
ATOM 2689 C CA . ASP A 1 337 ? -20.963 -12.536 11.291 1.00 96.75 337 ASP A CA 1
ATOM 2690 C C . ASP A 1 337 ? -20.708 -12.671 9.782 1.00 96.75 337 ASP A C 1
ATOM 2692 O O . ASP A 1 337 ? -21.270 -13.529 9.090 1.00 96.75 337 ASP A O 1
ATOM 2696 N N . VAL A 1 338 ? -19.882 -11.758 9.272 1.00 97.50 338 VAL A N 1
ATOM 2697 C CA . VAL A 1 338 ? -19.511 -11.683 7.853 1.00 97.50 338 VAL A CA 1
ATOM 2698 C C . VAL A 1 338 ? -18.655 -12.867 7.407 1.00 97.50 338 VAL A C 1
ATOM 2700 O O . VAL A 1 338 ? -18.789 -13.316 6.274 1.00 97.50 338 VAL A O 1
ATOM 2703 N N . VAL A 1 339 ? -17.834 -13.432 8.300 1.00 97.12 339 VAL A N 1
ATOM 2704 C CA . VAL A 1 339 ? -16.961 -14.575 7.988 1.00 97.12 339 VAL A CA 1
ATOM 2705 C C . VAL A 1 339 ? -17.803 -15.820 7.743 1.00 97.12 339 VAL A C 1
ATOM 2707 O O . VAL A 1 339 ? -17.602 -16.525 6.750 1.00 97.12 339 VAL A O 1
ATOM 2710 N N . ARG A 1 340 ? -18.792 -16.084 8.608 1.00 96.81 340 ARG A N 1
ATOM 2711 C CA . ARG A 1 340 ? -19.732 -17.187 8.392 1.00 96.81 340 ARG A CA 1
ATOM 2712 C C . ARG A 1 340 ? -20.526 -16.990 7.105 1.00 96.81 340 ARG A C 1
ATOM 2714 O O . ARG A 1 340 ? -20.623 -17.935 6.330 1.00 96.81 340 ARG A O 1
ATOM 2721 N N . ARG A 1 341 ? -21.051 -15.782 6.855 1.00 96.56 341 ARG A N 1
ATOM 2722 C CA . ARG A 1 341 ? -21.783 -15.472 5.613 1.00 96.56 341 ARG A CA 1
ATOM 2723 C C . ARG A 1 341 ? -20.934 -15.710 4.365 1.00 96.56 341 ARG A C 1
ATOM 2725 O O . ARG A 1 341 ? -21.406 -16.391 3.461 1.00 96.56 341 ARG A O 1
ATOM 2732 N N . ALA A 1 342 ? -19.696 -15.219 4.334 1.00 95.88 342 ALA A N 1
ATOM 2733 C CA . ALA A 1 342 ? -18.787 -15.431 3.209 1.00 95.88 342 ALA A CA 1
ATOM 2734 C C . ALA A 1 342 ? -18.518 -16.928 2.978 1.00 95.88 342 ALA A C 1
ATOM 2736 O O . ALA A 1 342 ? -18.691 -17.425 1.870 1.00 95.88 342 ALA A O 1
ATOM 2737 N N . ASN A 1 343 ? -18.205 -17.690 4.032 1.00 95.50 343 ASN A N 1
ATOM 2738 C CA . ASN A 1 343 ? -18.014 -19.141 3.915 1.00 95.50 343 ASN A CA 1
ATOM 2739 C C . ASN A 1 343 ? -19.293 -19.879 3.468 1.00 95.50 343 ASN A C 1
ATOM 2741 O O . ASN A 1 343 ? -19.207 -20.861 2.733 1.00 95.50 343 ASN A O 1
ATOM 2745 N N . ASP A 1 344 ? -20.479 -19.437 3.895 1.00 95.44 344 ASP A N 1
ATOM 2746 C CA . ASP A 1 344 ? -21.753 -20.019 3.459 1.00 95.44 344 ASP A CA 1
ATOM 2747 C C . ASP A 1 344 ? -22.025 -19.752 1.970 1.00 95.44 344 ASP A C 1
ATOM 2749 O O . ASP A 1 344 ? -22.546 -20.638 1.292 1.00 95.44 344 ASP A O 1
ATOM 2753 N N . LEU A 1 345 ? -21.643 -18.580 1.447 1.00 95.00 345 LEU A N 1
ATOM 2754 C CA . LEU A 1 345 ? -21.699 -18.270 0.013 1.00 95.00 345 LEU A CA 1
ATOM 2755 C C . LEU A 1 345 ? -20.731 -19.160 -0.775 1.00 95.00 345 LEU A C 1
ATOM 2757 O O . LEU A 1 345 ? -21.134 -19.806 -1.741 1.00 95.00 345 LEU A O 1
ATOM 2761 N N . VAL A 1 346 ? -19.486 -19.285 -0.317 1.00 93.06 346 VAL A N 1
ATOM 2762 C CA . VAL A 1 346 ? -18.479 -20.161 -0.939 1.00 93.06 346 VAL A CA 1
ATOM 2763 C C . VAL A 1 346 ? -18.974 -21.608 -1.013 1.00 93.06 346 VAL A C 1
ATOM 2765 O O . VAL A 1 346 ? -18.904 -22.232 -2.068 1.00 93.06 346 VAL A O 1
ATOM 2768 N N . ARG A 1 347 ? -19.586 -22.137 0.059 1.00 92.62 347 ARG A N 1
ATOM 2769 C CA . ARG A 1 347 ? -20.194 -23.487 0.059 1.00 92.62 347 ARG A CA 1
ATOM 2770 C C . ARG A 1 347 ? -21.326 -23.655 -0.954 1.00 92.62 347 ARG A C 1
ATOM 2772 O O . ARG A 1 347 ? -21.598 -24.775 -1.378 1.00 92.62 347 ARG A O 1
ATOM 2779 N N . GLN A 1 348 ? -21.997 -22.571 -1.332 1.00 93.69 348 GLN A N 1
ATOM 2780 C CA . GLN A 1 348 ? -23.023 -22.565 -2.381 1.00 93.69 348 GLN A CA 1
ATOM 2781 C C . GLN A 1 348 ? -22.413 -22.464 -3.794 1.00 93.69 348 GLN A C 1
ATOM 2783 O O . GLN A 1 348 ? -23.146 -22.428 -4.786 1.00 93.69 348 GLN A O 1
ATOM 2788 N N . GLY A 1 349 ? -21.081 -22.442 -3.899 1.00 91.75 349 GLY A N 1
ATOM 2789 C CA . GLY A 1 349 ? -20.341 -22.256 -5.141 1.00 91.75 349 GLY A CA 1
ATOM 2790 C C . GLY A 1 349 ? -20.434 -20.825 -5.659 1.00 91.75 349 GLY A C 1
ATOM 2791 O O . GLY A 1 349 ? -20.508 -20.628 -6.866 1.00 91.75 349 GLY A O 1
ATOM 2792 N N . LYS A 1 350 ? -20.527 -19.838 -4.767 1.00 94.31 350 LYS A N 1
ATOM 2793 C CA . LYS A 1 350 ? -20.509 -18.419 -5.131 1.00 94.31 350 LYS A CA 1
ATOM 2794 C C . LYS A 1 350 ? -19.073 -17.943 -5.319 1.00 94.31 350 LYS A C 1
ATOM 2796 O O . LYS A 1 350 ? -18.194 -18.370 -4.572 1.00 94.31 350 LYS A O 1
ATOM 2801 N N . LYS A 1 351 ? -18.852 -17.085 -6.314 1.00 94.06 351 LYS A N 1
ATOM 2802 C CA . LYS A 1 351 ? -17.548 -16.488 -6.612 1.00 94.06 351 LYS A CA 1
ATOM 2803 C C . LYS A 1 351 ? -17.281 -15.323 -5.665 1.00 94.06 351 LYS A C 1
ATOM 2805 O O . LYS A 1 351 ? -18.163 -14.489 -5.457 1.00 94.06 351 LYS A O 1
ATOM 2810 N N . GLY A 1 352 ? -16.075 -15.259 -5.114 1.00 94.94 352 GLY A N 1
ATOM 2811 C CA . GLY A 1 352 ? -15.665 -14.192 -4.203 1.00 94.94 352 GLY A CA 1
ATOM 2812 C C . GLY A 1 352 ? -14.445 -13.429 -4.696 1.00 94.94 352 GLY A C 1
ATOM 2813 O O . GLY A 1 352 ? -13.585 -13.993 -5.369 1.00 94.94 352 GLY A O 1
ATOM 2814 N N . VAL A 1 353 ? -14.334 -12.167 -4.296 1.00 96.25 353 VAL A N 1
ATOM 2815 C CA . VAL A 1 353 ? -13.092 -11.391 -4.388 1.00 96.25 353 VAL A CA 1
ATOM 2816 C C . VAL A 1 353 ? -12.689 -10.958 -2.987 1.00 96.25 353 VAL A C 1
ATOM 2818 O O . VAL A 1 353 ? -13.492 -10.373 -2.266 1.00 96.25 353 VAL A O 1
ATOM 2821 N N . ILE A 1 354 ? -11.451 -11.229 -2.586 1.00 96.00 354 ILE A N 1
ATOM 2822 C CA . ILE A 1 354 ? -10.848 -10.631 -1.399 1.00 96.00 354 ILE A CA 1
ATOM 2823 C C . ILE A 1 354 ? -10.016 -9.430 -1.844 1.00 96.00 354 ILE A C 1
ATOM 2825 O O . ILE A 1 354 ? -9.057 -9.565 -2.605 1.00 96.00 354 ILE A O 1
ATOM 2829 N N . GLU A 1 355 ? -10.396 -8.257 -1.350 1.00 94.50 355 GLU A N 1
ATOM 2830 C CA . GLU A 1 355 ? -9.691 -6.996 -1.553 1.00 94.50 355 GLU A CA 1
ATOM 2831 C C . GLU A 1 355 ? -8.593 -6.867 -0.487 1.00 94.50 355 GLU A C 1
ATOM 2833 O O . GLU A 1 355 ? -8.875 -6.644 0.697 1.00 94.50 355 GLU A O 1
ATOM 2838 N N . GLY A 1 356 ? -7.337 -7.053 -0.899 1.00 92.12 356 GLY A N 1
ATOM 2839 C CA . GLY A 1 356 ? -6.167 -6.832 -0.058 1.00 92.12 356 GLY A CA 1
ATOM 2840 C C . GLY A 1 356 ? -5.872 -5.343 0.118 1.00 92.12 356 GLY A C 1
ATOM 2841 O O . GLY A 1 356 ? -5.893 -4.562 -0.838 1.00 92.12 356 GLY A O 1
ATOM 2842 N N . ALA A 1 357 ? -5.565 -4.946 1.350 1.00 87.81 357 ALA A N 1
ATOM 2843 C CA . ALA A 1 357 ? -5.100 -3.599 1.654 1.00 87.81 357 ALA A CA 1
ATOM 2844 C C . ALA A 1 357 ? -3.590 -3.477 1.402 1.00 87.81 357 ALA A C 1
ATOM 2846 O O . ALA A 1 357 ? -2.875 -4.466 1.504 1.00 87.81 357 ALA A O 1
ATOM 2847 N N . GLN A 1 358 ? -3.103 -2.267 1.093 1.00 89.38 358 GLN A N 1
ATOM 2848 C CA . GLN A 1 358 ? -1.683 -1.986 0.804 1.00 89.38 358 GLN A CA 1
ATOM 2849 C C . GLN A 1 358 ? -1.008 -3.093 -0.044 1.00 89.38 358 GLN A C 1
ATOM 2851 O O . GLN A 1 358 ? -1.599 -3.543 -1.026 1.00 89.38 358 GLN A O 1
ATOM 2856 N N . SER A 1 359 ? 0.233 -3.480 0.261 1.00 92.38 359 SER A N 1
ATOM 2857 C CA . SER A 1 359 ? 1.093 -4.232 -0.664 1.00 92.38 359 SER A CA 1
ATOM 2858 C C . SER A 1 359 ? 2.089 -5.130 0.056 1.00 92.38 359 SER A C 1
ATOM 2860 O O . SER A 1 359 ? 2.294 -4.978 1.260 1.00 92.38 359 SER A O 1
ATOM 2862 N N . TYR A 1 360 ? 2.717 -6.050 -0.678 1.00 94.69 360 TYR A N 1
ATOM 2863 C CA . TYR A 1 360 ? 3.625 -7.062 -0.139 1.00 94.69 360 TYR A CA 1
ATOM 2864 C C . TYR A 1 360 ? 4.768 -6.471 0.696 1.00 94.69 360 TYR A C 1
ATOM 2866 O O . TYR A 1 360 ? 4.907 -6.828 1.864 1.00 94.69 360 TYR A O 1
ATOM 2874 N N . PHE A 1 361 ? 5.519 -5.496 0.167 1.00 93.00 361 PHE A N 1
ATOM 2875 C CA . PHE A 1 361 ? 6.638 -4.877 0.897 1.00 93.00 361 PHE A CA 1
ATOM 2876 C C . PHE A 1 361 ? 6.203 -3.932 2.026 1.00 93.00 361 PHE A C 1
ATOM 2878 O O . PHE A 1 361 ? 7.039 -3.369 2.732 1.00 93.00 361 PHE A O 1
ATOM 2885 N N . LEU A 1 362 ? 4.898 -3.766 2.235 1.00 90.50 362 LEU A N 1
ATOM 2886 C CA . LEU A 1 362 ? 4.349 -3.085 3.400 1.00 90.50 362 LEU A CA 1
ATOM 2887 C C . LEU A 1 362 ? 3.754 -4.064 4.415 1.00 90.50 362 LEU A C 1
ATOM 2889 O O . LEU A 1 362 ? 3.224 -3.607 5.420 1.00 90.50 362 LEU A O 1
ATOM 2893 N N . ALA A 1 363 ? 3.824 -5.378 4.211 1.00 92.00 363 ALA A N 1
ATOM 2894 C CA . ALA A 1 363 ? 3.200 -6.319 5.132 1.00 92.00 363 ALA A CA 1
ATOM 2895 C C . ALA A 1 363 ? 3.875 -6.315 6.511 1.00 92.00 363 ALA A C 1
ATOM 2897 O O . ALA A 1 363 ? 5.098 -6.381 6.634 1.00 92.00 363 ALA A O 1
ATOM 2898 N N . GLY A 1 364 ? 3.057 -6.337 7.566 1.00 89.19 364 GLY A N 1
ATOM 2899 C CA . GLY A 1 364 ? 3.476 -6.466 8.966 1.00 89.19 364 GLY A CA 1
ATOM 2900 C C . GLY A 1 364 ? 3.977 -7.864 9.345 1.00 89.19 364 GLY A C 1
ATOM 2901 O O . GLY A 1 364 ? 3.774 -8.312 10.475 1.00 89.19 364 GLY A O 1
ATOM 2902 N N . SER A 1 365 ? 4.596 -8.576 8.404 1.00 88.31 365 SER A N 1
ATOM 2903 C CA . SER A 1 365 ? 5.073 -9.948 8.550 1.00 88.31 365 SER A CA 1
ATOM 2904 C C . SER A 1 365 ? 6.591 -9.991 8.498 1.00 88.31 365 SER A C 1
ATOM 2906 O O . SER A 1 365 ? 7.194 -9.519 7.543 1.00 88.31 365 SER A O 1
ATOM 2908 N N . LYS A 1 366 ? 7.224 -10.640 9.482 1.00 83.44 366 LYS A N 1
ATOM 2909 C CA . LYS A 1 366 ? 8.690 -10.814 9.524 1.00 83.44 366 LYS A CA 1
ATOM 2910 C C . LYS A 1 366 ? 9.262 -11.619 8.352 1.00 83.44 366 LYS A C 1
ATOM 2912 O O . LYS A 1 366 ? 10.478 -11.672 8.217 1.00 83.44 366 LYS A O 1
ATOM 2917 N N . ALA A 1 367 ? 8.409 -12.278 7.568 1.00 84.00 367 ALA A N 1
ATOM 2918 C CA . ALA A 1 367 ? 8.815 -12.944 6.336 1.00 84.0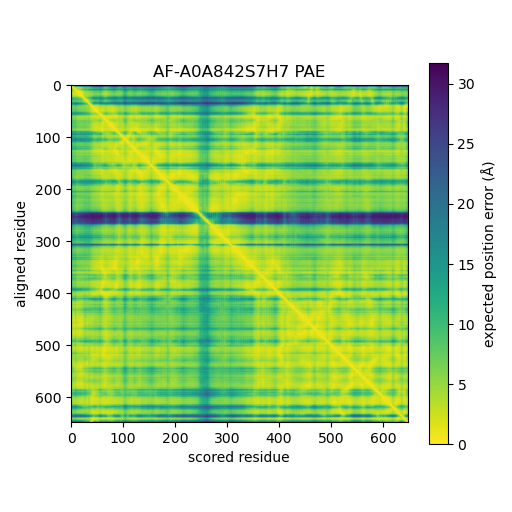0 367 ALA A CA 1
ATOM 2919 C C . ALA A 1 367 ? 9.175 -11.945 5.222 1.00 84.00 367 ALA A C 1
ATOM 2921 O O . ALA A 1 367 ? 9.863 -12.318 4.283 1.00 84.00 367 ALA A O 1
ATOM 2922 N N . VAL A 1 368 ? 8.737 -10.687 5.334 1.00 89.94 368 VAL A N 1
ATOM 2923 C CA . VAL A 1 368 ? 9.028 -9.629 4.366 1.00 89.94 368 VAL A CA 1
ATOM 2924 C C . VAL A 1 368 ? 10.251 -8.827 4.832 1.00 89.94 368 VAL A C 1
ATOM 2926 O O . VAL A 1 368 ? 10.260 -8.366 5.978 1.00 89.94 368 VAL A O 1
ATOM 2929 N N . PRO A 1 369 ? 11.272 -8.598 3.982 1.00 86.75 369 PRO A N 1
ATOM 2930 C CA . PRO A 1 369 ? 12.508 -7.909 4.381 1.00 86.75 369 PRO A CA 1
ATOM 2931 C C . PRO A 1 369 ? 12.294 -6.513 4.986 1.00 86.75 369 PRO A C 1
ATOM 2933 O O . PRO A 1 369 ? 13.017 -6.099 5.889 1.00 86.75 369 PRO A O 1
ATOM 2936 N N . THR A 1 370 ? 11.259 -5.812 4.527 1.00 88.00 370 THR A N 1
ATOM 2937 C CA . THR A 1 370 ? 10.938 -4.415 4.856 1.00 88.00 370 THR A CA 1
ATOM 2938 C C . THR A 1 370 ? 9.913 -4.273 5.990 1.00 88.00 370 THR A C 1
ATOM 2940 O O . THR A 1 370 ? 9.402 -3.180 6.236 1.00 88.00 370 THR A O 1
ATOM 2943 N N . TRP A 1 371 ? 9.595 -5.349 6.725 1.00 83.19 371 TRP A N 1
ATOM 2944 C CA . TRP A 1 371 ? 8.503 -5.374 7.717 1.00 83.19 371 TRP A CA 1
ATOM 2945 C C . TRP A 1 371 ? 8.589 -4.289 8.803 1.00 83.19 371 TRP A C 1
ATOM 2947 O O . TRP A 1 371 ? 7.566 -3.877 9.347 1.00 83.19 371 TRP A O 1
ATOM 2957 N N . LYS A 1 372 ? 9.797 -3.801 9.129 1.00 82.81 372 LYS A N 1
ATOM 2958 C CA . LYS A 1 372 ? 10.008 -2.714 10.106 1.00 82.81 372 LYS A CA 1
ATOM 2959 C C . LYS A 1 372 ? 9.473 -1.367 9.610 1.00 82.81 372 LYS A C 1
ATOM 2961 O O . LYS A 1 372 ? 9.101 -0.528 10.427 1.00 82.81 372 LYS A O 1
ATOM 2966 N N . ALA A 1 373 ? 9.467 -1.164 8.296 1.00 79.94 373 ALA A N 1
ATOM 2967 C CA . ALA A 1 373 ? 8.946 0.021 7.625 1.00 79.94 373 ALA A CA 1
ATOM 2968 C C . ALA A 1 373 ? 7.522 -0.190 7.067 1.00 79.94 373 ALA A C 1
ATOM 2970 O O . ALA A 1 373 ? 6.963 0.724 6.461 1.00 79.94 373 ALA A O 1
ATOM 2971 N N . GLY A 1 374 ? 6.937 -1.375 7.273 1.00 81.50 374 GLY A N 1
ATOM 2972 C CA . GLY A 1 374 ? 5.601 -1.736 6.809 1.00 81.50 374 GLY A CA 1
ATOM 2973 C C . GLY A 1 374 ? 4.454 -1.264 7.710 1.00 81.50 374 GLY A C 1
ATOM 2974 O O . GLY A 1 374 ? 4.628 -0.587 8.726 1.00 81.50 374 GLY A O 1
ATOM 2975 N N . THR A 1 375 ? 3.239 -1.643 7.321 1.00 86.75 375 THR A N 1
ATOM 2976 C CA . THR A 1 375 ? 2.024 -1.519 8.127 1.00 86.75 375 THR A CA 1
ATOM 2977 C C . THR A 1 375 ? 1.956 -2.608 9.206 1.00 86.75 375 THR A C 1
ATOM 2979 O O . THR A 1 375 ? 2.737 -3.552 9.244 1.00 86.75 375 THR A O 1
ATOM 2982 N N . SER A 1 376 ? 0.996 -2.480 10.116 1.00 89.44 376 SER A N 1
ATOM 2983 C CA . SER A 1 376 ? 0.728 -3.432 11.205 1.00 89.44 376 SER A CA 1
ATOM 2984 C C . SER A 1 376 ? -0.193 -4.595 10.809 1.00 89.44 376 SER A C 1
ATOM 2986 O O . SER A 1 376 ? -0.363 -5.534 11.590 1.00 89.44 376 SER A O 1
ATOM 2988 N N . ALA A 1 377 ? -0.796 -4.534 9.620 1.00 90.12 377 ALA A N 1
ATOM 2989 C CA . ALA A 1 377 ? -1.576 -5.622 9.036 1.00 90.12 377 ALA A CA 1
ATOM 2990 C C . ALA A 1 377 ? -0.689 -6.491 8.135 1.00 90.12 377 ALA A C 1
ATOM 2992 O O . ALA A 1 377 ? 0.227 -5.982 7.490 1.00 90.12 377 ALA A O 1
ATOM 2993 N N . ASP A 1 378 ? -0.962 -7.792 8.061 1.00 92.75 378 ASP A N 1
ATOM 2994 C CA . ASP A 1 378 ? -0.299 -8.653 7.082 1.00 92.75 378 ASP A CA 1
ATOM 2995 C C . ASP A 1 378 ? -1.012 -8.530 5.729 1.00 92.75 378 ASP A C 1
ATOM 2997 O O . ASP A 1 378 ? -2.093 -9.080 5.513 1.00 92.75 378 ASP A O 1
ATOM 3001 N N . THR A 1 379 ? -0.413 -7.749 4.835 1.00 93.31 379 THR A N 1
ATOM 3002 C CA . THR A 1 379 ? -0.955 -7.397 3.515 1.00 93.31 379 THR A CA 1
ATOM 3003 C C . THR A 1 379 ? -0.447 -8.307 2.402 1.00 93.31 379 THR A C 1
ATOM 3005 O O . THR A 1 379 ? -0.733 -8.075 1.228 1.00 93.31 379 THR A O 1
ATOM 3008 N N . SER A 1 380 ? 0.287 -9.364 2.760 1.00 94.94 380 SER A N 1
ATOM 3009 C CA . SER A 1 380 ? 0.629 -10.439 1.833 1.00 94.94 380 SER A CA 1
ATOM 3010 C C . SER A 1 380 ? -0.619 -11.233 1.426 1.00 94.94 380 SER A C 1
ATOM 3012 O O . SER A 1 380 ? -1.671 -11.155 2.071 1.00 94.94 380 SER A O 1
ATOM 3014 N N . PHE A 1 381 ? -0.507 -12.049 0.375 1.00 94.94 381 PHE A N 1
ATOM 3015 C CA . PHE A 1 381 ? -1.571 -12.977 -0.030 1.00 94.94 381 PHE A CA 1
ATOM 3016 C C . PHE A 1 381 ? -2.021 -13.889 1.124 1.00 94.94 381 PHE A C 1
ATOM 3018 O O . PHE A 1 381 ? -3.219 -14.032 1.373 1.00 94.94 381 PHE A O 1
ATOM 3025 N N . SER A 1 382 ? -1.072 -14.479 1.857 1.00 92.88 382 SER A N 1
ATOM 3026 C CA . SER A 1 382 ? -1.372 -15.410 2.950 1.00 92.88 382 SER A CA 1
ATOM 3027 C C . SER A 1 382 ? -2.001 -14.704 4.152 1.00 92.88 382 SER A C 1
ATOM 3029 O O . SER A 1 382 ? -2.971 -15.221 4.711 1.00 92.88 382 SER A O 1
ATOM 3031 N N . GLY A 1 383 ? -1.516 -13.509 4.501 1.00 93.81 383 GLY A N 1
ATOM 3032 C CA . GLY A 1 383 ? -2.110 -12.653 5.528 1.00 93.81 383 GLY A CA 1
ATOM 3033 C C . GLY A 1 383 ? -3.542 -12.254 5.186 1.00 93.81 383 GLY A C 1
ATOM 3034 O O . GLY A 1 383 ? -4.460 -12.486 5.971 1.00 93.81 383 GLY A O 1
ATOM 3035 N N . THR A 1 384 ? -3.751 -11.759 3.967 1.00 94.75 384 THR A N 1
ATOM 3036 C CA . THR A 1 384 ? -5.058 -11.335 3.444 1.00 94.75 384 THR A CA 1
ATOM 3037 C C . THR A 1 384 ? -6.066 -12.490 3.427 1.00 94.75 384 THR A C 1
ATOM 3039 O O . THR A 1 384 ? -7.184 -12.360 3.935 1.00 94.75 384 THR A O 1
ATOM 3042 N N . LEU A 1 385 ? -5.677 -13.654 2.899 1.00 95.19 385 LEU A N 1
ATOM 3043 C CA . LEU A 1 385 ? -6.530 -14.843 2.895 1.00 95.19 385 LEU A CA 1
ATOM 3044 C C . LEU A 1 385 ? -6.812 -15.334 4.323 1.00 95.19 385 LEU A C 1
ATOM 3046 O O . LEU A 1 385 ? -7.961 -15.629 4.653 1.00 95.19 385 LEU A O 1
ATOM 3050 N N . GLY A 1 386 ? -5.795 -15.380 5.186 1.00 94.56 386 GLY A N 1
ATOM 3051 C CA . GLY A 1 386 ? -5.926 -15.819 6.575 1.00 94.56 386 GLY A CA 1
ATOM 3052 C C . GLY A 1 386 ? -6.852 -14.926 7.404 1.00 94.56 386 GLY A C 1
ATOM 3053 O O . GLY A 1 386 ? -7.731 -15.429 8.108 1.00 94.56 386 GLY A O 1
ATOM 3054 N N . ASP A 1 387 ? -6.710 -13.607 7.281 1.00 94.56 387 ASP A N 1
ATOM 3055 C CA . ASP A 1 387 ? -7.513 -12.632 8.022 1.00 94.56 387 ASP A CA 1
ATOM 3056 C C . ASP A 1 387 ? -8.969 -12.559 7.553 1.00 94.56 387 ASP A C 1
ATOM 3058 O O . ASP A 1 387 ? -9.852 -12.222 8.348 1.00 94.56 387 ASP A O 1
ATOM 3062 N N . SER A 1 388 ? -9.250 -12.950 6.305 1.00 95.44 388 SER A N 1
ATOM 3063 C CA . SER A 1 388 ? -10.629 -13.096 5.825 1.00 95.44 388 SER A CA 1
ATOM 3064 C C . SER A 1 388 ? -11.413 -14.172 6.592 1.00 95.44 388 SER A C 1
ATOM 3066 O O . SER A 1 388 ? -12.642 -14.121 6.675 1.00 95.44 388 SER A O 1
ATOM 3068 N N . GLY A 1 389 ? -10.714 -15.169 7.153 1.00 94.56 389 GLY A N 1
ATOM 3069 C CA . GLY A 1 389 ? -11.327 -16.346 7.768 1.00 94.56 389 GLY A CA 1
ATOM 3070 C C . GLY A 1 389 ? -12.082 -17.239 6.776 1.00 94.56 389 GLY A C 1
ATOM 3071 O O . GLY A 1 389 ? -12.852 -18.112 7.193 1.00 94.56 389 GLY A O 1
ATOM 3072 N N . ILE A 1 390 ? -11.904 -17.029 5.470 1.00 93.00 390 ILE A N 1
ATOM 3073 C CA . ILE A 1 390 ? -12.482 -17.883 4.441 1.00 93.00 390 ILE A CA 1
ATOM 3074 C C . ILE A 1 390 ? -11.643 -19.153 4.317 1.00 93.00 390 ILE A C 1
ATOM 3076 O O . ILE A 1 390 ? -10.417 -19.123 4.228 1.00 93.00 390 ILE A O 1
ATOM 3080 N N . ASN A 1 391 ? -12.310 -20.302 4.365 1.00 87.56 391 ASN A N 1
ATOM 3081 C CA . ASN A 1 391 ? -11.634 -21.586 4.410 1.00 87.56 391 ASN A CA 1
ATOM 3082 C C . ASN A 1 391 ? -11.093 -21.984 3.021 1.00 87.56 391 ASN A C 1
ATOM 3084 O O . ASN A 1 391 ? -11.842 -22.369 2.126 1.00 87.56 391 ASN A O 1
ATOM 3088 N N . ALA A 1 392 ? -9.768 -21.966 2.878 1.00 84.81 392 ALA A N 1
ATOM 3089 C CA . ALA A 1 392 ? -9.054 -22.330 1.650 1.00 84.81 392 ALA A CA 1
ATOM 3090 C C . ALA A 1 392 ? -9.116 -23.830 1.277 1.00 84.81 392 ALA A C 1
ATOM 3092 O O . ALA A 1 392 ? -8.589 -24.227 0.247 1.00 84.81 392 ALA A O 1
ATOM 3093 N N . HIS A 1 393 ? -9.731 -24.689 2.101 1.00 83.75 393 HIS A N 1
ATOM 3094 C CA . HIS A 1 393 ? -10.029 -26.078 1.726 1.00 83.75 393 HIS A CA 1
ATOM 3095 C C . HIS A 1 393 ? -11.369 -26.231 0.999 1.00 83.75 393 HIS A C 1
ATOM 3097 O O . HIS A 1 393 ? -11.615 -27.275 0.401 1.00 83.75 393 HIS A O 1
ATOM 3103 N N . ILE A 1 394 ? -12.259 -25.240 1.115 1.00 82.88 394 ILE A N 1
ATOM 3104 C CA . ILE A 1 394 ? -13.554 -25.223 0.414 1.00 82.88 394 ILE A CA 1
ATOM 3105 C C . ILE A 1 394 ? -13.571 -24.214 -0.734 1.00 82.88 394 ILE A C 1
ATOM 3107 O O . ILE A 1 394 ? -14.336 -24.394 -1.673 1.00 82.88 394 ILE A O 1
ATOM 3111 N N . ALA A 1 395 ? -12.751 -23.170 -0.640 1.00 83.56 395 ALA A N 1
ATOM 3112 C CA . ALA A 1 395 ? -12.499 -22.216 -1.702 1.00 83.56 395 ALA A CA 1
ATOM 3113 C C . ALA A 1 395 ? -11.217 -22.591 -2.437 1.00 83.56 395 ALA A C 1
ATOM 3115 O O . ALA A 1 395 ? -10.238 -22.949 -1.787 1.00 83.56 395 ALA A O 1
ATOM 3116 N N . HIS A 1 396 ? -11.191 -22.423 -3.755 1.00 89.44 396 HIS A N 1
ATOM 3117 C CA . HIS A 1 396 ? -9.944 -22.402 -4.514 1.00 89.44 396 HIS A CA 1
ATOM 3118 C C . HIS A 1 396 ? -9.449 -20.950 -4.608 1.00 89.44 396 HIS A C 1
ATOM 3120 O O . HIS A 1 396 ? -10.056 -20.148 -5.321 1.00 89.44 396 HIS A O 1
ATOM 3126 N N . PRO A 1 397 ? -8.406 -20.558 -3.849 1.00 93.00 397 PRO A N 1
ATOM 3127 C CA . PRO A 1 397 ? -7.907 -19.196 -3.901 1.00 93.00 397 PRO A CA 1
ATOM 3128 C C . PRO A 1 397 ? -7.075 -18.977 -5.170 1.00 93.00 397 PRO A C 1
ATOM 3130 O O . PRO A 1 397 ? -6.141 -19.730 -5.450 1.00 93.00 397 PRO A O 1
ATOM 3133 N N . VAL A 1 398 ? -7.392 -17.917 -5.907 1.00 94.19 398 VAL A N 1
ATOM 3134 C CA . VAL A 1 398 ? -6.678 -17.477 -7.107 1.00 94.19 398 VAL A CA 1
ATOM 3135 C C . VAL A 1 398 ? -5.885 -16.218 -6.751 1.00 94.19 398 VAL A C 1
ATOM 3137 O O . VAL A 1 398 ? -6.485 -15.157 -6.557 1.00 94.19 398 VAL A O 1
ATOM 3140 N N . PRO A 1 399 ? -4.553 -16.307 -6.603 1.00 94.75 399 PRO A N 1
ATOM 3141 C CA . PRO A 1 399 ? -3.734 -15.153 -6.260 1.00 94.75 399 PRO A CA 1
ATOM 3142 C C . PRO A 1 399 ? -3.583 -14.209 -7.445 1.00 94.75 399 PRO A C 1
ATOM 3144 O O . PRO A 1 399 ? -3.218 -14.646 -8.533 1.00 94.75 399 PRO A O 1
ATOM 3147 N N . ILE A 1 400 ? -3.810 -12.918 -7.218 1.00 95.38 400 ILE A N 1
ATOM 3148 C CA . ILE A 1 400 ? -3.656 -11.875 -8.227 1.00 95.38 400 ILE A CA 1
ATOM 3149 C C . ILE A 1 400 ? -2.862 -10.718 -7.622 1.00 95.38 400 ILE A C 1
ATOM 3151 O O . ILE A 1 400 ? -3.350 -10.002 -6.750 1.00 95.38 400 ILE A O 1
ATOM 3155 N N . THR A 1 401 ? -1.641 -10.509 -8.105 1.00 96.81 401 THR A N 1
ATOM 3156 C CA . THR A 1 401 ? -0.797 -9.390 -7.663 1.00 96.81 401 THR A CA 1
ATOM 3157 C C . THR A 1 401 ? -0.926 -8.205 -8.618 1.00 96.81 401 THR A C 1
ATOM 3159 O O . THR A 1 401 ? -0.921 -8.377 -9.831 1.00 96.81 401 THR A O 1
ATOM 3162 N N . VAL A 1 402 ? -1.014 -6.980 -8.106 1.00 95.88 402 VAL A N 1
ATOM 3163 C CA . VAL A 1 402 ? -0.997 -5.763 -8.929 1.00 95.88 402 VAL A CA 1
ATOM 3164 C C . VAL A 1 402 ? 0.323 -5.035 -8.724 1.00 95.88 402 VAL A C 1
ATOM 3166 O O . VAL A 1 402 ? 0.642 -4.624 -7.608 1.00 95.88 402 VAL A O 1
ATOM 3169 N N . PHE A 1 403 ? 1.069 -4.864 -9.808 1.00 96.19 403 PHE A N 1
ATOM 3170 C CA . PHE A 1 403 ? 2.253 -4.020 -9.879 1.00 96.19 403 PHE A CA 1
ATOM 3171 C C . PHE A 1 403 ? 1.908 -2.724 -10.602 1.00 96.19 403 PHE A C 1
ATOM 3173 O O . PHE A 1 403 ? 1.120 -2.723 -11.544 1.00 96.19 403 PHE A O 1
ATOM 3180 N N . LYS A 1 404 ? 2.526 -1.625 -10.181 1.00 92.75 404 LYS A N 1
ATOM 3181 C CA . LYS A 1 404 ? 2.625 -0.423 -11.008 1.00 92.75 404 LYS A CA 1
ATOM 3182 C C . LYS A 1 404 ? 3.844 -0.568 -11.900 1.00 92.75 404 LYS A C 1
ATOM 3184 O O . LYS A 1 404 ? 4.838 -1.130 -11.445 1.00 92.75 404 LYS A O 1
ATOM 3189 N N . VAL A 1 405 ? 3.766 -0.109 -13.150 1.00 92.19 405 VAL A N 1
ATOM 3190 C CA . VAL A 1 405 ? 4.883 -0.293 -14.084 1.00 92.19 405 VAL A CA 1
ATOM 3191 C C . VAL A 1 405 ? 6.167 0.368 -13.571 1.00 92.19 405 VAL A C 1
ATOM 3193 O O . VAL A 1 405 ? 7.235 -0.184 -13.772 1.00 92.19 405 VAL A O 1
ATOM 3196 N N . TRP A 1 406 ? 6.087 1.470 -12.825 1.00 90.06 406 TRP A N 1
ATOM 3197 C CA . TRP A 1 406 ? 7.221 2.029 -12.086 1.00 90.06 406 TRP A CA 1
ATOM 3198 C C . TRP A 1 406 ? 7.174 1.669 -10.602 1.00 90.06 406 TRP A C 1
ATOM 3200 O O . TRP A 1 406 ? 6.119 1.397 -10.019 1.00 90.06 406 TRP A O 1
ATOM 3210 N N . GLN A 1 407 ? 8.332 1.721 -9.955 1.00 88.88 407 GLN A N 1
ATOM 3211 C CA . GLN A 1 407 ? 8.405 1.688 -8.506 1.00 88.88 407 GLN A CA 1
ATOM 3212 C C . GLN A 1 407 ? 7.987 3.035 -7.913 1.00 88.88 407 GLN A C 1
ATOM 3214 O O . GLN A 1 407 ? 8.320 4.092 -8.441 1.00 88.88 407 GLN A O 1
ATOM 3219 N N . SER A 1 408 ? 7.296 2.999 -6.777 1.00 89.00 408 SER A N 1
ATOM 3220 C CA . SER A 1 408 ? 6.926 4.188 -6.009 1.00 89.00 408 SER A CA 1
ATOM 3221 C C . SER A 1 408 ? 6.965 3.837 -4.530 1.00 89.00 408 SER A C 1
ATOM 3223 O O . SER A 1 408 ? 6.212 2.955 -4.116 1.00 89.00 408 SER A O 1
ATOM 3225 N N . ARG A 1 409 ? 7.759 4.554 -3.731 1.00 86.44 409 ARG A N 1
ATOM 3226 C CA . ARG A 1 409 ? 7.823 4.377 -2.275 1.00 86.44 409 ARG A CA 1
ATOM 3227 C C . ARG A 1 409 ? 7.565 5.689 -1.537 1.00 86.44 409 ARG A C 1
ATOM 3229 O O . ARG A 1 409 ? 8.135 6.734 -1.852 1.00 86.44 409 ARG A O 1
ATOM 3236 N N . VAL A 1 410 ? 6.722 5.609 -0.507 1.00 73.75 410 VAL A N 1
ATOM 3237 C CA . VAL A 1 410 ? 6.493 6.677 0.477 1.00 73.75 410 VAL A CA 1
ATOM 3238 C C . VAL A 1 410 ? 6.958 6.198 1.844 1.00 73.75 410 VAL A C 1
ATOM 3240 O O . VAL A 1 410 ? 6.716 5.054 2.221 1.00 73.75 410 VAL A O 1
ATOM 3243 N N . GLY A 1 411 ? 7.578 7.087 2.618 1.00 71.94 411 GLY A N 1
ATOM 3244 C CA . GLY A 1 411 ? 7.991 6.799 3.990 1.00 71.94 411 GLY A CA 1
ATOM 3245 C C . GLY A 1 411 ? 9.473 6.458 4.110 1.00 71.94 411 GLY A C 1
ATOM 3246 O O . GLY A 1 411 ? 10.294 6.960 3.351 1.00 71.94 411 GLY A O 1
ATOM 3247 N N . ARG A 1 412 ? 9.824 5.671 5.130 1.00 71.50 412 ARG A N 1
ATOM 3248 C CA . ARG A 1 412 ? 11.215 5.309 5.451 1.00 71.50 412 ARG A CA 1
ATOM 3249 C C . ARG A 1 412 ? 11.634 4.025 4.735 1.00 71.50 412 ARG A C 1
ATOM 3251 O O . ARG A 1 412 ? 10.767 3.211 4.422 1.00 71.50 412 ARG A O 1
ATOM 3258 N N . GLY A 1 413 ? 12.946 3.827 4.618 1.00 77.12 413 GLY A N 1
ATOM 3259 C CA . GLY A 1 413 ? 13.593 2.592 4.166 1.00 77.12 413 GLY A CA 1
ATOM 3260 C C . GLY A 1 413 ? 14.100 2.659 2.725 1.00 77.12 413 GLY A C 1
ATOM 3261 O O . GLY A 1 413 ? 13.594 3.439 1.925 1.00 77.12 413 GLY A O 1
ATOM 3262 N N . GLU A 1 414 ? 15.118 1.861 2.422 1.00 83.25 414 GLU A N 1
ATOM 3263 C CA . GLU A 1 414 ? 15.916 1.976 1.197 1.00 83.25 414 GLU A CA 1
ATOM 3264 C C . GLU A 1 414 ? 15.180 1.538 -0.072 1.00 83.25 414 GLU A C 1
ATOM 3266 O O . GLU A 1 414 ? 14.258 0.720 -0.042 1.00 83.25 414 GLU A O 1
ATOM 3271 N N . HIS A 1 415 ? 15.593 2.071 -1.219 1.00 86.44 415 HIS A N 1
ATOM 3272 C CA . HIS A 1 415 ? 14.923 1.820 -2.491 1.00 86.44 415 HIS A CA 1
ATOM 3273 C C . HIS A 1 415 ? 15.937 1.661 -3.631 1.00 86.44 415 HIS A C 1
ATOM 3275 O O . HIS A 1 415 ? 16.290 2.629 -4.295 1.00 86.44 415 HIS A O 1
ATOM 3281 N N . VAL A 1 416 ? 16.405 0.425 -3.850 1.00 91.56 416 VAL A N 1
ATOM 3282 C CA . VAL A 1 416 ? 17.539 0.111 -4.746 1.00 91.56 416 VAL A CA 1
ATOM 3283 C C . VAL A 1 416 ? 17.319 0.581 -6.188 1.00 91.56 416 VAL A C 1
ATOM 3285 O O . VAL A 1 416 ? 18.209 1.176 -6.783 1.00 91.56 416 VAL A O 1
ATOM 3288 N N . GLY A 1 417 ? 16.138 0.330 -6.759 1.00 89.69 417 GLY A N 1
ATOM 3289 C CA . GLY A 1 417 ? 15.796 0.752 -8.124 1.00 89.69 417 GLY A CA 1
ATOM 3290 C C . GLY A 1 417 ? 15.345 2.215 -8.247 1.00 89.69 417 GLY A C 1
ATOM 3291 O O . GLY A 1 417 ? 14.948 2.641 -9.333 1.00 89.69 417 GLY A O 1
ATOM 3292 N N . GLY A 1 418 ? 15.388 2.982 -7.151 1.00 92.06 418 GLY A N 1
ATOM 3293 C CA . GLY A 1 418 ? 15.000 4.386 -7.131 1.00 92.06 418 GLY A CA 1
ATOM 3294 C C . GLY A 1 418 ? 15.921 5.268 -7.973 1.00 92.06 418 GLY A C 1
ATOM 3295 O O . GLY A 1 418 ? 17.128 5.058 -8.037 1.00 92.06 418 GLY A O 1
ATOM 3296 N N . PHE A 1 419 ? 15.353 6.301 -8.590 1.00 93.62 419 PHE A N 1
ATOM 3297 C CA . PHE A 1 419 ? 16.102 7.336 -9.303 1.00 93.62 419 PHE A CA 1
ATOM 3298 C C . PHE A 1 419 ? 17.034 8.136 -8.391 1.00 93.62 419 PHE A C 1
ATOM 3300 O O . PHE A 1 419 ? 18.059 8.640 -8.844 1.00 93.62 419 PHE A O 1
ATOM 3307 N N . VAL A 1 420 ? 16.650 8.255 -7.119 1.00 91.81 420 VAL A N 1
ATOM 3308 C CA . VAL A 1 420 ? 17.379 8.942 -6.052 1.00 91.81 420 VAL A CA 1
ATOM 3309 C C . VAL A 1 420 ? 17.240 8.155 -4.741 1.00 91.81 420 VAL A C 1
ATOM 3311 O O . VAL A 1 420 ? 16.262 7.411 -4.588 1.00 91.81 420 VAL A O 1
ATOM 3314 N N . PRO A 1 421 ? 18.162 8.326 -3.773 1.00 88.94 421 PRO A N 1
ATOM 3315 C CA . PRO A 1 421 ? 18.032 7.749 -2.435 1.00 88.94 421 PRO A CA 1
ATOM 3316 C C . PRO A 1 421 ? 16.744 8.173 -1.721 1.00 88.94 421 PRO A C 1
ATOM 3318 O O . PRO A 1 421 ? 16.209 9.257 -1.966 1.00 88.94 421 PRO A O 1
ATOM 3321 N N . GLN A 1 422 ? 16.273 7.360 -0.767 1.00 84.69 422 GLN A N 1
ATOM 3322 C CA . GLN A 1 422 ? 14.982 7.605 -0.109 1.00 84.69 422 GLN A CA 1
ATOM 3323 C C . GLN A 1 422 ? 14.915 8.960 0.626 1.00 84.69 422 GLN A C 1
ATOM 3325 O O . GLN A 1 422 ? 13.841 9.554 0.741 1.00 84.69 422 GLN A O 1
ATOM 3330 N N . THR A 1 423 ? 16.044 9.456 1.138 1.00 84.94 423 THR A N 1
ATOM 3331 C CA . THR A 1 423 ? 16.116 10.728 1.875 1.00 84.94 423 THR A CA 1
ATOM 3332 C C . THR A 1 423 ? 16.255 11.946 0.974 1.00 84.94 423 THR A C 1
ATOM 3334 O O . THR A 1 423 ? 16.054 13.056 1.453 1.00 84.94 423 THR A O 1
ATOM 3337 N N . TRP A 1 424 ? 16.518 11.770 -0.323 1.00 89.75 424 TRP A N 1
ATOM 3338 C CA . TRP A 1 424 ? 16.944 12.858 -1.200 1.00 89.75 424 TRP A CA 1
ATOM 3339 C C . TRP A 1 424 ? 15.969 14.044 -1.210 1.00 89.75 424 TRP A C 1
ATOM 3341 O O . TRP A 1 424 ? 16.377 15.169 -0.952 1.00 89.75 424 TRP A O 1
ATOM 3351 N N . PHE A 1 425 ? 14.661 13.813 -1.389 1.00 88.25 425 PHE A N 1
ATOM 3352 C CA . PHE A 1 425 ? 13.667 14.900 -1.353 1.00 88.25 425 PHE A CA 1
ATOM 3353 C C . PHE A 1 425 ? 13.629 15.637 -0.007 1.00 88.25 425 PHE A C 1
ATOM 3355 O O . PHE A 1 425 ? 13.366 16.836 0.033 1.00 88.25 425 PHE A O 1
ATOM 3362 N N . ILE A 1 426 ? 13.883 14.929 1.097 1.00 83.38 426 ILE A N 1
ATOM 3363 C CA . ILE A 1 426 ? 13.942 15.526 2.436 1.00 83.38 426 ILE A CA 1
ATOM 3364 C C . ILE A 1 426 ? 15.196 16.392 2.552 1.00 83.38 426 ILE A C 1
ATOM 3366 O O . ILE A 1 426 ? 15.102 17.519 3.032 1.00 83.38 426 ILE A O 1
ATOM 3370 N N . ASP A 1 427 ? 16.331 15.885 2.073 1.00 86.94 427 ASP A N 1
ATOM 3371 C CA . ASP A 1 427 ? 17.617 16.580 2.093 1.00 86.94 427 ASP A CA 1
ATOM 3372 C C . ASP A 1 427 ? 17.597 17.844 1.207 1.00 86.94 427 ASP A C 1
ATOM 3374 O O . ASP A 1 427 ? 18.247 18.833 1.538 1.00 86.94 427 ASP A O 1
ATOM 3378 N N . GLN A 1 428 ? 16.785 17.850 0.139 1.00 87.06 428 GLN A N 1
ATOM 3379 C CA . GLN A 1 428 ? 16.507 19.025 -0.708 1.00 87.06 428 GLN A CA 1
ATOM 3380 C C . GLN A 1 428 ? 15.415 19.963 -0.156 1.00 87.06 428 GLN A C 1
ATOM 3382 O O . GLN A 1 428 ? 15.075 20.961 -0.784 1.00 87.06 428 GLN A O 1
ATOM 3387 N N . GLU A 1 429 ? 14.814 19.643 0.993 1.00 85.62 429 GLU A N 1
ATOM 3388 C CA . GLU A 1 429 ? 13.659 20.349 1.568 1.00 85.62 429 GLU A CA 1
ATOM 3389 C C . GLU A 1 429 ? 12.393 20.382 0.680 1.00 85.62 429 GLU A C 1
ATOM 3391 O O . GLU A 1 429 ? 11.511 21.225 0.866 1.00 85.62 429 GLU A O 1
ATOM 3396 N N . PHE A 1 430 ? 12.232 19.430 -0.244 1.00 86.00 430 PHE A N 1
ATOM 3397 C CA . PHE A 1 430 ? 11.067 19.336 -1.129 1.00 86.00 430 PHE A CA 1
ATOM 3398 C C . PHE A 1 430 ? 9.887 18.677 -0.402 1.00 86.00 430 PHE A C 1
ATOM 3400 O O . PHE A 1 430 ? 9.749 17.454 -0.340 1.00 86.00 430 PHE A O 1
ATOM 3407 N N . LYS A 1 431 ? 9.007 19.510 0.164 1.00 78.38 431 LYS A N 1
ATOM 3408 C CA . LYS A 1 431 ? 7.915 19.081 1.067 1.00 78.38 431 LYS A CA 1
ATOM 3409 C C . LYS A 1 431 ? 6.530 19.019 0.418 1.00 78.38 431 LYS A C 1
ATOM 3411 O O . LYS A 1 431 ? 5.554 18.703 1.087 1.00 78.38 431 LYS A O 1
ATOM 3416 N N . SER A 1 432 ? 6.411 19.353 -0.863 1.00 82.00 432 SER A N 1
ATOM 3417 C CA . SER A 1 432 ? 5.123 19.379 -1.567 1.00 82.00 432 SER A CA 1
ATOM 3418 C C . SER A 1 432 ? 5.308 19.312 -3.078 1.00 82.00 432 SER A C 1
ATOM 3420 O O . SER A 1 432 ? 6.403 19.569 -3.581 1.00 82.00 432 SER A O 1
ATOM 3422 N N . ARG A 1 433 ? 4.214 19.036 -3.799 1.00 82.75 433 ARG A N 1
ATOM 3423 C CA . ARG A 1 433 ? 4.175 19.069 -5.269 1.00 82.75 433 ARG A CA 1
ATOM 3424 C C . ARG A 1 433 ? 4.704 20.371 -5.870 1.00 82.75 433 ARG A C 1
ATOM 3426 O O . ARG A 1 433 ? 5.406 20.323 -6.871 1.00 82.75 433 ARG A O 1
ATOM 3433 N N . ASP A 1 434 ? 4.438 21.500 -5.214 1.00 87.06 434 ASP A N 1
ATOM 3434 C CA . ASP A 1 434 ? 4.778 22.831 -5.719 1.00 87.06 434 ASP A CA 1
ATOM 3435 C C . ASP A 1 434 ? 6.301 23.024 -5.838 1.00 87.06 434 ASP A C 1
ATOM 3437 O O . ASP A 1 434 ? 6.755 23.849 -6.622 1.00 87.06 434 ASP A O 1
ATOM 3441 N N . HIS A 1 435 ? 7.102 22.235 -5.109 1.00 89.69 435 HIS A N 1
ATOM 3442 C CA . HIS A 1 435 ? 8.563 22.263 -5.216 1.00 89.69 435 HIS A CA 1
ATOM 3443 C C . HIS A 1 435 ? 9.088 21.629 -6.513 1.00 89.69 435 HIS A C 1
ATOM 3445 O O . HIS A 1 435 ? 10.193 21.966 -6.934 1.00 89.69 435 HIS A O 1
ATOM 3451 N N . LEU A 1 436 ? 8.323 20.725 -7.140 1.00 91.31 436 LEU A N 1
ATOM 3452 C CA . LEU A 1 436 ? 8.694 20.095 -8.416 1.00 91.31 436 LEU A CA 1
ATOM 3453 C C . LEU A 1 436 ? 8.221 20.908 -9.629 1.00 91.31 436 LEU A C 1
ATOM 3455 O O . LEU A 1 436 ? 8.678 20.680 -10.750 1.00 91.31 436 LEU A O 1
ATOM 3459 N N . GLU A 1 437 ? 7.287 21.837 -9.423 1.00 91.06 437 GLU A N 1
ATOM 3460 C CA . GLU A 1 437 ? 6.714 22.639 -10.499 1.00 91.06 437 GLU A CA 1
ATOM 3461 C C . GLU A 1 437 ? 7.769 23.545 -11.142 1.00 91.06 437 GLU A C 1
ATOM 3463 O O . GLU A 1 437 ? 8.554 24.209 -10.467 1.00 91.06 437 GLU A O 1
ATOM 3468 N N . GLY A 1 438 ? 7.781 23.579 -12.476 1.00 90.62 438 GLY A N 1
ATOM 3469 C CA . GLY A 1 438 ? 8.695 24.418 -13.256 1.00 90.62 438 GLY A CA 1
ATOM 3470 C C . GLY A 1 438 ? 10.133 23.902 -13.405 1.00 90.62 438 GLY A C 1
ATOM 3471 O O . GLY A 1 438 ? 10.884 24.517 -14.154 1.00 90.62 438 GLY A O 1
ATOM 3472 N N . ARG A 1 439 ? 10.504 22.784 -12.767 1.00 94.19 439 ARG A N 1
ATOM 3473 C CA . ARG A 1 439 ? 11.846 22.171 -12.842 1.00 94.19 439 ARG A CA 1
ATOM 3474 C C . ARG A 1 439 ? 11.855 20.955 -13.757 1.00 94.19 439 ARG A C 1
ATOM 3476 O O . ARG A 1 439 ? 10.882 20.208 -13.771 1.00 94.19 439 ARG A O 1
ATOM 3483 N N . CYS A 1 440 ? 12.952 20.697 -14.461 1.00 95.06 440 CYS A N 1
ATOM 3484 C CA . CYS A 1 440 ? 13.164 19.508 -15.291 1.00 95.06 440 CYS A CA 1
ATOM 3485 C C . CYS A 1 440 ? 12.004 19.291 -16.282 1.00 95.06 440 CYS A C 1
ATOM 3487 O O . CYS A 1 440 ? 11.306 18.273 -16.253 1.00 95.06 440 CYS A O 1
ATOM 3489 N N . LEU A 1 441 ? 11.711 20.297 -17.112 1.00 94.69 441 LEU A N 1
ATOM 3490 C CA . LEU A 1 441 ? 10.533 20.305 -18.000 1.00 94.69 441 LEU A CA 1
ATOM 3491 C C . LEU A 1 441 ? 10.758 19.559 -19.325 1.00 94.69 441 LEU A C 1
ATOM 3493 O O . LEU A 1 441 ? 9.796 19.192 -19.995 1.00 94.69 441 LEU A O 1
ATOM 3497 N N . GLU A 1 442 ? 12.010 19.319 -19.716 1.00 94.75 442 GLU A N 1
ATOM 3498 C CA . GLU A 1 442 ? 12.352 18.714 -21.007 1.00 94.75 442 GLU A CA 1
ATOM 3499 C C . GLU A 1 442 ? 12.284 17.169 -20.962 1.00 94.75 442 GLU A C 1
ATOM 3501 O O . GLU A 1 442 ? 13.308 16.498 -21.102 1.00 94.75 442 GLU A O 1
ATOM 3506 N N . SER A 1 443 ? 11.088 16.583 -20.785 1.00 92.50 443 SER A N 1
ATOM 3507 C CA . SER A 1 443 ? 10.907 15.128 -20.569 1.00 92.50 443 SER A CA 1
ATOM 3508 C C . SER A 1 443 ? 11.601 14.264 -21.639 1.00 92.50 443 SER A C 1
ATOM 3510 O O . SER A 1 443 ? 12.304 13.311 -21.311 1.00 92.50 443 SER A O 1
ATOM 3512 N N . GLU A 1 444 ? 11.502 14.639 -22.919 1.00 91.62 444 GLU A N 1
ATOM 3513 C CA . GLU A 1 444 ? 12.129 13.902 -24.030 1.00 91.62 444 GLU A CA 1
ATOM 3514 C C . GLU A 1 444 ? 13.673 13.943 -23.982 1.00 91.62 444 GLU A C 1
ATOM 3516 O O . GLU A 1 444 ? 14.347 12.971 -24.332 1.00 91.62 444 GLU A O 1
ATOM 3521 N N . LYS A 1 445 ? 14.253 15.067 -23.532 1.00 93.69 445 LYS A N 1
ATOM 3522 C CA . LYS A 1 445 ? 15.706 15.246 -23.370 1.00 93.69 445 LYS A CA 1
ATOM 3523 C C . LYS A 1 445 ? 16.212 14.431 -22.185 1.00 93.69 445 LYS A C 1
ATOM 3525 O O . LYS A 1 445 ? 17.193 13.703 -22.332 1.00 93.69 445 LYS A O 1
ATOM 3530 N N . ILE A 1 446 ? 15.516 14.512 -21.049 1.00 94.88 446 ILE A N 1
ATOM 3531 C CA . ILE A 1 446 ? 15.825 13.748 -19.833 1.00 94.88 446 ILE A CA 1
ATOM 3532 C C . ILE A 1 446 ? 15.786 12.253 -20.141 1.00 94.88 446 ILE A C 1
ATOM 3534 O O . ILE A 1 446 ? 16.738 11.539 -19.846 1.00 94.88 446 ILE A O 1
ATOM 3538 N N . GLN A 1 447 ? 14.742 11.780 -20.819 1.00 92.38 447 GLN A N 1
ATOM 3539 C CA . GLN A 1 447 ? 14.609 10.378 -21.200 1.00 92.38 447 GLN A CA 1
ATOM 3540 C C . GLN A 1 447 ? 15.761 9.898 -22.100 1.00 92.38 447 GLN A C 1
ATOM 3542 O O . GLN A 1 447 ? 16.389 8.878 -21.807 1.00 92.38 447 GLN A O 1
ATOM 3547 N N . LYS A 1 448 ? 16.077 10.631 -23.179 1.00 92.69 448 LYS A N 1
ATOM 3548 C CA . LYS A 1 448 ? 17.182 10.281 -24.094 1.00 92.69 448 LYS A CA 1
ATOM 3549 C C . LYS A 1 448 ? 18.530 10.278 -23.375 1.00 92.69 448 LYS A C 1
ATOM 3551 O O . LYS A 1 448 ? 19.347 9.378 -23.589 1.00 92.69 448 LYS A O 1
ATOM 3556 N N . GLN A 1 449 ? 18.766 11.256 -22.502 1.00 94.88 449 GLN A N 1
ATOM 3557 C CA . GLN A 1 449 ? 19.993 11.322 -21.717 1.00 94.88 449 GLN A CA 1
ATOM 3558 C C . GLN A 1 449 ? 20.072 10.190 -20.683 1.00 94.88 449 GLN A C 1
ATOM 3560 O O . GLN A 1 449 ? 21.127 9.572 -20.555 1.00 94.88 449 GLN A O 1
ATOM 3565 N N . PHE A 1 450 ? 18.977 9.853 -19.998 1.00 94.81 450 PHE A N 1
ATOM 3566 C CA . PHE A 1 450 ? 18.931 8.730 -19.058 1.00 94.81 450 PHE A CA 1
ATOM 3567 C C . PHE A 1 450 ? 19.278 7.415 -19.761 1.00 94.81 450 PHE A C 1
ATOM 3569 O O . PHE A 1 450 ? 20.186 6.707 -19.331 1.00 94.81 450 PHE A O 1
ATOM 3576 N N . ILE A 1 451 ? 18.622 7.122 -20.890 1.00 93.44 451 ILE A N 1
ATOM 3577 C CA . ILE A 1 451 ? 18.860 5.901 -21.676 1.00 93.44 451 ILE A CA 1
ATOM 3578 C C . ILE A 1 451 ? 20.321 5.818 -22.135 1.00 93.44 451 ILE A C 1
ATOM 3580 O O . ILE A 1 451 ? 20.967 4.787 -21.976 1.00 93.44 451 ILE A O 1
ATOM 3584 N N . SER A 1 452 ? 20.867 6.912 -22.667 1.00 93.88 452 SER A N 1
ATOM 3585 C CA . SER A 1 452 ? 22.256 6.963 -23.151 1.00 93.88 452 SER A CA 1
ATOM 3586 C C . SER A 1 452 ? 23.318 7.027 -22.041 1.00 93.88 452 SER A C 1
ATOM 3588 O O . SER A 1 452 ? 24.512 6.883 -22.323 1.00 93.88 452 SER A O 1
ATOM 3590 N N . SER A 1 453 ? 22.898 7.217 -20.787 1.00 95.19 453 SER A N 1
ATOM 3591 C CA . SER A 1 453 ? 23.753 7.121 -19.598 1.00 95.19 453 SER A CA 1
ATOM 3592 C C . SER A 1 453 ? 23.896 5.687 -19.087 1.00 95.19 453 SER A C 1
ATOM 3594 O O . SER A 1 453 ? 24.761 5.433 -18.252 1.00 95.19 453 SER A O 1
ATOM 3596 N N . ILE A 1 454 ? 23.084 4.741 -19.567 1.00 93.75 454 ILE A N 1
ATOM 3597 C CA . ILE A 1 454 ? 23.191 3.329 -19.190 1.00 93.75 454 ILE A CA 1
ATOM 3598 C C . ILE A 1 454 ? 24.291 2.671 -20.030 1.00 93.75 454 ILE A C 1
ATOM 3600 O O . ILE A 1 454 ? 24.266 2.696 -21.261 1.00 93.75 454 ILE A O 1
ATOM 3604 N N . LEU A 1 455 ? 25.283 2.091 -19.355 1.00 92.31 455 LEU A N 1
ATOM 3605 C CA . LEU A 1 455 ? 26.369 1.342 -19.983 1.00 92.31 455 LEU A CA 1
ATOM 3606 C C . LEU A 1 455 ? 25.874 -0.001 -20.545 1.00 92.31 455 LEU A C 1
ATOM 3608 O O . LEU A 1 455 ? 24.837 -0.517 -20.143 1.00 92.31 455 LEU A O 1
ATOM 3612 N N . GLU A 1 456 ? 26.661 -0.630 -21.424 1.00 88.00 456 GLU A N 1
ATOM 3613 C CA . GLU A 1 456 ? 26.330 -1.949 -22.000 1.00 88.00 456 GLU A CA 1
ATOM 3614 C C . GLU A 1 456 ? 26.153 -3.053 -20.942 1.00 88.00 456 GLU A C 1
ATOM 3616 O O . GLU A 1 456 ? 25.415 -4.007 -21.165 1.00 88.00 456 GLU A O 1
ATOM 3621 N N . ASN A 1 457 ? 26.796 -2.919 -19.778 1.00 89.19 457 ASN A N 1
ATOM 3622 C CA . ASN A 1 457 ? 26.630 -3.829 -18.640 1.00 89.19 457 ASN A CA 1
ATOM 3623 C C . ASN A 1 457 ? 25.441 -3.475 -17.725 1.00 89.19 457 ASN A C 1
ATOM 3625 O O . ASN A 1 457 ? 25.291 -4.075 -16.663 1.00 89.19 457 ASN A O 1
ATOM 3629 N N . GLY A 1 458 ? 24.613 -2.505 -18.120 1.00 92.69 458 GLY A N 1
ATOM 3630 C CA . GLY A 1 458 ? 23.400 -2.090 -17.420 1.00 92.69 458 GLY A CA 1
ATOM 3631 C C . GLY A 1 458 ? 23.610 -1.113 -16.264 1.00 92.69 458 GLY A C 1
ATOM 3632 O O . GLY A 1 458 ? 22.648 -0.780 -15.577 1.00 92.69 458 GLY A O 1
ATOM 3633 N N . ILE A 1 459 ? 24.835 -0.640 -16.028 1.00 93.56 459 ILE A N 1
ATOM 3634 C CA . ILE A 1 459 ? 25.132 0.321 -14.958 1.00 93.56 459 ILE A CA 1
ATOM 3635 C C . ILE A 1 459 ? 24.800 1.739 -15.424 1.00 93.56 459 ILE A C 1
ATOM 3637 O O . ILE A 1 459 ? 25.248 2.167 -16.489 1.00 93.56 459 ILE A O 1
ATOM 3641 N N . LEU A 1 460 ? 24.053 2.487 -14.611 1.00 94.06 460 LEU A N 1
ATOM 3642 C CA . LEU A 1 460 ? 23.763 3.897 -14.862 1.00 94.06 460 LEU A CA 1
ATOM 3643 C C . LEU A 1 460 ? 24.984 4.765 -14.528 1.00 94.06 460 LEU A C 1
ATOM 3645 O O . LEU A 1 460 ? 25.473 4.766 -13.399 1.00 94.06 460 LEU A O 1
ATOM 3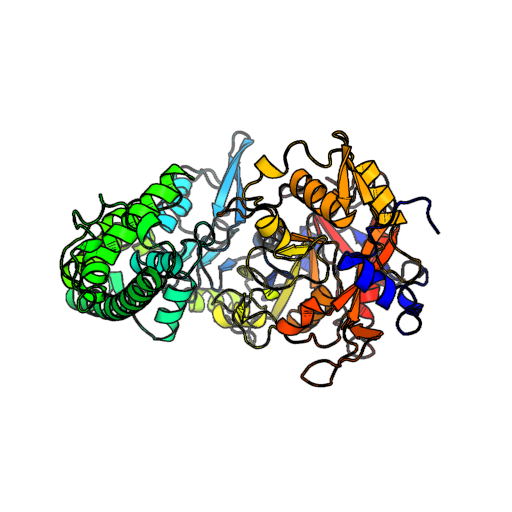649 N N . ALA A 1 461 ? 25.465 5.529 -15.506 1.00 94.31 461 ALA A N 1
ATOM 3650 C CA . ALA A 1 461 ? 26.475 6.551 -15.278 1.00 94.31 461 ALA A CA 1
ATOM 3651 C C . ALA A 1 461 ? 25.845 7.810 -14.649 1.00 94.31 461 ALA A C 1
ATOM 3653 O O . ALA A 1 461 ? 24.803 8.264 -15.131 1.00 94.31 461 ALA A O 1
ATOM 3654 N N . PRO A 1 462 ? 26.481 8.425 -13.633 1.00 93.75 462 PRO A N 1
ATOM 3655 C CA . PRO A 1 462 ? 25.997 9.655 -13.012 1.00 93.75 462 PRO A CA 1
ATOM 3656 C C . PRO A 1 462 ? 26.323 10.843 -13.925 1.00 93.75 462 PRO A C 1
ATOM 3658 O O . PRO A 1 462 ? 27.319 11.544 -13.734 1.00 93.75 462 PRO A O 1
ATOM 3661 N N . THR A 1 463 ? 25.543 11.013 -14.990 1.00 95.50 463 THR A N 1
ATOM 3662 C CA . THR A 1 463 ? 25.697 12.130 -15.928 1.00 95.50 463 THR A CA 1
ATOM 3663 C C . THR A 1 463 ? 24.995 13.376 -15.403 1.00 95.50 463 THR A C 1
ATOM 3665 O O . THR A 1 463 ? 23.976 13.284 -14.720 1.00 95.50 463 THR A O 1
ATOM 3668 N N . VAL A 1 464 ? 25.553 14.541 -15.721 1.00 95.56 464 VAL A N 1
ATOM 3669 C CA . VAL A 1 464 ? 24.996 15.850 -15.375 1.00 95.56 464 VAL A CA 1
ATOM 3670 C C . VAL A 1 464 ? 23.989 16.264 -16.443 1.00 95.56 464 VAL A C 1
ATOM 3672 O O . VAL A 1 464 ? 24.285 16.253 -17.640 1.00 95.56 464 VAL A O 1
ATOM 3675 N N . TYR A 1 465 ? 22.789 16.619 -16.008 1.00 95.56 465 TYR A N 1
ATOM 3676 C CA . TYR A 1 465 ? 21.732 17.240 -16.787 1.00 95.56 465 TYR A CA 1
ATOM 3677 C C . TYR A 1 465 ? 21.649 18.721 -16.413 1.00 95.56 465 TYR A C 1
ATOM 3679 O O . TYR A 1 465 ? 21.486 19.057 -15.244 1.00 95.56 465 TYR A O 1
ATOM 3687 N N . THR A 1 466 ? 21.735 19.596 -17.412 1.00 94.62 466 THR A N 1
ATOM 3688 C CA . THR A 1 466 ? 21.514 21.037 -17.241 1.00 94.62 466 THR A CA 1
ATOM 3689 C C . THR A 1 466 ? 20.087 21.375 -17.658 1.00 94.62 466 THR A C 1
ATOM 3691 O O . THR A 1 466 ? 19.691 21.098 -18.803 1.00 94.62 466 THR A O 1
ATOM 3694 N N . ASP A 1 467 ? 19.330 21.959 -16.734 1.00 94.06 467 ASP A N 1
ATOM 3695 C CA . ASP A 1 467 ? 17.952 22.383 -16.950 1.00 94.06 467 ASP A CA 1
ATOM 3696 C C . ASP A 1 467 ? 17.867 23.751 -17.654 1.00 94.06 467 ASP A C 1
ATOM 3698 O O . ASP A 1 467 ? 18.874 24.399 -17.950 1.00 94.06 467 ASP A O 1
ATOM 3702 N N . LEU A 1 468 ? 16.647 24.182 -17.978 1.00 91.75 468 LEU A N 1
ATOM 3703 C CA . LEU A 1 468 ? 16.387 25.418 -18.727 1.00 91.75 468 LEU A CA 1
ATOM 3704 C C . LEU A 1 468 ? 16.819 26.701 -17.999 1.00 91.75 468 LEU A C 1
ATOM 3706 O O . LEU A 1 468 ? 17.046 27.721 -18.653 1.00 91.75 468 LEU A O 1
ATOM 3710 N N . ASP A 1 469 ? 16.902 26.667 -16.673 1.00 91.12 469 ASP A N 1
ATOM 3711 C CA . ASP A 1 469 ? 17.346 27.762 -15.807 1.00 91.12 469 ASP A CA 1
ATOM 3712 C C . ASP A 1 469 ? 18.846 27.700 -15.465 1.00 91.12 469 ASP A C 1
ATOM 3714 O O . ASP A 1 469 ? 19.315 28.470 -14.629 1.00 91.12 469 ASP A O 1
ATOM 3718 N N . GLU A 1 470 ? 19.594 26.833 -16.156 1.00 92.12 470 GLU A N 1
ATOM 3719 C CA . GLU A 1 470 ? 21.018 26.553 -15.936 1.00 92.12 470 GLU A CA 1
ATOM 3720 C C . GLU A 1 470 ? 21.329 25.839 -14.606 1.00 92.12 470 GLU A C 1
ATOM 3722 O O . GLU A 1 470 ? 22.505 25.647 -14.289 1.00 92.12 470 GLU A O 1
ATOM 3727 N N . GLU A 1 471 ? 20.320 25.387 -13.847 1.00 92.69 471 GLU A N 1
ATOM 3728 C CA . GLU A 1 471 ? 20.549 24.490 -12.712 1.00 92.69 471 GLU A CA 1
ATOM 3729 C C . GLU A 1 471 ? 21.005 23.103 -13.200 1.00 92.69 471 GLU A C 1
ATOM 3731 O O . GLU A 1 471 ? 20.524 22.569 -14.205 1.00 92.69 471 GLU A O 1
ATOM 3736 N N . GLU A 1 472 ? 21.964 22.512 -12.486 1.00 93.69 472 GLU A N 1
ATOM 3737 C CA . GLU A 1 472 ? 22.520 21.196 -12.796 1.00 93.69 472 GLU A CA 1
ATOM 3738 C C . GLU A 1 472 ? 21.995 20.138 -11.825 1.00 93.69 472 GLU A C 1
ATOM 3740 O O . GLU A 1 472 ? 22.007 20.325 -10.610 1.00 93.69 472 GLU A O 1
ATOM 3745 N N . TYR A 1 473 ? 21.597 19.001 -12.384 1.00 94.50 473 TYR A N 1
ATOM 3746 C CA . TYR A 1 473 ? 21.106 17.828 -11.670 1.00 94.50 473 TYR A CA 1
ATOM 3747 C C . TYR A 1 473 ? 21.860 16.593 -12.152 1.00 94.50 473 TYR A C 1
ATOM 3749 O O . TYR A 1 473 ? 22.259 16.516 -13.316 1.00 94.50 473 TYR A O 1
ATOM 3757 N N . LEU A 1 474 ? 22.009 15.571 -11.316 1.00 95.44 474 LEU A N 1
ATOM 3758 C CA . LEU A 1 474 ? 22.307 14.240 -11.836 1.00 95.44 474 LEU A CA 1
ATOM 3759 C C . LEU A 1 474 ? 21.108 13.724 -12.634 1.00 95.44 474 LEU A C 1
ATOM 3761 O O . LEU A 1 474 ? 19.954 14.018 -12.327 1.00 95.44 474 LEU A O 1
ATOM 3765 N N . ILE A 1 475 ? 21.361 12.906 -13.652 1.00 95.44 475 ILE A N 1
ATOM 3766 C CA . ILE A 1 475 ? 20.296 12.419 -14.535 1.00 95.44 475 ILE A CA 1
ATOM 3767 C C . ILE A 1 475 ? 19.199 11.634 -13.791 1.00 95.44 475 ILE A C 1
ATOM 3769 O O . ILE A 1 475 ? 18.034 11.689 -14.183 1.00 95.44 475 ILE A O 1
ATOM 3773 N N . GLY A 1 476 ? 19.546 10.954 -12.691 1.00 94.44 476 GLY A N 1
ATOM 3774 C CA . GLY A 1 476 ? 18.578 10.324 -11.787 1.00 94.44 476 GLY A CA 1
ATOM 3775 C C . GLY A 1 476 ? 17.707 11.345 -11.050 1.00 94.44 476 GLY A C 1
ATOM 3776 O O . GLY A 1 476 ? 16.490 11.206 -11.011 1.00 94.44 476 GLY A O 1
ATOM 3777 N N . GLU A 1 477 ? 18.291 12.431 -10.551 1.00 95.38 477 GLU A N 1
ATOM 3778 C CA . GLU A 1 477 ? 17.561 13.517 -9.881 1.00 95.38 477 GLU A CA 1
ATOM 3779 C C . GLU A 1 477 ? 16.595 14.215 -10.843 1.00 95.38 477 GLU A C 1
ATOM 3781 O O . GLU A 1 477 ? 15.416 14.392 -10.526 1.00 95.38 477 GLU A O 1
ATOM 3786 N N . ALA A 1 478 ? 17.060 14.520 -12.059 1.00 96.31 478 ALA A N 1
ATOM 3787 C CA . ALA A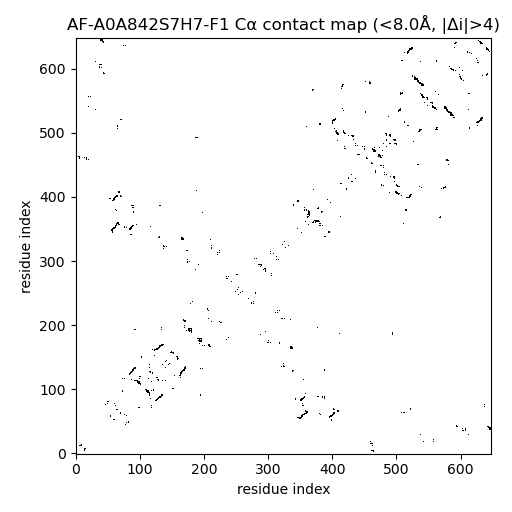 1 478 ? 16.223 15.089 -13.107 1.00 96.31 478 ALA A CA 1
ATOM 3788 C C . ALA A 1 478 ? 15.046 14.163 -13.459 1.00 96.31 478 ALA A C 1
ATOM 3790 O O . ALA A 1 478 ? 13.910 14.625 -13.589 1.00 96.31 478 ALA A O 1
ATOM 3791 N N . ALA A 1 479 ? 15.289 12.849 -13.555 1.00 95.19 479 ALA A N 1
ATOM 3792 C CA . ALA A 1 479 ? 14.238 11.855 -13.765 1.00 95.19 479 ALA A CA 1
ATOM 3793 C C . ALA A 1 479 ? 13.257 11.783 -12.582 1.00 95.19 479 ALA A C 1
ATOM 3795 O O . ALA A 1 479 ? 12.051 11.713 -12.805 1.00 95.19 479 ALA A O 1
ATOM 3796 N N . ALA A 1 480 ? 13.735 11.857 -11.336 1.00 94.38 480 ALA A N 1
ATOM 3797 C CA . ALA A 1 480 ? 12.885 11.851 -10.144 1.00 94.38 480 ALA A CA 1
ATOM 3798 C C . ALA A 1 480 ? 11.931 13.052 -10.102 1.00 94.38 480 ALA A C 1
ATOM 3800 O O . ALA A 1 480 ? 10.737 12.878 -9.852 1.00 94.38 480 ALA A O 1
ATOM 3801 N N . ILE A 1 481 ? 12.440 14.255 -10.388 1.00 94.88 481 ILE A N 1
ATOM 3802 C CA . ILE A 1 481 ? 11.637 15.484 -10.451 1.00 94.88 481 ILE A CA 1
ATOM 3803 C C . ILE A 1 481 ? 10.631 15.399 -11.604 1.00 94.88 481 ILE A C 1
ATOM 3805 O O . ILE A 1 481 ? 9.429 15.569 -11.390 1.00 94.88 481 ILE A O 1
ATOM 3809 N N . ASN A 1 482 ? 11.117 15.119 -12.818 1.00 94.81 482 ASN A N 1
ATOM 3810 C CA . ASN A 1 482 ? 10.308 15.097 -14.034 1.00 94.81 482 ASN A CA 1
ATOM 3811 C C . ASN A 1 482 ? 9.181 14.063 -13.945 1.00 94.81 482 ASN A C 1
ATOM 3813 O O . ASN A 1 482 ? 8.008 14.397 -14.107 1.00 94.81 482 ASN A O 1
ATOM 3817 N N . PHE A 1 483 ? 9.533 12.820 -13.618 1.00 91.81 483 PHE A N 1
ATOM 3818 C CA . PHE A 1 483 ? 8.586 11.716 -13.573 1.00 91.81 483 PHE A CA 1
ATOM 3819 C C . PHE A 1 483 ? 7.613 11.856 -12.394 1.00 91.81 483 PHE A C 1
ATOM 3821 O O . PHE A 1 483 ? 6.424 11.579 -12.547 1.00 91.81 483 PHE A O 1
ATOM 3828 N N . GLY A 1 484 ? 8.083 12.358 -11.243 1.00 91.38 484 GLY A N 1
ATOM 3829 C CA . GLY A 1 484 ? 7.238 12.663 -10.085 1.00 91.38 484 GLY A CA 1
ATOM 3830 C C . GLY A 1 484 ? 6.153 13.689 -10.388 1.00 91.38 484 GLY A C 1
ATOM 3831 O O . GLY A 1 484 ? 4.991 13.468 -10.034 1.00 91.38 484 GLY A O 1
ATOM 3832 N N . ARG A 1 485 ? 6.511 14.760 -11.105 1.00 92.44 485 ARG A N 1
ATOM 3833 C CA . ARG A 1 485 ? 5.567 15.779 -11.577 1.00 92.44 485 ARG A CA 1
ATOM 3834 C C . ARG A 1 485 ? 4.596 15.218 -12.616 1.00 92.44 485 ARG A C 1
ATOM 3836 O O . ARG A 1 485 ? 3.386 15.293 -12.419 1.00 92.44 485 ARG A O 1
ATOM 3843 N N . ASP A 1 486 ? 5.108 14.628 -13.696 1.00 89.50 486 ASP A N 1
ATOM 3844 C CA . ASP A 1 486 ? 4.293 14.234 -14.857 1.00 89.50 486 ASP A CA 1
ATOM 3845 C C . ASP A 1 486 ? 3.337 13.065 -14.546 1.00 89.50 486 ASP A C 1
ATOM 3847 O O . ASP A 1 486 ? 2.241 12.969 -15.113 1.00 89.50 486 ASP A O 1
ATOM 3851 N N . CYS A 1 487 ? 3.717 12.192 -13.607 1.00 87.69 487 CYS A N 1
ATOM 3852 C CA . CYS A 1 487 ? 2.863 11.101 -13.134 1.00 87.69 487 CYS A CA 1
ATOM 3853 C C . CYS A 1 487 ? 1.981 11.488 -11.937 1.00 87.69 487 CYS A C 1
ATOM 3855 O O . CYS A 1 487 ? 1.098 10.713 -11.568 1.00 87.69 487 CYS A O 1
ATOM 3857 N N . GLY A 1 488 ? 2.178 12.668 -11.339 1.00 87.88 488 GLY A N 1
ATOM 3858 C CA . GLY A 1 488 ? 1.408 13.120 -10.179 1.00 87.88 488 GLY A CA 1
ATOM 3859 C C . GLY A 1 488 ? 1.634 12.267 -8.926 1.00 87.88 488 GLY A C 1
ATOM 3860 O O . GLY A 1 488 ? 0.710 12.053 -8.138 1.00 87.88 488 GLY A O 1
ATOM 3861 N N . GLU A 1 489 ? 2.842 11.738 -8.748 1.00 87.56 489 GLU A N 1
ATOM 3862 C CA . GLU A 1 489 ? 3.154 10.782 -7.689 1.00 87.56 489 GLU A CA 1
ATOM 3863 C C . GLU A 1 489 ? 3.529 11.503 -6.393 1.00 87.56 489 GLU A C 1
ATOM 3865 O O . GLU A 1 489 ? 4.693 11.805 -6.110 1.00 87.56 489 GLU A O 1
ATOM 3870 N N . TYR A 1 490 ? 2.505 11.724 -5.568 1.00 84.38 490 TYR A N 1
ATOM 3871 C CA . TYR A 1 490 ? 2.617 12.337 -4.246 1.00 84.38 490 TYR A CA 1
ATOM 3872 C C . TYR A 1 490 ? 1.913 11.487 -3.183 1.00 84.38 490 TYR A C 1
ATOM 3874 O O . TYR A 1 490 ? 1.031 10.670 -3.474 1.00 84.38 490 TYR A O 1
ATOM 3882 N N . GLY A 1 491 ? 2.309 11.637 -1.922 1.00 75.06 491 GLY A N 1
ATOM 3883 C CA . GLY A 1 491 ? 1.596 11.026 -0.804 1.00 75.06 491 GLY A CA 1
ATOM 3884 C C . GLY A 1 491 ? 0.182 11.603 -0.702 1.00 75.06 491 GLY A C 1
ATOM 3885 O O . GLY A 1 491 ? 0.033 12.805 -0.512 1.00 75.06 491 GLY A O 1
ATOM 3886 N N . ALA A 1 492 ? -0.855 10.764 -0.787 1.00 67.81 492 ALA A N 1
ATOM 3887 C CA . ALA A 1 492 ? -2.250 11.225 -0.807 1.00 67.81 492 ALA A CA 1
ATOM 3888 C C . ALA A 1 492 ? -2.644 12.029 0.448 1.00 67.81 492 ALA A C 1
ATOM 3890 O O . ALA A 1 492 ? -3.437 12.961 0.367 1.00 67.81 492 ALA A O 1
ATOM 3891 N N . THR A 1 493 ? -2.070 11.682 1.605 1.00 64.88 493 THR A N 1
ATOM 3892 C CA . THR A 1 493 ? -2.313 12.370 2.885 1.00 64.88 493 THR A CA 1
ATOM 3893 C C . THR A 1 493 ? -1.249 13.420 3.204 1.00 64.88 493 THR A C 1
ATOM 3895 O O . THR A 1 493 ? -1.557 14.440 3.810 1.00 64.88 493 THR A O 1
ATOM 3898 N N . THR A 1 494 ? 0.014 13.168 2.849 1.00 67.75 494 THR A N 1
ATOM 3899 C CA . THR A 1 494 ? 1.140 14.025 3.255 1.00 67.75 494 THR A CA 1
ATOM 3900 C C . THR A 1 494 ? 1.470 15.118 2.244 1.00 67.75 494 THR A C 1
ATOM 3902 O O . THR A 1 494 ? 2.058 16.116 2.634 1.00 67.75 494 THR A O 1
ATOM 3905 N N . GLY A 1 495 ? 1.127 14.937 0.964 1.00 74.56 495 GLY A N 1
ATOM 3906 C CA . GLY A 1 495 ? 1.516 15.826 -0.136 1.00 74.56 495 GLY A CA 1
ATOM 3907 C C . GLY A 1 495 ? 2.981 15.699 -0.577 1.00 74.56 495 GLY A C 1
ATOM 3908 O O . GLY A 1 495 ? 3.376 16.336 -1.553 1.00 74.56 495 GLY A O 1
ATOM 3909 N N . ASN A 1 496 ? 3.780 14.872 0.105 1.00 78.62 496 ASN A N 1
ATOM 3910 C CA . ASN A 1 496 ? 5.210 14.726 -0.169 1.00 78.62 496 ASN A CA 1
ATOM 3911 C C . ASN A 1 496 ? 5.456 14.025 -1.517 1.00 78.62 496 ASN A C 1
ATOM 3913 O O . ASN A 1 496 ? 4.740 13.062 -1.818 1.00 78.62 496 ASN A O 1
ATOM 3917 N N . PRO A 1 497 ? 6.490 14.426 -2.281 1.00 87.06 497 PRO A N 1
ATOM 3918 C CA . PRO A 1 497 ? 6.972 13.661 -3.428 1.00 87.06 497 PRO A CA 1
ATOM 3919 C C . PRO A 1 497 ? 7.305 12.215 -3.058 1.00 87.06 497 PRO A C 1
ATOM 3921 O O . PRO A 1 497 ? 7.833 11.940 -1.975 1.00 87.06 497 PRO A O 1
ATOM 3924 N N . ARG A 1 498 ? 6.984 11.282 -3.956 1.00 88.44 498 ARG A N 1
ATOM 3925 C CA . ARG A 1 498 ? 7.377 9.876 -3.813 1.00 88.44 498 ARG A CA 1
ATOM 3926 C C . ARG A 1 498 ? 8.732 9.639 -4.450 1.00 88.44 498 ARG A C 1
ATOM 3928 O O . ARG A 1 498 ? 9.051 10.235 -5.472 1.00 88.44 498 ARG A O 1
ATOM 3935 N N . VAL A 1 499 ? 9.489 8.704 -3.891 1.00 90.19 499 VAL A N 1
ATOM 3936 C CA . VAL A 1 499 ? 10.706 8.214 -4.541 1.00 90.19 499 VAL A CA 1
ATOM 3937 C C . VAL A 1 499 ? 10.283 7.195 -5.588 1.00 90.19 499 VAL A C 1
ATOM 3939 O O . VAL A 1 499 ? 9.594 6.220 -5.271 1.00 90.19 499 VAL A O 1
ATOM 3942 N N . LEU A 1 500 ? 10.655 7.464 -6.836 1.00 93.25 500 LEU A N 1
ATOM 3943 C CA . LEU A 1 500 ? 10.255 6.689 -8.007 1.00 93.25 500 LEU A CA 1
ATOM 3944 C C . LEU A 1 500 ? 11.443 5.943 -8.598 1.00 93.25 500 LEU A C 1
ATOM 3946 O O . LEU A 1 500 ? 12.585 6.302 -8.332 1.00 93.25 500 LEU A O 1
ATOM 3950 N N . GLY A 1 501 ? 11.167 4.916 -9.393 1.00 92.94 501 GLY A N 1
ATOM 3951 C CA . GLY A 1 501 ? 12.171 4.122 -10.095 1.00 92.94 501 GLY A CA 1
ATOM 3952 C C . GLY A 1 501 ? 11.549 3.343 -11.247 1.00 92.94 501 GLY A C 1
ATOM 3953 O O . GLY A 1 501 ? 10.328 3.202 -11.321 1.00 92.94 501 GLY A O 1
ATOM 3954 N N . PHE A 1 502 ? 12.366 2.823 -12.156 1.00 91.44 502 PHE A N 1
ATOM 3955 C CA . PHE A 1 502 ? 11.881 1.950 -13.232 1.00 91.44 502 PHE A CA 1
ATOM 3956 C C . PHE A 1 502 ? 11.385 0.592 -12.693 1.00 91.44 502 PHE A C 1
ATOM 3958 O O . PHE A 1 502 ? 11.666 0.256 -11.541 1.00 91.44 502 PHE A O 1
ATOM 3965 N N . PRO A 1 503 ? 10.621 -0.194 -13.480 1.00 94.12 503 PRO A N 1
ATOM 3966 C CA . PRO A 1 503 ? 10.175 -1.522 -13.056 1.00 94.12 503 PRO A CA 1
ATOM 3967 C C . PRO A 1 503 ? 11.338 -2.391 -12.576 1.00 94.12 503 PRO A C 1
ATOM 3969 O O . PRO A 1 503 ? 12.333 -2.555 -13.283 1.00 94.12 503 PRO A O 1
ATOM 3972 N N . ASP A 1 504 ? 11.185 -2.974 -11.387 1.00 96.25 504 ASP A N 1
ATOM 3973 C CA . ASP A 1 504 ? 12.216 -3.781 -10.740 1.00 96.25 504 ASP A CA 1
ATOM 3974 C C . ASP A 1 504 ? 11.780 -5.225 -10.587 1.00 96.25 504 ASP A C 1
ATOM 3976 O O . ASP A 1 504 ? 10.996 -5.597 -9.707 1.00 96.25 504 ASP A O 1
ATOM 3980 N N . LEU A 1 505 ? 12.323 -6.046 -11.480 1.00 96.25 505 LEU A N 1
ATOM 3981 C CA . LEU A 1 505 ? 11.973 -7.447 -11.578 1.00 96.25 505 LEU A CA 1
ATOM 3982 C C . LEU A 1 505 ? 12.558 -8.266 -10.425 1.00 96.25 505 LEU A C 1
ATOM 3984 O O . LEU A 1 505 ? 12.057 -9.359 -10.167 1.00 96.25 505 LEU A O 1
ATOM 3988 N N . VAL A 1 506 ? 13.561 -7.757 -9.697 1.00 95.94 506 VAL A N 1
ATOM 3989 C CA . VAL A 1 506 ? 14.077 -8.407 -8.482 1.00 95.94 506 VAL A CA 1
ATOM 3990 C C . VAL A 1 506 ? 13.002 -8.359 -7.396 1.00 95.94 506 VAL A C 1
ATOM 3992 O O . VAL A 1 506 ? 12.624 -9.400 -6.852 1.00 95.94 506 VAL A O 1
ATOM 3995 N N . LEU A 1 507 ? 12.413 -7.180 -7.164 1.00 95.44 507 LEU A N 1
ATOM 3996 C CA . LEU A 1 507 ? 11.291 -7.024 -6.230 1.00 95.44 507 LEU A CA 1
ATOM 3997 C C . LEU A 1 507 ? 10.030 -7.766 -6.688 1.00 95.44 507 LEU A C 1
ATOM 3999 O O . LEU A 1 507 ? 9.331 -8.376 -5.871 1.00 95.44 507 LEU A O 1
ATOM 4003 N N . TRP A 1 508 ? 9.715 -7.715 -7.987 1.00 96.31 508 TRP A N 1
ATOM 4004 C CA . TRP A 1 508 ? 8.537 -8.404 -8.519 1.00 96.31 508 TRP A CA 1
ATOM 4005 C C . TRP A 1 508 ? 8.695 -9.921 -8.406 1.00 96.31 508 TRP A C 1
ATOM 4007 O O . TRP A 1 508 ? 7.751 -10.598 -8.004 1.00 96.31 508 TRP A O 1
ATOM 4017 N N . GLY A 1 509 ? 9.890 -10.452 -8.683 1.00 95.31 509 GLY A N 1
ATOM 4018 C CA . GLY A 1 509 ? 10.216 -11.869 -8.534 1.00 95.31 509 GLY A CA 1
ATOM 4019 C C . GLY A 1 509 ? 10.046 -12.365 -7.099 1.00 95.31 509 GLY A C 1
ATOM 4020 O O . GLY A 1 509 ? 9.384 -13.382 -6.888 1.00 95.31 509 GLY A O 1
ATOM 4021 N N . GLU A 1 510 ? 10.564 -11.623 -6.114 1.00 94.44 510 GLU A N 1
ATOM 4022 C CA . GLU A 1 510 ? 10.358 -11.923 -4.688 1.00 94.44 510 GLU A CA 1
ATOM 4023 C C . GLU A 1 510 ? 8.865 -11.938 -4.329 1.00 94.44 510 GLU A C 1
ATOM 4025 O O . GLU A 1 510 ? 8.369 -12.861 -3.684 1.00 94.44 510 GLU A O 1
ATOM 4030 N N . THR A 1 511 ? 8.113 -10.946 -4.797 1.00 95.25 511 THR A N 1
ATOM 4031 C CA . THR A 1 511 ? 6.676 -10.856 -4.524 1.00 95.25 511 THR A CA 1
ATOM 4032 C C . THR A 1 511 ? 5.908 -12.025 -5.133 1.00 95.25 511 THR A C 1
ATOM 4034 O O . THR A 1 511 ? 5.126 -12.677 -4.447 1.00 95.25 511 THR A O 1
ATOM 4037 N N . LEU A 1 512 ? 6.122 -12.317 -6.416 1.00 94.88 512 LEU A N 1
ATOM 4038 C CA . LEU A 1 512 ? 5.406 -13.365 -7.150 1.00 94.88 512 LEU A CA 1
ATOM 4039 C C . LEU A 1 512 ? 5.710 -14.759 -6.596 1.00 94.88 512 LEU A C 1
ATOM 4041 O O . LEU A 1 512 ? 4.809 -15.589 -6.492 1.00 94.88 512 LEU A O 1
ATOM 4045 N N . LYS A 1 513 ? 6.945 -14.988 -6.140 1.00 91.88 513 LYS A N 1
ATOM 4046 C CA . LYS A 1 513 ? 7.338 -16.209 -5.425 1.00 91.88 513 LYS A CA 1
ATOM 4047 C C . LYS A 1 513 ? 6.519 -16.429 -4.147 1.00 91.88 513 LYS A C 1
ATOM 4049 O O . LYS A 1 513 ? 6.233 -17.573 -3.801 1.00 91.88 513 LYS A O 1
ATOM 4054 N N . ASN A 1 514 ? 6.129 -15.352 -3.462 1.00 92.12 514 ASN A N 1
ATOM 4055 C CA . ASN A 1 514 ? 5.393 -15.409 -2.196 1.00 92.12 514 ASN A CA 1
ATOM 4056 C C . ASN A 1 514 ? 3.870 -15.260 -2.348 1.00 92.12 514 ASN A C 1
ATOM 4058 O O . ASN A 1 514 ? 3.123 -15.736 -1.492 1.00 92.12 514 ASN A O 1
ATOM 4062 N N . GLN A 1 515 ? 3.394 -14.600 -3.407 1.00 93.06 515 GLN A N 1
ATOM 4063 C CA . GLN A 1 515 ? 1.971 -14.312 -3.602 1.00 93.06 515 GLN A CA 1
ATOM 4064 C C . GLN A 1 515 ? 1.316 -15.193 -4.659 1.00 93.06 515 GLN A C 1
ATOM 4066 O O . GLN A 1 515 ? 0.129 -15.453 -4.530 1.00 93.06 515 GLN A O 1
ATOM 4071 N N . GLY A 1 516 ? 2.054 -15.689 -5.653 1.00 92.00 516 GLY A N 1
ATOM 4072 C CA . GLY A 1 516 ? 1.532 -16.517 -6.738 1.00 92.00 516 GLY A CA 1
ATOM 4073 C C . GLY A 1 516 ? 1.770 -15.917 -8.128 1.00 92.00 516 GLY A C 1
ATOM 4074 O O . GLY A 1 516 ? 2.291 -14.810 -8.252 1.00 92.00 516 GLY A O 1
ATOM 4075 N N . PRO A 1 517 ? 1.402 -16.652 -9.192 1.00 92.12 517 PRO A N 1
ATOM 4076 C CA . PRO A 1 517 ? 1.908 -16.386 -10.536 1.00 92.12 517 PRO A CA 1
ATOM 4077 C C . PRO A 1 517 ? 1.171 -15.288 -11.301 1.00 92.12 517 PRO A C 1
ATOM 4079 O O . PRO A 1 517 ? 1.773 -14.685 -12.185 1.00 92.12 517 PRO A O 1
ATOM 4082 N N . TYR A 1 518 ? -0.114 -15.042 -11.035 1.00 94.75 518 TYR A N 1
ATOM 4083 C CA . TYR A 1 518 ? -0.888 -14.105 -11.848 1.00 94.75 518 TYR A CA 1
ATOM 4084 C C . TYR A 1 518 ? -0.680 -12.674 -11.385 1.00 94.75 518 TYR A C 1
ATOM 4086 O O . TYR A 1 518 ? -0.809 -12.363 -10.196 1.00 94.75 518 TYR A O 1
ATOM 4094 N N . PHE A 1 519 ? -0.419 -11.784 -12.338 1.00 95.94 519 PHE A N 1
ATOM 4095 C CA . PHE A 1 519 ? -0.278 -10.375 -12.034 1.00 95.94 519 PHE A CA 1
ATOM 4096 C C . PHE A 1 519 ? -0.814 -9.433 -13.101 1.00 95.94 519 PHE A C 1
ATOM 4098 O O . PHE A 1 519 ? -0.949 -9.773 -14.276 1.00 95.94 519 PHE A O 1
ATOM 4105 N N . SER A 1 520 ? -1.151 -8.229 -12.650 1.00 95.19 520 SER A N 1
ATOM 4106 C CA . SER A 1 520 ? -1.492 -7.095 -13.495 1.00 95.19 520 SER A CA 1
ATOM 4107 C C . SER A 1 520 ? -0.405 -6.038 -13.404 1.00 95.19 520 SER A C 1
ATOM 4109 O O . SER A 1 520 ? 0.137 -5.810 -12.323 1.00 95.19 520 SER A O 1
ATOM 4111 N N . ILE A 1 521 ? -0.140 -5.366 -14.519 1.00 95.75 521 ILE A N 1
ATOM 4112 C CA . ILE A 1 521 ? 0.702 -4.169 -14.569 1.00 95.75 521 ILE A CA 1
ATOM 4113 C C . ILE A 1 521 ? -0.218 -2.966 -14.760 1.00 95.75 521 ILE A C 1
ATOM 4115 O O . ILE A 1 521 ? -1.008 -2.950 -15.697 1.00 95.75 521 ILE A O 1
ATOM 4119 N N . SER A 1 522 ? -0.157 -1.961 -13.895 1.00 92.94 522 SER A N 1
ATOM 4120 C CA . SER A 1 522 ? -0.914 -0.719 -14.050 1.00 92.94 522 SER A CA 1
ATOM 4121 C C . SER A 1 522 ? -0.071 0.400 -14.658 1.00 92.94 522 SER A C 1
ATOM 4123 O O . SER A 1 522 ? 1.151 0.434 -14.495 1.00 92.94 522 SER A O 1
ATOM 4125 N N . ALA A 1 523 ? -0.768 1.324 -15.325 1.00 90.81 523 ALA A N 1
ATOM 4126 C CA . ALA A 1 523 ? -0.232 2.554 -15.900 1.00 90.81 523 ALA A CA 1
ATOM 4127 C C . ALA A 1 523 ? 0.871 2.358 -16.961 1.00 90.81 523 ALA A C 1
ATOM 4129 O O . ALA A 1 523 ? 1.802 3.158 -17.045 1.00 90.81 523 ALA A O 1
ATOM 4130 N N . LEU A 1 524 ? 0.788 1.295 -17.774 1.00 93.12 524 LEU A N 1
ATOM 4131 C CA . LEU A 1 524 ? 1.782 1.038 -18.825 1.00 93.12 524 LEU A CA 1
ATOM 4132 C C . LEU A 1 524 ? 1.741 2.095 -19.943 1.00 93.12 524 LEU A C 1
ATOM 4134 O O . LEU A 1 524 ? 2.753 2.319 -20.600 1.00 93.12 524 LEU A O 1
ATOM 4138 N N . ASP A 1 525 ? 0.612 2.793 -20.103 1.00 90.94 525 ASP A N 1
ATOM 4139 C CA . ASP A 1 525 ? 0.438 3.935 -21.015 1.00 90.94 525 ASP A CA 1
ATOM 4140 C C . ASP A 1 525 ? 1.469 5.050 -20.796 1.00 90.94 525 ASP A C 1
ATOM 4142 O O . ASP A 1 525 ? 1.783 5.798 -21.717 1.00 90.94 525 ASP A O 1
ATOM 4146 N N . ARG A 1 526 ? 2.076 5.146 -19.606 1.00 90.50 526 ARG A N 1
ATOM 4147 C CA . ARG A 1 526 ? 3.125 6.141 -19.334 1.00 90.50 526 ARG A CA 1
ATOM 4148 C C . ARG A 1 526 ? 4.432 5.900 -20.084 1.00 90.50 526 ARG A C 1
ATOM 4150 O O . ARG A 1 526 ? 5.287 6.780 -20.072 1.00 90.50 526 ARG A O 1
ATOM 4157 N N . PHE A 1 527 ? 4.578 4.753 -20.746 1.00 91.31 527 PHE A N 1
ATOM 4158 C CA . PHE A 1 527 ? 5.676 4.486 -21.675 1.00 91.31 527 PHE A CA 1
ATOM 4159 C C . PHE A 1 527 ? 5.290 4.634 -23.153 1.00 91.31 527 PHE A C 1
ATOM 4161 O O . PHE A 1 527 ? 6.120 4.358 -24.021 1.00 91.31 527 PHE A O 1
ATOM 4168 N N . ASP A 1 528 ? 4.085 5.115 -23.470 1.00 91.56 528 ASP A N 1
ATOM 4169 C CA . ASP A 1 528 ? 3.724 5.462 -24.846 1.00 91.56 528 ASP A CA 1
ATOM 4170 C C . ASP A 1 528 ? 4.713 6.488 -25.425 1.00 91.56 528 ASP A C 1
ATOM 4172 O O . ASP A 1 528 ? 4.968 7.543 -24.841 1.00 91.56 528 ASP A O 1
ATOM 4176 N N . GLY A 1 529 ? 5.295 6.172 -26.585 1.00 90.62 529 GLY A N 1
ATOM 4177 C CA . GLY A 1 529 ? 6.293 7.013 -27.250 1.00 90.62 529 GLY A CA 1
ATOM 4178 C C . GLY A 1 529 ? 7.733 6.816 -26.766 1.00 90.62 529 GLY A C 1
ATOM 4179 O O . GLY A 1 529 ? 8.630 7.496 -27.265 1.00 90.62 529 GLY A O 1
ATOM 4180 N N . TYR A 1 530 ? 7.991 5.897 -25.830 1.00 91.38 530 TYR A N 1
ATOM 4181 C CA . TYR A 1 530 ? 9.355 5.578 -25.414 1.00 91.38 530 TYR A CA 1
ATOM 4182 C C . TYR A 1 530 ? 10.078 4.769 -26.498 1.00 91.38 530 TYR A C 1
ATOM 4184 O O . TYR A 1 530 ? 9.566 3.759 -26.969 1.00 91.38 530 TYR A O 1
ATOM 4192 N N . GLU A 1 531 ? 11.307 5.160 -26.856 1.00 92.06 531 GLU A N 1
ATOM 4193 C CA . GLU A 1 531 ? 12.152 4.359 -27.761 1.00 92.06 531 GLU A CA 1
ATOM 4194 C C . GLU A 1 531 ? 12.662 3.091 -27.062 1.00 92.06 531 GLU A C 1
ATOM 4196 O O . GLU A 1 531 ? 12.644 1.995 -27.624 1.00 92.06 531 GLU A O 1
ATOM 4201 N N . LYS A 1 532 ? 13.110 3.248 -25.813 1.00 93.31 532 LYS A N 1
ATOM 4202 C CA . LYS A 1 532 ? 13.553 2.163 -24.940 1.00 93.31 532 LYS A CA 1
ATOM 4203 C C . LYS A 1 532 ? 12.924 2.309 -23.567 1.00 93.31 532 LYS A C 1
ATOM 4205 O O . LYS A 1 532 ? 12.805 3.422 -23.053 1.00 93.31 532 LYS A O 1
ATOM 4210 N N . ILE A 1 533 ? 12.590 1.179 -22.960 1.00 93.75 533 ILE A N 1
ATOM 4211 C CA . ILE A 1 533 ? 12.072 1.106 -21.597 1.00 93.75 533 ILE A CA 1
ATOM 4212 C C . ILE A 1 533 ? 13.140 0.450 -20.713 1.00 93.75 533 ILE A C 1
ATOM 4214 O O . ILE A 1 533 ? 13.588 -0.658 -21.018 1.00 93.75 533 ILE A O 1
ATOM 4218 N N . PRO A 1 534 ? 13.592 1.114 -19.639 1.00 94.69 534 PRO A N 1
ATOM 4219 C CA . PRO A 1 534 ? 14.529 0.513 -18.698 1.00 94.69 534 PRO A CA 1
ATOM 4220 C C . PRO A 1 534 ? 13.831 -0.479 -17.754 1.00 94.69 534 PRO A C 1
ATOM 4222 O O . PRO A 1 534 ? 12.771 -0.183 -17.206 1.00 94.69 534 PRO A O 1
ATOM 4225 N N . LEU A 1 535 ? 14.450 -1.640 -17.536 1.00 95.12 535 LEU A N 1
ATOM 4226 C CA . LEU A 1 535 ? 14.033 -2.671 -16.581 1.00 95.12 535 LEU A CA 1
ATOM 4227 C C . LEU A 1 535 ? 15.182 -2.965 -15.616 1.00 95.12 535 LEU A C 1
ATOM 4229 O O . LEU A 1 535 ? 16.272 -3.312 -16.068 1.00 95.12 535 LEU A O 1
ATOM 4233 N N . VAL A 1 536 ? 14.960 -2.900 -14.303 1.00 96.31 536 VAL A N 1
ATOM 4234 C CA . VAL A 1 536 ? 15.940 -3.406 -13.331 1.00 96.31 536 VAL A CA 1
ATOM 4235 C C . VAL A 1 536 ? 15.832 -4.931 -13.294 1.00 96.31 536 VAL A C 1
ATOM 4237 O O . VAL A 1 536 ? 14.786 -5.488 -12.958 1.00 96.31 536 VAL A O 1
ATOM 4240 N N . VAL A 1 537 ? 16.913 -5.610 -13.684 1.00 95.50 537 VAL A N 1
ATOM 4241 C CA . VAL A 1 537 ? 16.959 -7.072 -13.883 1.00 95.50 537 VAL A CA 1
ATOM 4242 C C . VAL A 1 537 ? 17.863 -7.797 -12.893 1.00 95.50 537 VAL A C 1
ATOM 4244 O O . VAL A 1 537 ? 17.812 -9.021 -12.801 1.00 95.50 537 VAL A O 1
ATOM 4247 N N . ALA A 1 538 ? 18.697 -7.061 -12.165 1.00 95.88 538 ALA A N 1
ATOM 4248 C CA . ALA A 1 538 ? 19.492 -7.575 -11.062 1.00 95.88 538 ALA A CA 1
ATOM 4249 C C . ALA A 1 538 ? 19.907 -6.426 -10.137 1.00 95.88 538 ALA A C 1
ATOM 4251 O O . ALA A 1 538 ? 19.887 -5.260 -10.534 1.00 95.88 538 ALA A O 1
ATOM 4252 N N . TRP A 1 539 ? 20.333 -6.765 -8.927 1.00 96.25 539 TRP A N 1
ATOM 4253 C CA . TRP A 1 539 ? 21.018 -5.849 -8.023 1.00 96.25 539 TRP A CA 1
ATOM 4254 C C . TRP A 1 539 ? 22.464 -6.293 -7.836 1.00 96.25 539 TRP A C 1
ATOM 4256 O O . TRP A 1 539 ? 22.720 -7.475 -7.628 1.00 96.25 539 TRP A O 1
ATOM 4266 N N . LEU A 1 540 ? 23.396 -5.347 -7.890 1.00 95.44 540 LEU A N 1
ATOM 4267 C CA . LEU A 1 540 ? 24.828 -5.548 -7.711 1.00 95.44 540 LEU A CA 1
ATOM 4268 C C . LEU A 1 540 ? 25.258 -5.055 -6.335 1.00 95.44 540 LEU A C 1
ATOM 4270 O O . LEU A 1 540 ? 25.083 -3.880 -6.026 1.00 95.44 540 LEU A O 1
ATOM 4274 N N . TYR A 1 541 ? 25.858 -5.934 -5.536 1.00 95.44 541 TYR A N 1
ATOM 4275 C CA . TYR A 1 541 ? 26.423 -5.555 -4.247 1.00 95.44 541 TYR A CA 1
ATOM 4276 C C . TYR A 1 541 ? 27.763 -4.830 -4.421 1.00 95.44 541 TYR A C 1
ATOM 4278 O O . TYR A 1 541 ? 28.683 -5.334 -5.084 1.00 95.44 541 TYR A O 1
ATOM 4286 N N . ASN A 1 542 ? 27.893 -3.672 -3.779 1.00 94.75 542 ASN A N 1
ATOM 4287 C CA . ASN A 1 542 ? 29.146 -2.947 -3.652 1.00 94.75 542 ASN A CA 1
ATOM 4288 C C . ASN A 1 542 ? 29.228 -2.187 -2.320 1.00 94.75 542 ASN A C 1
ATOM 4290 O O . ASN A 1 542 ? 28.425 -1.309 -2.023 1.00 94.75 542 ASN A O 1
ATOM 4294 N N . ASP A 1 543 ? 30.261 -2.486 -1.542 1.00 93.94 543 ASP A N 1
ATOM 4295 C CA . ASP A 1 543 ? 30.733 -1.647 -0.450 1.00 93.94 543 ASP A CA 1
ATOM 4296 C C . ASP A 1 543 ? 32.005 -0.913 -0.900 1.00 93.94 543 ASP A C 1
ATOM 4298 O O . ASP A 1 543 ? 33.006 -1.541 -1.268 1.00 93.94 543 ASP A O 1
ATOM 4302 N N . LEU A 1 544 ? 31.981 0.421 -0.860 1.00 91.19 544 LEU A N 1
ATOM 4303 C CA . LEU A 1 544 ? 33.114 1.273 -1.234 1.00 91.19 544 LEU A CA 1
ATOM 4304 C C . LEU A 1 544 ? 34.357 1.052 -0.365 1.00 91.19 544 LEU A C 1
ATOM 4306 O O . LEU A 1 544 ? 35.475 1.300 -0.816 1.00 91.19 544 LEU A O 1
ATOM 4310 N N . GLU A 1 545 ? 34.185 0.576 0.866 1.00 91.38 545 GLU A N 1
ATOM 4311 C CA . GLU A 1 545 ? 35.295 0.215 1.749 1.00 91.38 545 GLU A CA 1
ATOM 4312 C C . GLU A 1 545 ? 35.889 -1.162 1.404 1.00 91.38 545 GLU A C 1
ATOM 4314 O O . GLU A 1 545 ? 36.936 -1.543 1.929 1.00 91.38 545 GLU A O 1
ATOM 4319 N N . GLY A 1 546 ? 35.252 -1.911 0.498 1.00 89.62 546 GLY A N 1
ATOM 4320 C CA . GLY A 1 546 ? 35.666 -3.255 0.096 1.00 89.62 546 GLY A CA 1
ATOM 4321 C C . GLY A 1 546 ? 35.306 -4.341 1.110 1.00 89.62 546 GLY A C 1
ATOM 4322 O O . GLY A 1 546 ? 35.837 -5.453 1.028 1.00 89.62 546 GLY A O 1
ATOM 4323 N N . ASN A 1 547 ? 34.434 -4.031 2.071 1.00 92.38 547 ASN A N 1
ATOM 4324 C CA . ASN A 1 547 ? 33.969 -4.987 3.065 1.00 92.38 547 ASN A CA 1
ATOM 4325 C C . ASN A 1 547 ? 32.965 -5.980 2.455 1.00 92.38 547 ASN A C 1
ATOM 4327 O O . ASN A 1 547 ? 32.316 -5.720 1.444 1.00 92.38 547 ASN A O 1
ATOM 4331 N N . LYS A 1 548 ? 32.833 -7.141 3.099 1.00 94.19 548 LYS A N 1
ATOM 4332 C CA . LYS A 1 548 ? 31.689 -8.033 2.880 1.00 94.19 548 LYS A CA 1
ATOM 4333 C C . LYS A 1 548 ? 30.482 -7.548 3.673 1.00 94.19 548 LYS A C 1
ATOM 4335 O O . LYS A 1 548 ? 30.641 -6.807 4.646 1.00 94.19 548 LYS A O 1
ATOM 4340 N N . SER A 1 549 ? 29.303 -8.067 3.338 1.00 93.62 549 SER A N 1
ATOM 4341 C CA . SER A 1 549 ? 28.118 -7.864 4.168 1.00 93.62 549 SER A CA 1
ATOM 4342 C C . SER A 1 549 ? 28.355 -8.368 5.606 1.00 93.62 549 SER A C 1
ATOM 4344 O O . SER A 1 549 ? 29.127 -9.309 5.811 1.00 93.62 549 SER A O 1
ATOM 4346 N N . PRO A 1 550 ? 27.686 -7.793 6.624 1.00 92.25 550 PRO A N 1
ATOM 4347 C CA . PRO A 1 550 ? 27.829 -8.205 8.025 1.00 92.25 550 PRO A CA 1
ATOM 4348 C C . PRO A 1 550 ? 27.540 -9.689 8.301 1.00 92.25 550 PRO A C 1
ATOM 4350 O O . PRO A 1 550 ? 28.049 -10.245 9.270 1.00 92.25 550 PRO A O 1
ATOM 4353 N N . ASP A 1 551 ? 26.717 -10.329 7.470 1.00 90.19 551 ASP A N 1
ATOM 4354 C CA . ASP A 1 551 ? 26.413 -11.763 7.522 1.00 90.19 551 ASP A CA 1
ATOM 4355 C C . ASP A 1 551 ? 27.331 -12.618 6.624 1.00 90.19 551 ASP A C 1
ATOM 4357 O O . ASP A 1 551 ? 27.115 -13.821 6.484 1.00 90.19 551 ASP A O 1
ATOM 4361 N N . GLU A 1 552 ? 28.348 -11.994 6.022 1.00 92.25 552 GLU A N 1
ATOM 4362 C CA . GLU A 1 552 ? 29.332 -12.545 5.084 1.00 92.25 552 GLU A CA 1
ATOM 4363 C C . GLU A 1 552 ? 28.746 -13.210 3.824 1.00 92.25 552 GLU A C 1
ATOM 4365 O O . GLU A 1 552 ? 29.476 -13.888 3.092 1.00 92.25 552 GLU A O 1
ATOM 4370 N N . LYS A 1 553 ? 27.449 -13.013 3.545 1.00 93.12 553 LYS A N 1
ATOM 4371 C CA . LYS A 1 553 ? 26.768 -13.592 2.379 1.00 93.12 553 LYS A CA 1
ATOM 4372 C C . LYS A 1 553 ? 27.128 -12.912 1.062 1.00 93.12 553 LYS A C 1
ATOM 4374 O O . LYS A 1 553 ? 27.107 -13.591 0.041 1.00 93.12 553 LYS A O 1
ATOM 4379 N N . TYR A 1 554 ? 27.456 -11.621 1.090 1.00 94.88 554 TYR A N 1
ATOM 4380 C CA . TYR A 1 554 ? 27.705 -10.821 -0.107 1.00 94.88 554 TYR A CA 1
ATOM 4381 C C . TYR A 1 554 ? 29.098 -10.190 -0.081 1.00 94.88 554 TYR A C 1
ATOM 4383 O O . TYR A 1 554 ? 29.581 -9.718 0.950 1.00 94.88 554 TYR A O 1
ATOM 4391 N N . SER A 1 555 ? 29.751 -10.203 -1.236 1.00 94.62 555 SER A N 1
ATOM 4392 C CA . SER A 1 555 ? 31.030 -9.564 -1.542 1.00 94.62 555 SER A CA 1
ATOM 4393 C C . SER A 1 555 ? 30.871 -8.685 -2.781 1.00 94.62 555 SER A C 1
ATOM 4395 O O . SER A 1 555 ? 29.987 -8.921 -3.604 1.00 94.62 555 SER A O 1
ATOM 4397 N N . ASN A 1 556 ? 31.723 -7.667 -2.936 1.00 94.00 556 ASN A N 1
ATOM 4398 C CA . ASN A 1 556 ? 31.658 -6.766 -4.092 1.00 94.00 556 ASN A CA 1
ATOM 4399 C C . ASN A 1 556 ? 31.648 -7.547 -5.413 1.00 94.00 556 ASN A C 1
ATOM 4401 O O . ASN A 1 556 ? 32.560 -8.335 -5.670 1.00 94.00 556 ASN A O 1
ATOM 4405 N N . GLY A 1 557 ? 30.641 -7.293 -6.249 1.00 91.19 557 GLY A N 1
ATOM 4406 C CA . GLY A 1 557 ? 30.434 -8.023 -7.502 1.00 91.19 557 GLY A CA 1
ATOM 4407 C C . GLY A 1 557 ? 29.327 -9.079 -7.455 1.00 91.19 557 GLY A C 1
ATOM 4408 O O . GLY A 1 557 ? 28.917 -9.556 -8.512 1.00 91.19 557 GLY A O 1
ATOM 4409 N N . ASP A 1 558 ? 28.835 -9.448 -6.270 1.00 93.81 558 ASP A N 1
ATOM 4410 C CA . ASP A 1 558 ? 27.739 -10.410 -6.150 1.00 93.81 558 ASP A CA 1
ATOM 4411 C C . ASP A 1 558 ? 26.421 -9.815 -6.663 1.00 93.81 558 ASP A C 1
ATOM 4413 O O . ASP A 1 558 ? 26.150 -8.621 -6.515 1.00 93.81 558 ASP A O 1
ATOM 4417 N N . LEU A 1 559 ? 25.597 -10.672 -7.272 1.00 94.12 559 LEU A N 1
ATOM 4418 C CA . LEU A 1 559 ? 24.326 -10.297 -7.882 1.00 94.12 559 LEU A CA 1
ATOM 4419 C C . LEU A 1 559 ? 23.146 -10.953 -7.170 1.00 94.12 559 LEU A C 1
ATOM 4421 O O . LEU A 1 559 ? 23.212 -12.131 -6.820 1.00 94.12 559 LEU A O 1
ATOM 4425 N N . ILE A 1 560 ? 22.041 -10.217 -7.084 1.00 94.62 560 ILE A N 1
ATOM 4426 C CA . ILE A 1 560 ? 20.709 -10.736 -6.762 1.00 94.62 560 ILE A CA 1
ATOM 4427 C C . ILE A 1 560 ? 19.842 -10.619 -8.009 1.00 94.62 560 ILE A C 1
ATOM 4429 O O . ILE A 1 560 ? 19.778 -9.554 -8.624 1.00 94.62 560 ILE A O 1
ATOM 4433 N N . LYS A 1 561 ? 19.177 -11.709 -8.386 1.00 93.94 561 LYS A N 1
ATOM 4434 C CA . LYS A 1 561 ? 18.319 -11.803 -9.571 1.00 93.94 561 LYS A CA 1
ATOM 4435 C C . LYS A 1 561 ? 16.871 -12.100 -9.162 1.00 93.94 561 LYS A C 1
ATOM 4437 O O . LYS A 1 561 ? 16.624 -12.558 -8.045 1.00 93.94 561 LYS A O 1
ATOM 4442 N N . PRO A 1 562 ? 15.894 -11.906 -10.063 1.00 93.12 562 PRO A N 1
ATOM 4443 C CA . PRO A 1 562 ? 14.513 -12.304 -9.820 1.00 93.12 562 PRO A CA 1
ATOM 4444 C C . PRO A 1 562 ? 14.396 -13.775 -9.388 1.00 93.12 562 PRO A C 1
ATOM 4446 O O . PRO A 1 562 ? 14.785 -14.686 -10.119 1.00 93.12 562 PRO A O 1
ATOM 4449 N N . GLY A 1 563 ? 13.837 -14.000 -8.196 1.00 89.06 563 GLY A N 1
ATOM 4450 C CA . GLY A 1 563 ? 13.649 -15.327 -7.594 1.00 89.06 563 GLY A CA 1
ATOM 4451 C C . GLY A 1 563 ? 14.680 -15.706 -6.519 1.00 89.06 563 GLY A C 1
ATOM 4452 O O . GLY A 1 563 ? 14.400 -16.610 -5.715 1.00 89.06 563 GLY A O 1
ATOM 4453 N N . ASP A 1 564 ? 15.812 -14.999 -6.456 1.00 91.69 564 ASP A N 1
ATOM 4454 C CA . ASP A 1 564 ? 16.775 -15.112 -5.356 1.00 91.69 564 ASP A CA 1
ATOM 4455 C C . ASP A 1 564 ? 16.170 -14.568 -4.048 1.00 91.69 564 ASP A C 1
ATOM 4457 O O . ASP A 1 564 ? 15.209 -13.802 -4.056 1.00 91.69 564 ASP A O 1
ATOM 4461 N N . GLU A 1 565 ? 16.691 -15.009 -2.902 1.00 89.38 565 GLU A N 1
ATOM 4462 C CA . GLU A 1 565 ? 16.263 -14.504 -1.589 1.00 89.38 565 GLU A CA 1
ATOM 4463 C C . GLU A 1 565 ? 16.794 -13.082 -1.371 1.00 89.38 565 GLU A C 1
ATOM 4465 O O . GLU A 1 565 ? 17.993 -12.839 -1.516 1.00 89.38 565 GLU A O 1
ATOM 4470 N N . LEU A 1 566 ? 15.916 -12.149 -0.993 1.00 93.38 566 LEU A N 1
ATOM 4471 C CA . LEU A 1 566 ? 16.336 -10.779 -0.706 1.00 93.38 566 LEU A CA 1
ATOM 4472 C C . LEU A 1 566 ? 17.045 -10.660 0.657 1.00 93.38 566 LEU A C 1
ATOM 4474 O O . LEU A 1 566 ? 16.639 -11.302 1.630 1.00 93.38 566 LEU A O 1
ATOM 4478 N N . PRO A 1 567 ? 18.075 -9.802 0.770 1.00 92.19 567 PRO A N 1
ATOM 4479 C CA . PRO A 1 567 ? 18.724 -9.484 2.035 1.00 92.19 567 PRO A CA 1
ATOM 4480 C C . PRO A 1 567 ? 17.820 -8.638 2.937 1.00 92.19 567 PRO A C 1
ATOM 4482 O O . PRO A 1 567 ? 16.858 -8.018 2.475 1.00 92.19 567 PRO A O 1
ATOM 4485 N N . ASP A 1 568 ? 18.178 -8.557 4.223 1.00 88.38 568 ASP A N 1
ATOM 4486 C CA . ASP A 1 568 ? 17.577 -7.590 5.149 1.00 88.38 568 ASP A CA 1
ATOM 4487 C C . ASP A 1 568 ? 17.711 -6.163 4.586 1.00 88.38 568 ASP A C 1
ATOM 4489 O O . ASP A 1 568 ? 18.746 -5.808 4.016 1.00 88.38 568 ASP A O 1
ATOM 4493 N N . GLU A 1 569 ? 16.665 -5.350 4.761 1.00 90.50 569 GLU A N 1
ATOM 4494 C CA . GLU A 1 569 ? 16.581 -3.981 4.229 1.00 90.50 569 GLU A CA 1
ATOM 4495 C C . GLU A 1 569 ? 17.780 -3.105 4.632 1.00 90.50 569 GLU A C 1
ATOM 4497 O O . GLU A 1 569 ? 18.169 -2.212 3.887 1.00 90.50 569 GLU A O 1
ATOM 4502 N N . SER A 1 570 ? 18.419 -3.383 5.774 1.00 87.81 570 SER A N 1
ATOM 4503 C CA . SER A 1 570 ? 19.613 -2.652 6.227 1.00 87.81 570 SER A CA 1
ATOM 4504 C C . SER A 1 570 ? 20.846 -2.788 5.327 1.00 87.81 570 SER A C 1
ATOM 4506 O O . SER A 1 570 ? 21.813 -2.072 5.558 1.00 87.81 570 SER A O 1
ATOM 4508 N N . LEU A 1 571 ? 20.838 -3.693 4.343 1.00 91.69 571 LEU A N 1
ATOM 4509 C CA . LEU A 1 571 ? 21.922 -3.845 3.365 1.00 91.69 571 LEU A CA 1
ATOM 4510 C C . LEU A 1 571 ? 21.609 -3.205 2.012 1.00 91.69 571 LEU A C 1
ATOM 4512 O O . LEU A 1 571 ? 22.477 -3.188 1.143 1.00 91.69 571 LEU A O 1
ATOM 4516 N N . TRP A 1 572 ? 20.376 -2.744 1.795 1.00 92.69 572 TRP A N 1
ATOM 4517 C CA . TRP A 1 572 ? 19.905 -2.315 0.477 1.00 92.69 572 TRP A CA 1
ATOM 4518 C C . TRP A 1 572 ? 20.623 -1.053 -0.026 1.00 92.69 572 TRP A C 1
ATOM 4520 O O . TRP A 1 572 ? 20.756 -0.890 -1.233 1.00 92.69 572 TRP A O 1
ATOM 4530 N N . ASP A 1 573 ? 21.176 -0.222 0.861 1.00 90.75 573 ASP A N 1
ATOM 4531 C CA . ASP A 1 573 ? 22.006 0.943 0.505 1.00 90.75 573 ASP A CA 1
ATOM 4532 C C . ASP A 1 573 ? 23.337 0.562 -0.175 1.00 90.75 573 ASP A C 1
ATOM 4534 O O . ASP A 1 573 ? 23.990 1.409 -0.783 1.00 90.75 573 ASP A O 1
ATOM 4538 N N . LYS A 1 574 ? 23.753 -0.709 -0.069 1.00 93.62 574 LYS A N 1
ATOM 4539 C CA . LYS A 1 574 ? 24.943 -1.273 -0.734 1.00 93.62 574 LYS A CA 1
ATOM 4540 C C . LYS A 1 574 ? 24.632 -1.966 -2.056 1.00 93.62 574 LYS A C 1
ATOM 4542 O O . LYS A 1 574 ? 25.530 -2.544 -2.667 1.00 93.62 574 LYS A O 1
ATOM 4547 N N . PHE A 1 575 ? 23.371 -1.986 -2.474 1.00 94.75 575 PHE A N 1
ATOM 4548 C CA . PHE A 1 575 ? 22.971 -2.579 -3.741 1.00 94.75 575 PHE A CA 1
ATOM 4549 C C . PHE A 1 575 ? 22.726 -1.499 -4.789 1.00 94.75 575 PHE A C 1
ATOM 4551 O O . PHE A 1 575 ? 22.161 -0.446 -4.507 1.00 94.75 575 PHE A O 1
ATOM 4558 N N . HIS A 1 576 ? 23.128 -1.794 -6.021 1.00 93.94 576 HIS A N 1
ATOM 4559 C CA . HIS A 1 576 ? 22.962 -0.909 -7.168 1.00 93.94 576 HIS A CA 1
ATOM 4560 C C . HIS A 1 576 ? 22.205 -1.625 -8.288 1.00 93.94 576 HIS A C 1
ATOM 4562 O O . HIS A 1 576 ? 22.481 -2.798 -8.557 1.00 93.94 576 HIS A O 1
ATOM 4568 N N . PRO A 1 577 ? 21.255 -0.958 -8.958 1.00 94.88 577 PRO A N 1
ATOM 4569 C CA . PRO A 1 577 ? 20.448 -1.595 -9.982 1.00 94.88 577 PRO A CA 1
ATOM 4570 C C . PRO A 1 577 ? 21.272 -1.877 -11.242 1.00 94.88 577 PRO A C 1
ATOM 4572 O O . PRO A 1 577 ? 22.050 -1.043 -11.705 1.00 94.88 577 PRO A O 1
ATOM 4575 N N . ILE A 1 578 ? 21.047 -3.049 -11.828 1.00 95.75 578 ILE A N 1
ATOM 4576 C CA . ILE A 1 578 ? 21.508 -3.415 -13.164 1.00 95.75 578 ILE A CA 1
ATOM 4577 C C . ILE A 1 578 ? 20.316 -3.351 -14.112 1.00 95.75 578 ILE A C 1
ATOM 4579 O O . ILE A 1 578 ? 19.309 -4.035 -13.907 1.00 95.75 578 ILE A O 1
ATOM 4583 N N . ILE A 1 579 ? 20.436 -2.522 -15.146 1.00 95.50 579 ILE A N 1
ATOM 4584 C CA . ILE A 1 579 ? 19.331 -2.109 -16.006 1.00 95.50 579 ILE A CA 1
ATOM 4585 C C . ILE A 1 579 ? 19.462 -2.736 -17.398 1.00 95.50 579 ILE A C 1
ATOM 4587 O O . ILE A 1 579 ? 20.455 -2.532 -18.092 1.00 95.50 579 ILE A O 1
ATOM 4591 N N . LYS A 1 580 ? 18.426 -3.449 -17.846 1.00 94.25 580 LYS A N 1
ATOM 4592 C CA . LYS A 1 580 ? 18.251 -3.864 -19.244 1.00 94.25 580 LYS A CA 1
ATOM 4593 C C . LYS A 1 580 ? 17.383 -2.842 -19.975 1.00 94.25 580 LYS A C 1
ATOM 4595 O O . LYS A 1 580 ? 16.337 -2.443 -19.473 1.00 94.25 580 LYS A O 1
ATOM 4600 N N . LEU A 1 581 ? 17.789 -2.458 -21.182 1.00 93.62 581 LEU A N 1
ATOM 4601 C CA . LEU A 1 581 ? 16.961 -1.668 -22.093 1.00 93.62 581 LEU A CA 1
ATOM 4602 C C . LEU A 1 581 ? 16.154 -2.603 -22.994 1.00 93.62 581 LEU A C 1
ATOM 4604 O O . LEU A 1 581 ? 16.738 -3.413 -23.715 1.00 93.62 581 LEU A O 1
ATOM 4608 N N . VAL A 1 582 ? 14.830 -2.470 -22.979 1.00 92.38 582 VAL A N 1
ATOM 4609 C CA . VAL A 1 582 ? 13.932 -3.184 -23.899 1.00 92.38 582 VAL A CA 1
ATOM 4610 C C . VAL A 1 582 ? 13.349 -2.224 -24.925 1.00 92.38 582 VAL A C 1
ATOM 4612 O O . VAL A 1 582 ? 13.267 -1.023 -24.669 1.00 92.38 582 VAL A O 1
ATOM 4615 N N . ASP A 1 583 ? 12.978 -2.738 -26.095 1.00 92.06 583 ASP A N 1
ATOM 4616 C CA . ASP A 1 583 ? 12.325 -1.936 -27.129 1.00 92.06 583 ASP A CA 1
ATOM 4617 C C . ASP A 1 583 ? 10.995 -1.383 -26.607 1.00 92.06 583 ASP A C 1
ATOM 4619 O O . ASP A 1 583 ? 10.163 -2.128 -26.088 1.00 92.06 583 ASP A O 1
ATOM 4623 N N . GLY A 1 584 ? 10.814 -0.068 -26.726 1.00 93.06 584 GLY A N 1
ATOM 4624 C CA . GLY A 1 584 ? 9.532 0.576 -26.484 1.00 93.06 584 GLY A CA 1
ATOM 4625 C C . GLY A 1 584 ? 8.669 0.592 -27.746 1.00 93.06 584 GLY A C 1
ATOM 4626 O O . GLY A 1 584 ? 8.796 -0.264 -28.628 1.00 93.06 584 GLY A O 1
ATOM 4627 N N . TRP A 1 585 ? 7.758 1.555 -27.840 1.00 93.69 585 TRP A N 1
ATOM 4628 C CA . TRP A 1 585 ? 6.863 1.681 -28.984 1.00 93.69 585 TRP A CA 1
ATOM 4629 C C . TRP A 1 585 ? 6.444 3.125 -29.250 1.00 93.69 585 TRP A C 1
ATOM 4631 O O . TRP A 1 585 ? 6.352 3.959 -28.352 1.00 93.69 585 TRP A O 1
ATOM 4641 N N . GLU A 1 586 ? 6.124 3.393 -30.515 1.00 90.38 586 GLU A N 1
ATOM 4642 C CA . GLU A 1 586 ? 5.414 4.603 -30.920 1.00 90.38 586 GLU A CA 1
ATOM 4643 C C . GLU A 1 586 ? 3.895 4.385 -30.877 1.00 90.38 586 GLU A C 1
ATOM 4645 O O . GLU A 1 586 ? 3.392 3.276 -31.084 1.00 90.38 586 GLU A O 1
ATOM 4650 N N . GLY A 1 587 ? 3.152 5.474 -30.684 1.00 86.56 587 GLY A N 1
ATOM 4651 C CA . GLY A 1 587 ? 1.693 5.454 -30.619 1.00 86.56 587 GLY A CA 1
ATOM 4652 C C . GLY A 1 587 ? 1.160 5.246 -29.203 1.00 86.56 587 GLY A C 1
ATOM 4653 O O . GLY A 1 587 ? 1.921 5.238 -28.242 1.00 86.56 587 GLY A O 1
ATOM 4654 N N . ASN A 1 588 ? -0.164 5.132 -29.102 1.00 88.38 588 ASN A N 1
ATOM 4655 C CA . ASN A 1 588 ? -0.884 5.065 -27.835 1.00 88.38 588 ASN A CA 1
ATOM 4656 C C . ASN A 1 588 ? -1.658 3.738 -27.707 1.00 88.38 588 ASN A C 1
ATOM 4658 O O . ASN A 1 588 ? -2.248 3.258 -28.689 1.00 88.38 588 ASN A O 1
ATOM 4662 N N . ILE A 1 589 ? -1.615 3.152 -26.507 1.00 90.06 589 ILE A N 1
ATOM 4663 C CA . ILE A 1 589 ? -2.269 1.874 -26.163 1.00 90.06 589 ILE A CA 1
ATOM 4664 C C . ILE A 1 589 ? -3.584 2.030 -25.379 1.00 90.06 589 ILE A C 1
ATOM 4666 O O . ILE A 1 589 ? -4.258 1.036 -25.109 1.00 90.06 589 ILE A O 1
ATOM 4670 N N . GLU A 1 590 ? -3.973 3.253 -25.031 1.00 89.44 590 GLU A N 1
ATOM 4671 C CA . GLU A 1 590 ? -5.234 3.589 -24.370 1.00 89.44 590 GLU A CA 1
ATOM 4672 C C . GLU A 1 590 ? -6.448 3.272 -25.258 1.00 89.44 590 GLU A C 1
ATOM 4674 O O . GLU A 1 590 ? -6.443 3.470 -26.478 1.00 89.44 590 GLU A O 1
ATOM 4679 N N . GLY A 1 591 ? -7.515 2.765 -24.632 1.00 83.19 591 GLY A N 1
ATOM 4680 C CA . GLY A 1 591 ? -8.789 2.466 -25.294 1.00 83.19 591 GLY A CA 1
ATOM 4681 C C . GLY A 1 591 ? -8.749 1.329 -26.322 1.00 83.19 591 GLY A C 1
ATOM 4682 O O . GLY A 1 591 ? -9.681 1.211 -27.115 1.00 83.19 591 GLY A O 1
ATOM 4683 N N . LYS A 1 592 ? -7.679 0.525 -26.347 1.00 85.56 592 LYS A N 1
ATOM 4684 C CA . LYS A 1 592 ? -7.531 -0.623 -27.250 1.00 85.56 592 LYS A CA 1
ATOM 4685 C C . LYS A 1 592 ? -8.334 -1.825 -26.762 1.00 85.56 592 LYS A C 1
ATOM 4687 O O . LYS A 1 592 ? -8.247 -2.199 -25.595 1.00 85.56 592 LYS A O 1
ATOM 4692 N N . GLU A 1 593 ? -9.044 -2.461 -27.685 1.00 83.44 593 GLU A N 1
ATOM 4693 C CA . GLU A 1 593 ? -9.941 -3.595 -27.448 1.00 83.44 593 GLU A CA 1
ATOM 4694 C C . GLU A 1 593 ? -9.499 -4.847 -28.236 1.00 83.44 593 GLU A C 1
ATOM 4696 O O . GLU A 1 593 ? -8.657 -4.765 -29.140 1.00 83.44 593 GLU A O 1
ATOM 4701 N N . PRO A 1 594 ? -10.059 -6.038 -27.941 1.00 85.00 594 PRO A N 1
ATOM 4702 C CA . PRO A 1 594 ? -9.807 -7.241 -28.729 1.00 85.00 594 PRO A CA 1
ATOM 4703 C C . PRO A 1 594 ? -10.026 -7.028 -30.234 1.00 85.00 594 PRO A C 1
ATOM 4705 O O . PRO A 1 594 ? -11.110 -6.649 -30.678 1.00 85.00 594 PRO A O 1
ATOM 4708 N N . GLY A 1 595 ? -8.994 -7.331 -31.025 1.00 83.88 595 GLY A N 1
ATOM 4709 C CA . GLY A 1 595 ? -8.985 -7.153 -32.480 1.00 83.88 595 GLY A CA 1
ATOM 4710 C C . GLY A 1 595 ? -8.362 -5.839 -32.962 1.00 83.88 595 GLY A C 1
ATOM 4711 O O . GLY A 1 595 ? -8.115 -5.709 -34.163 1.00 83.88 595 GLY A O 1
ATOM 4712 N N . ASP A 1 596 ? -8.059 -4.901 -32.061 1.00 87.75 596 ASP A N 1
ATOM 4713 C CA . ASP A 1 596 ? -7.262 -3.725 -32.398 1.00 87.75 596 ASP A CA 1
ATOM 4714 C C . ASP A 1 596 ? -5.783 -4.074 -32.593 1.00 87.75 596 ASP A C 1
ATOM 4716 O O . ASP A 1 596 ? -5.229 -4.986 -31.977 1.00 87.75 596 ASP A O 1
ATOM 4720 N N . ASN A 1 597 ? -5.108 -3.285 -33.430 1.00 86.31 597 ASN A N 1
ATOM 4721 C CA . ASN A 1 597 ? -3.662 -3.383 -33.585 1.00 86.31 597 ASN A CA 1
ATOM 4722 C C . ASN A 1 597 ? -2.964 -2.749 -32.375 1.00 86.31 597 ASN A C 1
ATOM 4724 O O . ASN A 1 597 ? -2.998 -1.522 -32.208 1.00 86.31 597 ASN A O 1
ATOM 4728 N N . LEU A 1 598 ? -2.304 -3.589 -31.578 1.00 91.00 598 LEU A N 1
ATOM 4729 C CA . LEU A 1 598 ? -1.369 -3.182 -30.531 1.00 91.00 598 LEU A CA 1
ATOM 4730 C C . LEU A 1 598 ? 0.074 -3.160 -31.062 1.00 91.00 598 LEU A C 1
ATOM 4732 O O . LEU A 1 598 ? 0.411 -3.961 -31.941 1.00 91.00 598 LEU A O 1
ATOM 4736 N N . PRO A 1 599 ? 0.940 -2.259 -30.561 1.00 91.50 599 PRO A N 1
ATOM 4737 C CA . PRO A 1 599 ? 2.331 -2.190 -30.999 1.00 91.50 599 PRO A CA 1
ATOM 4738 C C . PRO A 1 599 ? 3.102 -3.481 -30.693 1.00 91.50 599 PRO A C 1
ATOM 4740 O O . PRO A 1 599 ? 2.942 -4.074 -29.631 1.00 91.50 599 PRO A O 1
ATOM 4743 N N . GLN A 1 600 ? 4.016 -3.889 -31.577 1.00 88.69 600 GLN A N 1
ATOM 4744 C CA . GLN A 1 600 ? 4.870 -5.056 -31.315 1.00 88.69 600 GLN A CA 1
ATOM 4745 C C . GLN A 1 600 ? 5.743 -4.860 -30.064 1.00 88.69 600 GLN A C 1
ATOM 4747 O O . GLN A 1 600 ? 5.934 -5.807 -29.306 1.00 88.69 600 GLN A O 1
ATOM 4752 N N . GLY A 1 601 ? 6.217 -3.633 -29.813 1.00 91.19 601 GLY A N 1
ATOM 4753 C CA . GLY A 1 601 ? 6.985 -3.294 -28.611 1.00 91.19 601 GLY A CA 1
ATOM 4754 C C . GLY A 1 601 ? 6.213 -3.525 -27.308 1.00 91.19 601 GLY A C 1
ATOM 4755 O O . GLY A 1 601 ? 6.803 -3.962 -26.327 1.00 91.19 601 GLY A O 1
ATOM 4756 N N . PHE A 1 602 ? 4.885 -3.349 -27.306 1.00 93.25 602 PHE A N 1
ATOM 4757 C CA . PHE A 1 602 ? 4.037 -3.655 -26.146 1.00 93.25 602 PHE A CA 1
ATOM 4758 C C . PHE A 1 602 ? 4.077 -5.153 -25.799 1.00 93.25 602 PHE A C 1
ATOM 4760 O O . PHE A 1 602 ? 4.305 -5.527 -24.646 1.00 93.25 602 PHE A O 1
ATOM 4767 N N . PHE A 1 603 ? 3.915 -6.025 -26.800 1.00 91.94 603 PHE A N 1
ATOM 4768 C CA . PHE A 1 603 ? 4.022 -7.474 -26.598 1.00 91.94 603 PHE A CA 1
ATOM 4769 C C . PHE A 1 603 ? 5.457 -7.900 -26.278 1.00 91.94 603 PHE A C 1
ATOM 4771 O O . PHE A 1 603 ? 5.658 -8.779 -25.444 1.00 91.94 603 PHE A O 1
ATOM 4778 N N . GLY A 1 604 ? 6.448 -7.246 -26.891 1.00 92.12 604 GLY A N 1
ATOM 4779 C CA . GLY A 1 604 ? 7.865 -7.432 -26.584 1.00 92.12 604 GLY A CA 1
ATOM 4780 C C . GLY A 1 604 ? 8.173 -7.153 -25.114 1.00 92.12 604 GLY A C 1
ATOM 4781 O O . GLY A 1 604 ? 8.765 -7.998 -24.449 1.00 92.12 604 GLY A O 1
ATOM 4782 N N . PHE A 1 605 ? 7.690 -6.028 -24.580 1.00 93.88 605 PHE A N 1
ATOM 4783 C CA . PHE A 1 605 ? 7.810 -5.682 -23.164 1.00 93.88 605 PHE A CA 1
ATOM 4784 C C . PHE A 1 605 ? 7.167 -6.741 -22.260 1.00 93.88 605 PHE A C 1
ATOM 4786 O O . PHE A 1 605 ? 7.822 -7.249 -21.350 1.00 93.88 605 PHE A O 1
ATOM 4793 N N . CYS A 1 606 ? 5.907 -7.112 -22.524 1.00 94.50 606 CYS A N 1
ATOM 4794 C CA . CYS A 1 606 ? 5.193 -8.116 -21.726 1.00 94.50 606 CYS A CA 1
ATOM 4795 C C . CYS A 1 606 ? 5.936 -9.458 -21.720 1.00 94.50 606 CYS A C 1
ATOM 4797 O O . CYS A 1 606 ? 6.156 -10.052 -20.662 1.00 94.50 606 CYS A O 1
ATOM 4799 N N . SER A 1 607 ? 6.382 -9.890 -22.900 1.00 92.50 607 SER A N 1
ATOM 4800 C CA . SER A 1 607 ? 7.096 -11.148 -23.066 1.00 92.50 607 SER A CA 1
ATOM 4801 C C . SER A 1 607 ? 8.446 -11.149 -22.367 1.00 92.50 607 SER A C 1
ATOM 4803 O O . SER A 1 607 ? 8.825 -12.169 -21.794 1.00 92.50 607 SER A O 1
ATOM 4805 N N . GLU A 1 608 ? 9.168 -10.031 -22.397 1.00 92.62 608 GLU A N 1
ATOM 4806 C CA . GLU A 1 608 ? 10.467 -9.907 -21.747 1.00 92.62 608 GLU A CA 1
ATOM 4807 C C . GLU A 1 608 ? 10.334 -9.951 -20.220 1.00 92.62 608 GLU A C 1
ATOM 4809 O O . GLU A 1 608 ? 11.061 -10.691 -19.556 1.00 92.62 608 GLU A O 1
ATOM 4814 N N . VAL A 1 609 ? 9.353 -9.231 -19.665 1.00 94.56 609 VAL A N 1
ATOM 4815 C CA . VAL A 1 609 ? 9.043 -9.249 -18.228 1.00 94.56 609 VAL A CA 1
ATOM 4816 C C . VAL A 1 609 ? 8.714 -10.668 -17.758 1.00 94.56 609 VAL A C 1
ATOM 4818 O O . VAL A 1 609 ? 9.317 -11.153 -16.799 1.00 94.56 609 VAL A O 1
ATOM 4821 N N . GLU A 1 610 ? 7.795 -11.364 -18.435 1.00 93.81 610 GLU A N 1
ATOM 4822 C CA . GLU A 1 610 ? 7.442 -12.743 -18.078 1.00 93.81 610 GLU A CA 1
ATOM 4823 C C . GLU A 1 610 ? 8.616 -13.711 -18.236 1.00 93.81 610 GLU A C 1
ATOM 4825 O O . GLU A 1 610 ? 8.788 -14.604 -17.406 1.00 93.81 610 GLU A O 1
ATOM 4830 N N . ASN A 1 611 ? 9.434 -13.540 -19.277 1.00 90.88 611 ASN A N 1
ATOM 4831 C CA . ASN A 1 611 ? 10.574 -14.409 -19.536 1.00 90.88 611 ASN A CA 1
ATOM 4832 C C . ASN A 1 611 ? 11.623 -14.287 -18.428 1.00 90.88 611 ASN A C 1
ATOM 4834 O O . ASN A 1 611 ? 12.046 -15.302 -17.877 1.00 90.88 611 ASN A O 1
ATOM 4838 N N . ILE A 1 612 ? 12.001 -13.058 -18.059 1.00 92.06 612 ILE A N 1
ATOM 4839 C CA . ILE A 1 612 ? 12.977 -12.799 -16.993 1.00 92.06 612 ILE A CA 1
ATOM 4840 C C . ILE A 1 612 ? 12.472 -13.348 -15.656 1.00 92.06 612 ILE A C 1
ATOM 4842 O O . ILE A 1 612 ? 13.189 -14.092 -14.983 1.00 92.06 612 ILE A O 1
ATOM 4846 N N . LEU A 1 613 ? 11.226 -13.037 -15.287 1.00 93.38 613 LEU A N 1
ATOM 4847 C CA . LEU A 1 613 ? 10.620 -13.527 -14.047 1.00 93.38 613 LEU A CA 1
ATOM 4848 C C . LEU A 1 613 ? 10.479 -15.059 -14.036 1.00 93.38 613 LEU A C 1
ATOM 4850 O O . LEU A 1 613 ? 10.600 -15.688 -12.985 1.00 93.38 613 LEU A O 1
ATOM 4854 N N . GLY A 1 614 ? 10.255 -15.663 -15.205 1.00 91.31 614 GLY A N 1
ATOM 4855 C CA . GLY A 1 614 ? 10.106 -17.101 -15.396 1.00 91.31 614 GLY A CA 1
ATOM 4856 C C . GLY A 1 614 ? 11.405 -17.906 -15.312 1.00 91.31 614 GLY A C 1
ATOM 4857 O O . GLY A 1 614 ? 11.333 -19.110 -15.083 1.00 91.31 614 GLY A O 1
ATOM 4858 N N . GLN A 1 615 ? 12.593 -17.296 -15.427 1.00 87.38 615 GLN A N 1
ATOM 4859 C CA . GLN A 1 615 ? 13.868 -18.044 -15.457 1.00 87.38 615 GLN A CA 1
ATOM 4860 C C . GLN A 1 615 ? 14.147 -18.853 -14.179 1.00 87.38 615 GLN A C 1
ATOM 4862 O O . GLN A 1 615 ? 14.879 -19.851 -14.216 1.00 87.38 615 GLN A O 1
ATOM 4867 N N . SER A 1 616 ? 13.573 -18.426 -13.052 1.00 82.50 616 SER A N 1
ATOM 4868 C CA . SER A 1 616 ? 13.670 -19.111 -11.758 1.00 82.50 616 SER A CA 1
ATOM 4869 C C . SER A 1 616 ? 12.722 -20.317 -11.633 1.00 82.50 616 SER A C 1
ATOM 4871 O O . SER A 1 616 ? 12.881 -21.128 -10.720 1.00 82.50 616 SER A O 1
ATOM 4873 N N . TYR A 1 617 ? 11.795 -20.500 -12.580 1.00 85.62 617 TYR A N 1
ATOM 4874 C CA . TYR A 1 617 ? 10.800 -21.571 -12.610 1.00 85.62 617 TYR A CA 1
ATOM 4875 C C . TYR A 1 617 ? 11.179 -22.598 -13.689 1.00 85.62 617 TYR A C 1
ATOM 4877 O O . TYR A 1 617 ? 11.121 -22.310 -14.879 1.00 85.62 617 TYR A O 1
ATOM 4885 N N . LYS A 1 618 ? 11.590 -23.808 -13.285 1.00 78.88 618 LYS A N 1
ATOM 4886 C CA . LYS A 1 618 ? 12.019 -24.883 -14.204 1.00 78.88 618 LYS A CA 1
ATOM 4887 C C . LYS A 1 618 ? 11.332 -26.210 -13.890 1.00 78.88 618 LYS A C 1
ATOM 4889 O O . LYS A 1 618 ? 11.058 -26.508 -12.725 1.00 78.88 618 LYS A O 1
ATOM 4894 N N . GLY A 1 619 ? 11.109 -27.039 -14.911 1.00 82.00 619 GLY A N 1
ATOM 4895 C CA . GLY A 1 619 ? 10.513 -28.367 -14.744 1.00 82.00 619 GLY A CA 1
ATOM 4896 C C . GLY A 1 619 ? 9.077 -28.283 -14.222 1.00 82.00 619 GLY A C 1
ATOM 4897 O O . GLY A 1 619 ? 8.258 -27.551 -14.764 1.00 82.00 619 GLY A O 1
ATOM 4898 N N . GLU A 1 620 ? 8.757 -28.996 -13.137 1.00 67.69 620 GLU A N 1
ATOM 4899 C CA . GLU A 1 620 ? 7.397 -29.006 -12.561 1.00 67.69 620 GLU A CA 1
ATOM 4900 C C . GLU A 1 620 ? 6.922 -27.626 -12.064 1.00 67.69 620 GLU A C 1
ATOM 4902 O O . GLU A 1 620 ? 5.717 -27.412 -11.903 1.00 67.69 620 GLU A O 1
ATOM 4907 N N . ALA A 1 621 ? 7.848 -26.681 -11.849 1.00 78.31 621 ALA A N 1
ATOM 4908 C CA . ALA A 1 621 ? 7.537 -25.322 -11.422 1.00 78.31 621 ALA A CA 1
ATOM 4909 C C . ALA A 1 621 ? 7.097 -24.389 -12.567 1.00 78.31 621 ALA A C 1
ATOM 4911 O O . ALA A 1 621 ? 6.548 -23.328 -12.289 1.00 78.31 621 ALA A O 1
ATOM 4912 N N . GLU A 1 622 ? 7.282 -24.766 -13.839 1.00 82.00 622 GLU A N 1
ATOM 4913 C CA . GLU A 1 622 ? 6.956 -23.914 -15.001 1.00 82.00 622 GLU A CA 1
ATOM 4914 C C . GLU A 1 622 ? 5.468 -23.544 -15.082 1.00 82.00 622 GLU A C 1
ATOM 4916 O O . GLU A 1 622 ? 5.108 -22.461 -15.544 1.00 82.00 622 GLU A O 1
ATOM 4921 N N . GLN A 1 623 ? 4.581 -24.404 -14.573 1.00 78.81 623 GLN A N 1
ATOM 4922 C CA . GLN A 1 623 ? 3.149 -24.098 -14.476 1.00 78.81 623 GLN A CA 1
ATOM 4923 C C . GLN A 1 623 ? 2.852 -22.917 -13.533 1.00 78.81 623 GLN A C 1
ATOM 4925 O O . GLN A 1 623 ? 1.829 -22.256 -13.692 1.00 78.81 623 GLN A O 1
ATOM 4930 N N . TYR A 1 624 ? 3.757 -22.636 -12.591 1.00 83.50 624 TYR A N 1
ATOM 4931 C CA . TYR A 1 624 ? 3.700 -21.513 -11.653 1.00 83.50 624 TYR A CA 1
ATOM 4932 C C . TYR A 1 624 ? 4.586 -20.343 -12.091 1.00 83.50 624 TYR A C 1
ATOM 4934 O O . TYR A 1 624 ? 4.771 -19.406 -11.318 1.00 83.50 624 TYR A O 1
ATOM 4942 N N . ALA A 1 625 ? 5.145 -20.384 -13.304 1.00 89.81 625 ALA A N 1
ATOM 4943 C CA . ALA A 1 625 ? 5.869 -19.244 -13.842 1.00 89.81 625 ALA A CA 1
ATOM 4944 C C . ALA A 1 625 ? 4.932 -18.025 -13.913 1.00 89.81 625 ALA A C 1
ATOM 4946 O O . ALA A 1 625 ? 3.764 -18.195 -14.292 1.00 89.81 625 ALA A O 1
ATOM 4947 N N . PRO A 1 626 ? 5.421 -16.817 -13.588 1.00 94.00 626 PRO A N 1
ATOM 4948 C CA . PRO A 1 626 ? 4.611 -15.612 -13.603 1.00 94.00 626 PRO A CA 1
ATOM 4949 C C . PRO A 1 626 ? 3.909 -15.363 -14.936 1.00 94.00 626 PRO A C 1
ATOM 4951 O O . PRO A 1 626 ? 4.444 -15.662 -16.010 1.00 94.00 626 PRO A O 1
ATOM 4954 N N . ARG A 1 627 ? 2.681 -14.846 -14.839 1.00 93.62 627 ARG A N 1
ATOM 4955 C CA . ARG A 1 627 ? 1.785 -14.578 -15.962 1.00 93.62 627 ARG A CA 1
ATOM 4956 C C . ARG A 1 627 ? 1.092 -13.231 -15.811 1.00 93.62 627 ARG A C 1
ATOM 4958 O O . ARG A 1 627 ? 0.356 -13.015 -14.845 1.00 93.62 627 ARG A O 1
ATOM 4965 N N . ILE A 1 628 ? 1.276 -12.364 -16.796 1.00 95.06 628 ILE A N 1
ATOM 4966 C CA . ILE A 1 628 ? 0.507 -11.140 -16.966 1.00 95.06 628 ILE A CA 1
ATOM 4967 C C . ILE A 1 628 ? -0.891 -11.551 -17.416 1.00 95.06 628 ILE A C 1
ATOM 4969 O O . ILE A 1 628 ? -1.058 -12.138 -18.480 1.00 95.06 628 ILE A O 1
ATOM 4973 N N . PHE A 1 629 ? -1.908 -11.231 -16.619 1.00 91.44 629 PHE A N 1
ATOM 4974 C CA . PHE A 1 629 ? -3.302 -11.433 -17.031 1.00 91.44 629 PHE A CA 1
ATOM 4975 C C . PHE A 1 629 ? -3.937 -10.146 -17.565 1.00 91.44 629 PHE A C 1
ATOM 4977 O O . PHE A 1 629 ? -4.918 -10.188 -18.308 1.00 91.44 629 PHE A O 1
ATOM 4984 N N . SER A 1 630 ? -3.432 -8.981 -17.148 1.00 93.19 630 SER A N 1
ATOM 4985 C CA . SER A 1 630 ? -3.945 -7.698 -17.623 1.00 93.19 630 SER A CA 1
ATOM 4986 C C . SER A 1 630 ? -2.963 -6.549 -17.468 1.00 93.19 630 SER A C 1
ATOM 4988 O O . SER A 1 630 ? -2.157 -6.504 -16.535 1.00 93.19 630 SER A O 1
ATOM 4990 N N . VAL A 1 631 ? -3.113 -5.565 -18.343 1.00 94.00 631 VAL A N 1
ATOM 4991 C CA . VAL A 1 631 ? -2.325 -4.341 -18.371 1.00 94.00 631 VAL A CA 1
ATOM 4992 C C . VAL A 1 631 ? -3.261 -3.135 -18.339 1.00 94.00 631 VAL A C 1
ATOM 4994 O O . VAL A 1 631 ? -4.191 -3.044 -19.133 1.00 94.00 631 VAL A O 1
ATOM 4997 N N . GLY A 1 632 ? -3.039 -2.218 -17.401 1.00 90.69 632 GLY A N 1
ATOM 4998 C CA . GLY A 1 632 ? -3.699 -0.916 -17.352 1.00 90.69 632 GLY A CA 1
ATOM 4999 C C . GLY A 1 632 ? -3.066 0.046 -18.347 1.00 90.69 632 GLY A C 1
ATOM 5000 O O . GLY A 1 632 ? -1.845 0.187 -18.360 1.00 90.69 632 GLY A O 1
ATOM 5001 N N . VAL A 1 633 ? -3.908 0.696 -19.145 1.00 87.25 633 VAL A N 1
ATOM 5002 C CA . VAL A 1 633 ? -3.521 1.547 -20.281 1.00 87.25 633 VAL A CA 1
ATOM 5003 C C . VAL A 1 633 ? -4.165 2.932 -20.219 1.00 87.25 633 VAL A C 1
ATOM 5005 O O . VAL A 1 633 ? -4.460 3.537 -21.239 1.00 87.25 633 VAL A O 1
ATOM 5008 N N . GLY A 1 634 ? -4.459 3.415 -19.017 1.00 80.25 634 GLY A N 1
ATOM 5009 C CA . GLY A 1 634 ? -5.052 4.726 -18.795 1.00 80.25 634 GLY A CA 1
ATOM 5010 C C . GLY A 1 634 ? -5.913 4.767 -17.539 1.00 80.25 634 GLY A C 1
ATOM 5011 O O . GLY A 1 634 ? -6.014 3.801 -16.777 1.00 80.25 634 GLY A O 1
ATOM 5012 N N . VAL A 1 635 ? -6.563 5.910 -17.321 1.00 68.75 635 VAL A N 1
ATOM 5013 C CA . VAL A 1 635 ? -7.424 6.137 -16.153 1.00 68.75 635 VAL A CA 1
ATOM 5014 C C . VAL A 1 635 ? -8.879 5.838 -16.516 1.00 68.75 635 VAL A C 1
ATOM 5016 O O . VAL A 1 635 ? -9.429 6.458 -17.420 1.00 68.75 635 VAL A O 1
ATOM 5019 N N . GLY A 1 636 ? -9.530 4.920 -15.797 1.00 64.06 636 GLY A N 1
ATOM 5020 C CA . GLY A 1 636 ? -10.959 4.618 -15.955 1.00 64.06 636 GLY A CA 1
ATOM 5021 C C . GLY A 1 636 ? -11.274 3.145 -16.218 1.00 64.06 636 GLY A C 1
ATOM 5022 O O . GLY A 1 636 ? -10.388 2.333 -16.467 1.00 64.06 636 GLY A O 1
ATOM 5023 N N . ASP A 1 637 ? -12.563 2.809 -16.148 1.00 59.06 637 ASP A N 1
ATOM 5024 C CA . ASP A 1 637 ? -13.040 1.425 -16.002 1.00 59.06 637 ASP A CA 1
ATOM 5025 C C . ASP A 1 637 ? -12.824 0.548 -17.252 1.00 59.06 637 ASP A C 1
ATOM 5027 O O . ASP A 1 637 ? -12.797 -0.676 -17.135 1.00 59.06 637 ASP A O 1
ATOM 5031 N N . ASN A 1 638 ? -12.624 1.166 -18.425 1.00 64.50 638 ASN A N 1
ATOM 5032 C CA . ASN A 1 638 ? -12.431 0.486 -19.716 1.00 64.50 638 ASN A CA 1
ATOM 5033 C C . ASN A 1 638 ? -10.991 0.578 -20.256 1.00 64.50 638 ASN A C 1
ATOM 5035 O O . ASN A 1 638 ? -10.720 0.129 -21.361 1.00 64.50 638 ASN A O 1
ATOM 5039 N N . ASN A 1 639 ? -10.047 1.137 -19.495 1.00 80.69 639 ASN A N 1
ATOM 5040 C CA . ASN A 1 639 ? -8.669 1.330 -19.957 1.00 80.69 639 ASN A CA 1
ATOM 5041 C C . ASN A 1 639 ? -7.760 0.172 -19.516 1.00 80.69 639 ASN A C 1
ATOM 5043 O O . ASN A 1 639 ? -6.771 0.365 -18.801 1.00 80.69 639 ASN A O 1
ATOM 5047 N N . ARG A 1 640 ? -8.114 -1.056 -19.920 1.00 88.06 640 ARG A N 1
ATOM 5048 C CA . ARG A 1 640 ? -7.347 -2.277 -19.625 1.00 88.06 640 ARG A CA 1
ATOM 5049 C C . ARG A 1 640 ? -7.335 -3.253 -20.795 1.00 88.06 640 ARG A C 1
ATOM 5051 O O . ARG A 1 640 ? -8.377 -3.565 -21.354 1.00 88.06 640 ARG A O 1
ATOM 5058 N N . ILE A 1 641 ? -6.160 -3.814 -21.058 1.00 91.44 641 ILE A N 1
ATOM 5059 C CA . ILE A 1 641 ? -5.942 -4.898 -22.016 1.00 91.44 641 ILE A CA 1
ATOM 5060 C C . ILE A 1 641 ? -5.800 -6.196 -21.228 1.00 91.44 641 ILE A C 1
ATOM 5062 O O . ILE A 1 641 ? -5.001 -6.269 -20.293 1.00 91.44 641 ILE A O 1
ATOM 5066 N N . TYR A 1 642 ? -6.555 -7.225 -21.599 1.00 92.62 642 TYR A N 1
ATOM 5067 C CA . TYR A 1 642 ? -6.459 -8.547 -20.985 1.00 92.62 642 TYR A CA 1
ATOM 5068 C C . TYR A 1 642 ? -5.687 -9.481 -21.889 1.00 92.62 642 TYR A C 1
ATOM 5070 O O . TYR A 1 642 ? -5.963 -9.537 -23.085 1.00 92.62 642 TYR A O 1
ATOM 5078 N N . LEU A 1 643 ? -4.731 -10.199 -21.313 1.00 92.50 643 LEU A N 1
ATOM 5079 C CA . LEU A 1 643 ? -3.800 -11.021 -22.065 1.00 92.50 643 LEU A CA 1
ATOM 5080 C C . LEU A 1 643 ? -3.976 -12.485 -21.701 1.00 92.50 643 LEU A C 1
ATOM 5082 O O . LEU A 1 643 ? -4.127 -12.844 -20.531 1.00 92.50 643 LEU A O 1
ATOM 5086 N N . ASP A 1 644 ? -3.916 -13.319 -22.725 1.00 90.62 644 ASP A N 1
ATOM 5087 C CA . ASP A 1 644 ? -3.855 -14.758 -22.599 1.00 90.62 644 ASP A CA 1
ATOM 5088 C C . ASP A 1 644 ? -2.611 -15.274 -23.304 1.00 90.62 644 ASP A C 1
ATOM 5090 O O . ASP A 1 644 ? -2.452 -15.117 -24.512 1.00 90.62 644 ASP A O 1
ATOM 5094 N N . ARG A 1 645 ? -1.693 -15.828 -22.515 1.00 87.31 645 ARG A N 1
ATOM 5095 C CA . ARG A 1 645 ? -0.385 -16.252 -22.996 1.00 87.31 645 ARG A CA 1
ATOM 5096 C C . ARG A 1 645 ? -0.463 -17.601 -23.694 1.00 87.31 645 ARG A C 1
ATOM 5098 O O . ARG A 1 645 ? -0.813 -18.603 -23.062 1.00 87.31 645 ARG A O 1
ATOM 5105 N N . GLU A 1 646 ? 0.041 -17.644 -24.919 1.00 74.75 646 GLU A N 1
ATOM 5106 C CA . GLU A 1 646 ? 0.355 -18.869 -25.645 1.00 74.75 646 GLU A CA 1
ATOM 5107 C C . GLU A 1 646 ? 1.879 -19.051 -25.768 1.00 74.75 646 GLU A C 1
ATOM 5109 O O . GLU A 1 646 ? 2.653 -18.091 -25.821 1.00 74.75 646 GLU A O 1
ATOM 5114 N N . TYR A 1 647 ? 2.332 -20.308 -25.751 1.00 60.62 647 TYR A N 1
ATOM 5115 C CA . TYR A 1 647 ? 3.736 -20.636 -26.009 1.00 60.62 647 TYR A CA 1
ATOM 5116 C C . TYR A 1 647 ? 3.946 -20.742 -27.521 1.00 60.62 647 TYR A C 1
ATOM 5118 O O . TYR A 1 647 ? 3.211 -21.489 -28.172 1.00 60.62 647 TYR A O 1
ATOM 5126 N N . ASN A 1 648 ? 4.937 -20.012 -28.043 1.00 50.62 648 ASN A N 1
ATOM 5127 C CA . ASN A 1 648 ? 5.316 -20.047 -29.460 1.00 50.62 648 ASN A CA 1
ATOM 5128 C C . ASN A 1 648 ? 6.047 -21.335 -29.855 1.00 50.62 648 ASN A C 1
ATOM 5130 O O . ASN A 1 648 ? 6.847 -21.851 -29.037 1.00 50.62 648 ASN A O 1
#

Nearest PDB structures (foldseek):
  5i34-assembly1_A  TM=8.208E-01  e=2.286E-25  Cryptococcus neoformans H99
  4m9d-assembly1_A  TM=8.223E-01  e=1.064E-24  Bacillus anthracis str. 'Ames Ancestor'
  1dj3-assembly1_B  TM=7.954E-01  e=2.048E-25  Triticum aestivum
  3ue9-assembly1_C  TM=7.811E-01  e=1.331E-23  Burkholderia thailandensis E264
  5i33-assembly1_A  TM=8.620E-01  e=2.326E-21  Cryptococcus neoformans H99

pLDDT: mean 87.97, std 10.35, range [39.62, 98.38]

Secondary structure (DSSP, 8-state):
--SPPBPPTTSHHHHHHHHHTT---GGGHHHHSPPP--EEEEEEPHHHHHHHH--TTEEEEEEESSSS-S-HHHHHHHHHTT-SEEEEEEE-TT--EEEEEE-TT--EEEEEESSS-GGGG-TTSEEEEEEEEEE-HHHIIIIIIGGGGGPBPTTSPBP-STTEEE-SPEEP-HHHHHHHHHTS-TT---SS-HHHHHHHHHHT-S-BHHHHHHS-HHHHHHHHHHHHHHHHHHHHHHHHHHHTSTTHHHHS-TTTT---GGGS-GGGHHHHHHHTHHHHHHHHHHHHHHHSTTSS-HHHHHHHH--S-HHHHHHHHHHHHIIIIIT-HHHHHHBS-HHHHHHHHHHTT--EEEEEEEEGGG-S-TTSTTGGGS-SS--SHHHHHHHHT--TTTSEEEEEEEEESSEEE-SSS--TTBSS-TTHHHHTT--SGGGTTTSS--HHHHHHHHHHTB-TTSPBP-BEEE-TTS-EEEHHHHHHHHHHHHHT-B-TTT-PBPEEES-BHHHHHHHHHHH-SEEEEE-GGGGBT-SEEEEEEEEEE--TT-PPPTTS---TT-EE-TTSPPPPGGGGGGEEEEEEEEE-BSS--TT--TTS---HHHHHHHHHHHHHHHTT--GGGGGGS-EEEEEE-SSSTT-EEEEEEEE-